Protein AF-A0A3L6SLA5-F1 (afdb_monomer_lite)

Secondary structure (DSSP, 8-state):
------------------------------------------------GGGGB-TTT-PBP-SSEEEESSTT--EEEHHHHHTS-SSB-TTT--B--EEE-HHHHHHHHSPEEEPGGGGGT---EEEGGGHHHHHHH-TT--EE--STT---EE-HHHHHHHHHHTS---EEE--TTS-EEEEEETT--EEEEE-TTS-EEEEEESS--------SSEEEEEEEEEE----TT-SS--EEEEEEEEESS--EEEEPGGG--S-SEEEEEEEEEE---HHHHHHHHHHHHHHHHHHHHHHHHHHHHHHHHHHHHHHHHHHHHHHHHHHHHHHHHHHHHHHHHHHHHHHHHHHTT---HHHHHHHHHHHHHHHHHHHHHHHHHHHHHHHHHHHHHHHHHHHHHHHHHHHHHHHHHHHHHHHHHHHHHHHHHHHHHHHHHHHHHHHHHHHHHHHHHHSS-HHHHHHHHHHHHHHHHHTTT---S-----------

Structure (mmCIF, N/CA/C/O backbone):
data_AF-A0A3L6SLA5-F1
#
_entry.id   AF-A0A3L6SLA5-F1
#
loop_
_atom_site.group_PDB
_atom_site.id
_atom_site.type_symbol
_atom_site.label_atom_id
_atom_site.label_alt_id
_atom_site.label_comp_id
_atom_site.label_asym_id
_atom_site.label_entity_id
_atom_site.label_seq_id
_atom_site.pdbx_PDB_ins_code
_atom_site.Cartn_x
_atom_site.Cartn_y
_atom_site.Cartn_z
_atom_site.occupancy
_atom_site.B_iso_or_equiv
_atom_site.auth_seq_id
_atom_site.auth_comp_id
_atom_site.auth_asym_id
_atom_site.auth_atom_id
_atom_site.pdbx_PDB_model_num
ATOM 1 N N . MET A 1 1 ? 51.791 55.400 -19.507 1.00 39.22 1 MET A N 1
ATOM 2 C CA . MET A 1 1 ? 51.262 55.146 -20.865 1.00 39.22 1 MET A CA 1
ATOM 3 C C . MET A 1 1 ? 50.570 53.788 -20.874 1.00 39.22 1 MET A C 1
ATOM 5 O O . MET A 1 1 ? 51.238 52.772 -20.774 1.00 39.22 1 MET A O 1
ATOM 9 N N . ARG A 1 2 ? 49.232 53.762 -20.843 1.00 33.62 2 ARG A N 1
ATOM 10 C CA . ARG A 1 2 ? 48.423 52.540 -20.696 1.00 33.62 2 ARG A CA 1
ATOM 11 C C . ARG A 1 2 ? 47.489 52.400 -21.898 1.00 33.62 2 ARG A C 1
ATOM 13 O O . ARG A 1 2 ? 46.623 53.247 -22.086 1.00 33.62 2 ARG A O 1
ATOM 20 N N . LYS A 1 3 ? 47.625 51.313 -22.658 1.00 33.44 3 LYS A N 1
ATOM 21 C CA . LYS A 1 3 ? 46.572 50.769 -23.527 1.00 33.44 3 LYS A CA 1
ATOM 22 C C . LYS A 1 3 ? 46.620 49.239 -23.458 1.00 33.44 3 LYS A C 1
ATOM 24 O O . LYS A 1 3 ? 47.480 48.617 -24.063 1.00 33.44 3 LYS A O 1
ATOM 29 N N . ARG A 1 4 ? 45.669 48.648 -22.731 1.00 33.84 4 ARG A N 1
ATOM 30 C CA . ARG A 1 4 ? 45.142 47.300 -22.984 1.00 33.84 4 ARG A CA 1
ATOM 31 C C . ARG A 1 4 ? 43.638 47.465 -23.236 1.00 33.84 4 ARG A C 1
ATOM 33 O O . ARG A 1 4 ? 42.894 47.892 -22.361 1.00 33.84 4 ARG A O 1
ATOM 40 N N . LYS A 1 5 ? 43.251 47.209 -24.480 1.00 37.34 5 LYS A N 1
ATOM 41 C CA . LYS A 1 5 ? 41.910 47.051 -25.076 1.00 37.34 5 LYS A CA 1
ATOM 42 C C . LYS A 1 5 ? 42.104 45.813 -25.968 1.00 37.34 5 LYS A C 1
ATOM 44 O O . LYS A 1 5 ? 43.181 45.693 -26.535 1.00 37.34 5 LYS A O 1
ATOM 49 N N . GLN A 1 6 ? 41.229 44.835 -26.126 1.00 33.78 6 GLN A N 1
ATOM 50 C CA . GLN A 1 6 ? 39.784 44.636 -25.987 1.00 33.78 6 GLN A CA 1
ATOM 51 C C . GLN A 1 6 ? 39.617 43.122 -25.679 1.00 33.78 6 GLN A C 1
ATOM 53 O O . GLN A 1 6 ? 40.547 42.360 -25.912 1.00 33.78 6 GLN A O 1
ATOM 58 N N . GLN A 1 7 ? 38.522 42.600 -25.132 1.00 29.84 7 GLN A N 1
ATOM 59 C CA . GLN A 1 7 ? 37.184 42.614 -25.720 1.00 29.84 7 GLN A CA 1
ATOM 60 C C . GLN A 1 7 ? 36.124 42.377 -24.631 1.00 29.84 7 GLN A C 1
ATOM 62 O O . GLN A 1 7 ? 36.158 41.381 -23.917 1.00 29.84 7 GLN A O 1
ATOM 67 N N . SER A 1 8 ? 35.157 43.289 -24.539 1.00 28.25 8 SER A N 1
ATOM 68 C CA . SER A 1 8 ? 33.820 43.010 -24.018 1.00 28.25 8 SER A CA 1
ATOM 69 C C . SER A 1 8 ? 32.815 43.865 -24.799 1.00 28.25 8 SER A C 1
ATOM 71 O O . SER A 1 8 ? 32.918 45.089 -24.865 1.00 28.25 8 SER A O 1
ATOM 73 N N . SER A 1 9 ? 31.873 43.182 -25.438 1.00 31.77 9 SER A N 1
ATOM 74 C CA . SER A 1 9 ? 30.640 43.695 -26.047 1.00 31.77 9 SER A CA 1
ATOM 75 C C . SER A 1 9 ? 29.510 42.896 -25.396 1.00 31.77 9 SER A C 1
ATOM 77 O O . SER A 1 9 ? 29.703 41.721 -25.116 1.00 31.77 9 SER A O 1
ATOM 79 N N . ALA A 1 10 ? 28.303 43.373 -25.136 1.00 28.09 10 ALA A N 1
ATOM 80 C CA . ALA A 1 10 ? 27.717 44.696 -25.017 1.00 28.09 10 ALA A CA 1
ATOM 81 C C . ALA A 1 10 ? 26.395 44.460 -24.246 1.00 28.09 10 ALA A C 1
ATOM 83 O O . ALA A 1 10 ? 25.725 43.452 -24.456 1.00 28.09 10 ALA A O 1
ATOM 84 N N . LYS A 1 11 ? 26.037 45.365 -23.331 1.00 28.33 11 LYS A N 1
ATOM 85 C CA . LYS A 1 11 ? 24.766 45.390 -22.580 1.00 28.33 11 LYS A CA 1
ATOM 86 C C . LYS A 1 11 ? 23.742 46.298 -23.273 1.00 28.33 11 LYS A C 1
ATOM 88 O O . LYS A 1 11 ? 24.111 47.418 -23.613 1.00 28.33 11 LYS A O 1
ATOM 93 N N . LYS A 1 12 ? 22.462 45.891 -23.305 1.00 30.36 12 LYS A N 1
ATOM 94 C CA . LYS A 1 12 ? 21.221 46.679 -23.023 1.00 30.36 12 LYS A CA 1
ATOM 95 C C . LYS A 1 12 ? 19.995 45.812 -23.377 1.00 30.36 12 LYS A C 1
ATOM 97 O O . LYS A 1 12 ? 20.087 45.065 -24.335 1.00 30.36 12 LYS A O 1
ATOM 102 N N . ALA A 1 13 ? 18.839 45.828 -22.709 1.00 25.61 13 ALA A N 1
ATOM 103 C CA . ALA A 1 13 ? 18.237 46.643 -21.642 1.00 25.61 13 ALA A CA 1
ATOM 104 C C . ALA A 1 13 ? 17.182 45.747 -20.926 1.00 25.61 13 ALA A C 1
ATOM 106 O O . ALA A 1 13 ? 16.559 44.926 -21.586 1.00 25.61 13 ALA A O 1
ATOM 107 N N . MET A 1 14 ? 17.100 45.660 -19.591 1.00 24.69 14 MET A N 1
ATOM 108 C CA . MET A 1 14 ? 16.424 46.566 -18.634 1.00 24.69 14 MET A CA 1
ATOM 109 C C . MET A 1 14 ? 14.920 46.787 -18.882 1.00 24.69 14 MET A C 1
ATOM 111 O O . MET A 1 14 ? 14.546 47.612 -19.707 1.00 24.69 14 MET A O 1
ATOM 115 N N . SER A 1 15 ? 14.076 46.131 -18.079 1.00 25.30 15 SER A N 1
ATOM 116 C CA . SER A 1 15 ? 13.127 46.737 -17.111 1.00 25.30 15 SER A CA 1
ATOM 117 C C . SER A 1 15 ? 12.030 45.711 -16.756 1.00 25.30 15 SER A C 1
ATOM 119 O O . SER A 1 15 ? 11.588 44.971 -17.620 1.00 25.30 15 SER A O 1
ATOM 121 N N . GLY A 1 16 ? 11.569 45.550 -15.519 1.00 26.28 16 GLY A N 1
ATOM 122 C CA . GLY A 1 16 ? 11.928 46.206 -14.274 1.00 26.28 16 GLY A CA 1
ATOM 123 C C . GLY A 1 16 ? 11.123 45.645 -13.090 1.00 26.28 16 GLY A C 1
ATOM 124 O O . GLY A 1 16 ? 10.081 45.037 -13.291 1.00 26.28 16 GLY A O 1
ATOM 125 N N . VAL A 1 17 ? 11.641 45.945 -11.888 1.00 27.20 17 VAL A N 1
ATOM 126 C CA . VAL A 1 17 ? 10.915 46.314 -10.650 1.00 27.20 17 VAL A CA 1
ATOM 127 C C . VAL A 1 17 ? 10.077 45.211 -9.965 1.00 27.20 17 VAL A C 1
ATOM 129 O O . VAL A 1 17 ? 9.291 44.541 -10.604 1.00 27.20 17 VAL A O 1
ATOM 132 N N . LYS A 1 18 ? 10.054 44.999 -8.644 1.00 27.88 18 LYS A N 1
ATOM 133 C CA . LYS A 1 18 ? 10.870 45.324 -7.457 1.00 27.88 18 LYS A CA 1
ATOM 134 C C . LYS A 1 18 ? 10.123 44.655 -6.282 1.00 27.88 18 LYS A C 1
ATOM 136 O O . LYS A 1 18 ? 8.917 44.809 -6.184 1.00 27.88 18 LYS A O 1
ATOM 141 N N . GLN A 1 19 ? 10.858 43.920 -5.445 1.00 29.28 19 GLN A N 1
ATOM 142 C CA . GLN A 1 19 ? 10.683 43.662 -3.999 1.00 29.28 19 GLN A CA 1
ATOM 143 C C . GLN A 1 19 ? 9.273 43.751 -3.364 1.00 29.28 19 GLN A C 1
ATOM 145 O O . GLN A 1 19 ? 8.688 44.826 -3.321 1.00 29.28 19 GLN A O 1
ATOM 150 N N . ARG A 1 20 ? 8.884 42.726 -2.591 1.00 25.70 20 ARG A N 1
ATOM 151 C CA . ARG A 1 20 ? 9.026 42.692 -1.114 1.00 25.70 20 ARG A CA 1
ATOM 152 C C . ARG A 1 20 ? 8.354 41.443 -0.532 1.00 25.70 20 ARG A C 1
ATOM 154 O O . ARG A 1 20 ? 7.203 41.156 -0.828 1.00 25.70 20 ARG A O 1
ATOM 161 N N . ALA A 1 21 ? 9.088 40.759 0.337 1.00 24.27 21 ALA A N 1
ATOM 162 C CA . ALA A 1 21 ? 8.566 39.837 1.332 1.00 24.27 21 ALA A CA 1
ATOM 163 C C . ALA A 1 21 ? 8.594 40.553 2.689 1.00 24.27 21 ALA A C 1
ATOM 165 O O . ALA A 1 21 ? 9.603 41.194 2.986 1.00 24.27 21 ALA A O 1
ATOM 166 N N . ALA A 1 22 ? 7.506 40.455 3.456 1.00 25.66 22 ALA A N 1
ATOM 167 C CA . ALA A 1 22 ? 7.495 40.222 4.904 1.00 25.66 22 ALA A CA 1
ATOM 168 C C . ALA A 1 22 ? 6.055 40.258 5.457 1.00 25.66 22 ALA A C 1
ATOM 170 O O . ALA A 1 22 ? 5.344 41.236 5.253 1.00 25.66 22 ALA A O 1
ATOM 171 N N . GLU A 1 23 ? 5.734 39.186 6.191 1.00 22.80 23 GLU A N 1
ATOM 172 C CA . GLU A 1 23 ? 4.860 39.100 7.375 1.00 22.80 23 GLU A CA 1
ATOM 173 C C . GLU A 1 23 ? 3.338 39.279 7.220 1.00 22.80 23 GLU A C 1
ATOM 175 O O . GLU A 1 23 ? 2.838 40.324 6.824 1.00 22.80 23 GLU A O 1
ATOM 180 N N . VAL A 1 24 ? 2.573 38.249 7.613 1.00 24.59 24 VAL A N 1
ATOM 181 C CA . VAL A 1 24 ? 1.878 38.135 8.917 1.00 24.59 24 VAL A CA 1
ATOM 182 C C . VAL A 1 24 ? 0.980 36.881 8.896 1.00 24.59 24 VAL A C 1
ATOM 184 O O . VAL A 1 24 ? 0.260 36.645 7.932 1.00 24.59 24 VAL A O 1
ATOM 187 N N . GLY A 1 25 ? 0.957 36.138 10.009 1.00 23.77 25 GLY A N 1
ATOM 188 C CA . GLY A 1 25 ? -0.308 35.601 10.528 1.00 23.77 25 GLY A CA 1
ATOM 189 C C . GLY A 1 25 ? -0.517 34.093 10.459 1.00 23.77 25 GLY A C 1
ATOM 190 O O . GLY A 1 25 ? -1.133 33.578 9.533 1.00 23.77 25 GLY A O 1
ATOM 191 N N . ALA A 1 26 ? -0.117 33.406 11.528 1.00 29.94 26 ALA A N 1
ATOM 192 C CA . ALA A 1 26 ? -0.697 32.128 11.909 1.00 29.94 26 ALA A CA 1
ATOM 193 C C . ALA A 1 26 ? -2.189 32.300 12.241 1.00 29.94 26 ALA A C 1
ATOM 195 O O . ALA A 1 26 ? -2.533 33.084 13.122 1.00 29.94 26 ALA A O 1
ATOM 196 N N . THR A 1 27 ? -3.056 31.522 11.594 1.00 25.20 27 THR A N 1
ATOM 197 C CA . THR A 1 27 ? -4.337 31.081 12.164 1.00 25.20 27 THR A CA 1
ATOM 198 C C . THR A 1 27 ? -4.600 29.656 11.691 1.00 25.20 27 THR A C 1
ATOM 200 O O . THR A 1 27 ? -4.412 29.336 10.519 1.00 25.20 27 THR A O 1
ATOM 203 N N . GLY A 1 28 ? -4.939 28.780 12.638 1.00 32.00 28 GLY A N 1
ATOM 204 C CA . GLY A 1 28 ? -5.247 27.382 12.375 1.00 32.00 28 GLY A CA 1
ATOM 205 C C . GLY A 1 28 ? -6.499 27.226 11.516 1.00 32.00 28 GLY A C 1
ATOM 206 O O . GLY A 1 28 ? -7.461 27.978 11.653 1.00 32.00 28 GLY A O 1
ATOM 207 N N . GLY A 1 29 ? -6.481 26.215 10.655 1.00 24.00 29 GLY A N 1
ATOM 208 C CA . GLY A 1 29 ? -7.615 25.795 9.850 1.00 24.00 29 GLY A CA 1
ATOM 209 C C . GLY A 1 29 ? -7.549 24.288 9.668 1.00 24.00 29 GLY A C 1
ATOM 210 O O . GLY A 1 29 ? -6.523 23.761 9.254 1.00 24.00 29 GLY A O 1
ATOM 211 N N . LEU A 1 30 ? -8.630 23.611 10.049 1.00 26.14 30 LEU A N 1
ATOM 212 C CA . LEU A 1 30 ? -8.850 22.194 9.808 1.00 26.14 30 LEU A CA 1
ATOM 213 C C . LEU A 1 30 ? -8.758 21.899 8.306 1.00 26.14 30 LEU A C 1
ATOM 215 O O . LEU A 1 30 ? -9.497 22.498 7.523 1.00 26.14 30 LEU A O 1
ATOM 219 N N . ASP A 1 31 ? -7.929 20.932 7.923 1.00 22.48 31 ASP A N 1
ATOM 220 C CA . ASP A 1 31 ? -7.968 20.342 6.589 1.00 22.48 31 ASP A CA 1
ATOM 221 C C . ASP A 1 31 ? -9.254 19.516 6.450 1.00 22.48 31 ASP A C 1
ATOM 223 O O . ASP A 1 31 ? -9.311 18.318 6.729 1.00 22.48 31 ASP A O 1
ATOM 227 N N . MET A 1 32 ? -10.332 20.177 6.029 1.00 25.47 32 MET A N 1
ATOM 228 C CA . MET A 1 32 ? -11.460 19.492 5.419 1.00 25.47 32 MET A CA 1
ATOM 229 C C . MET A 1 32 ? -11.041 19.062 4.018 1.00 25.47 32 MET A C 1
ATOM 231 O O . MET A 1 32 ? -10.955 19.877 3.099 1.00 25.47 32 MET A O 1
ATOM 235 N N . ALA A 1 33 ? -10.796 17.763 3.859 1.00 27.86 33 ALA A N 1
ATOM 236 C CA . ALA A 1 33 ? -10.715 17.130 2.557 1.00 27.86 33 ALA A CA 1
ATOM 237 C C . ALA A 1 33 ? -11.995 17.448 1.769 1.00 27.86 33 ALA A C 1
ATOM 239 O O . ALA A 1 33 ? -13.092 16.999 2.108 1.00 27.86 33 ALA A O 1
ATOM 240 N N . VAL A 1 34 ? -11.853 18.254 0.719 1.00 28.55 34 VAL A N 1
ATOM 241 C CA . VAL A 1 34 ? -12.901 18.460 -0.276 1.00 28.55 34 VAL A CA 1
ATOM 242 C C . VAL A 1 34 ? -12.936 17.197 -1.132 1.00 28.55 34 VAL A C 1
ATOM 244 O O . VAL A 1 34 ? -12.208 17.070 -2.114 1.00 28.55 34 VAL A O 1
ATOM 247 N N . GLU A 1 35 ? -13.757 16.230 -0.727 1.00 31.42 35 GLU A N 1
ATOM 248 C CA . GLU A 1 35 ? -14.175 15.128 -1.592 1.00 31.42 35 GLU A CA 1
ATOM 249 C C . GLU A 1 35 ? -14.889 15.738 -2.804 1.00 31.42 35 GLU A C 1
ATOM 251 O O . GLU A 1 35 ? -15.983 16.300 -2.703 1.00 31.42 35 GLU A O 1
ATOM 256 N N . ALA A 1 36 ? -14.241 15.657 -3.965 1.00 29.56 36 ALA A N 1
ATOM 257 C CA . ALA A 1 36 ? -14.879 15.904 -5.242 1.00 29.56 36 ALA A CA 1
ATOM 258 C C . ALA A 1 36 ? -15.996 14.865 -5.413 1.00 29.56 36 ALA A C 1
ATOM 260 O O . ALA A 1 36 ? -15.750 13.719 -5.787 1.00 29.56 36 ALA A O 1
ATOM 261 N N . ALA A 1 37 ? -17.227 15.264 -5.101 1.00 37.44 37 ALA A N 1
ATOM 262 C CA . ALA A 1 37 ? -18.414 14.449 -5.287 1.00 37.44 37 ALA A CA 1
ATOM 263 C C . ALA A 1 37 ? -18.693 14.275 -6.790 1.00 37.44 37 ALA A C 1
ATOM 265 O O . ALA A 1 37 ? -19.491 14.994 -7.392 1.00 37.44 37 ALA A O 1
ATOM 266 N N . GLU A 1 38 ? -18.017 13.312 -7.418 1.00 41.78 38 GLU A N 1
ATOM 267 C CA . GLU A 1 38 ? -18.522 12.688 -8.636 1.00 41.78 38 GLU A CA 1
ATOM 268 C C . GLU A 1 38 ? -19.915 12.125 -8.332 1.00 41.78 38 GLU A C 1
ATOM 270 O O . GLU A 1 38 ? -20.124 11.474 -7.306 1.00 41.78 38 GLU A O 1
ATOM 275 N N . SER A 1 39 ? -20.888 12.380 -9.210 1.00 48.41 39 SER A N 1
ATOM 276 C CA . SER A 1 39 ? -22.230 11.811 -9.095 1.00 48.41 39 SER A CA 1
ATOM 277 C C . SER A 1 39 ? -22.148 10.289 -9.255 1.00 48.41 39 SER A C 1
ATOM 279 O O . SER A 1 39 ? -22.235 9.765 -10.368 1.00 48.41 39 SER A O 1
ATOM 281 N N . ARG A 1 40 ? -21.923 9.571 -8.154 1.00 55.12 40 ARG A N 1
ATOM 282 C CA . ARG A 1 40 ? -21.911 8.110 -8.134 1.00 55.12 40 ARG A CA 1
ATOM 283 C C . ARG A 1 40 ? -23.343 7.625 -8.320 1.00 55.12 40 ARG A C 1
ATOM 285 O O . ARG A 1 40 ? -24.208 7.864 -7.485 1.00 55.12 40 ARG A O 1
ATOM 292 N N . VAL A 1 41 ? -23.598 6.967 -9.445 1.00 60.62 41 VAL A N 1
ATOM 293 C CA . VAL A 1 41 ? -24.833 6.210 -9.651 1.00 60.62 41 VAL A CA 1
ATOM 294 C C . VAL A 1 41 ? -24.704 4.932 -8.823 1.00 60.62 41 VAL A C 1
ATOM 296 O O . VAL A 1 41 ? -23.890 4.068 -9.141 1.00 60.62 41 VAL A O 1
ATOM 299 N N . GLU A 1 42 ? -25.460 4.826 -7.732 1.00 60.31 42 GLU A N 1
ATOM 300 C CA . GLU A 1 42 ? -25.453 3.638 -6.874 1.00 60.31 42 GLU A CA 1
ATOM 301 C C . GLU A 1 42 ? -26.329 2.534 -7.484 1.00 60.31 42 GLU A C 1
ATOM 303 O O . GLU A 1 42 ? -27.555 2.626 -7.520 1.00 60.31 42 GLU A O 1
ATOM 308 N N . LEU A 1 43 ? -25.688 1.475 -7.985 1.00 68.56 43 LEU A N 1
ATOM 309 C CA . LEU A 1 43 ? -26.347 0.244 -8.419 1.00 68.56 43 LEU A CA 1
ATOM 310 C C . LEU A 1 43 ? -26.355 -0.756 -7.253 1.00 68.56 43 LEU A C 1
ATOM 312 O O . LEU A 1 43 ? -25.296 -1.166 -6.779 1.00 68.56 43 LEU A O 1
ATOM 316 N N . THR A 1 44 ? -27.532 -1.196 -6.801 1.00 70.75 44 THR A N 1
ATOM 317 C CA . THR A 1 44 ? -27.630 -2.260 -5.788 1.00 70.75 44 THR A CA 1
ATOM 318 C C . THR A 1 44 ? -27.452 -3.631 -6.442 1.00 70.75 44 THR A C 1
ATOM 320 O O . THR A 1 44 ? -28.350 -4.124 -7.123 1.00 70.75 44 THR A O 1
ATOM 323 N N . VAL A 1 45 ? -26.301 -4.268 -6.214 1.00 76.06 45 VAL A N 1
ATOM 324 C CA . VAL A 1 45 ? -25.991 -5.619 -6.713 1.00 76.06 45 VAL A CA 1
ATOM 325 C C . VAL A 1 45 ? -26.041 -6.619 -5.560 1.00 76.06 45 VAL A C 1
ATOM 327 O O . VAL A 1 45 ? -25.493 -6.370 -4.488 1.00 76.06 45 VAL A O 1
ATOM 330 N N . ARG A 1 46 ? -26.686 -7.771 -5.773 1.00 79.00 46 ARG A N 1
ATOM 331 C CA . ARG A 1 46 ? -26.647 -8.900 -4.832 1.00 79.00 46 ARG A CA 1
ATOM 332 C C . ARG A 1 46 ? -25.548 -9.856 -5.276 1.00 79.00 46 ARG A C 1
ATOM 334 O O . ARG A 1 46 ? -25.676 -10.490 -6.319 1.00 79.00 46 ARG A O 1
ATOM 341 N N . ILE A 1 47 ? -24.481 -9.939 -4.491 1.00 82.81 47 ILE A N 1
ATOM 342 C CA . ILE A 1 47 ? -23.355 -10.842 -4.734 1.00 82.81 47 ILE A CA 1
ATOM 343 C C . ILE A 1 47 ? -23.422 -11.953 -3.691 1.00 82.81 47 ILE A C 1
ATOM 345 O O . ILE A 1 47 ? -23.597 -11.682 -2.503 1.00 82.81 47 ILE A O 1
ATOM 349 N N . ASP A 1 48 ? -23.302 -13.202 -4.133 1.00 81.69 48 ASP A N 1
ATOM 350 C CA . ASP A 1 48 ? -23.127 -14.325 -3.216 1.00 81.69 48 ASP A CA 1
ATOM 351 C C . ASP A 1 48 ? -21.789 -14.167 -2.485 1.00 81.69 48 ASP A C 1
ATOM 353 O O . ASP A 1 48 ? -20.726 -14.136 -3.110 1.00 81.69 48 ASP A O 1
ATOM 357 N N . MET A 1 49 ? -21.849 -14.071 -1.156 1.00 81.56 49 MET A N 1
ATOM 358 C CA . MET A 1 49 ? -20.677 -13.871 -0.313 1.00 81.56 49 MET A CA 1
ATOM 359 C C . MET A 1 49 ? -19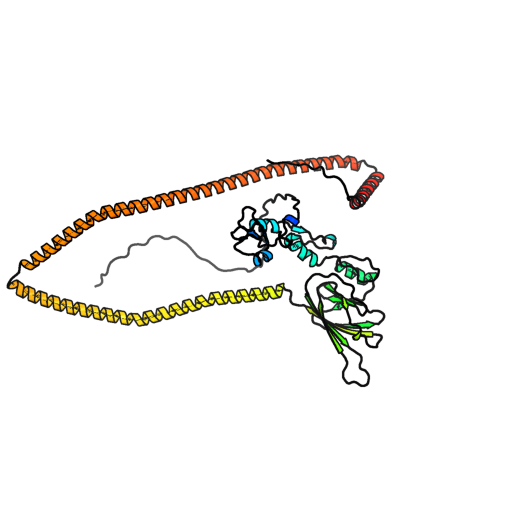.613 -14.937 -0.566 1.00 81.56 49 MET A C 1
ATOM 361 O O . MET A 1 49 ? -18.434 -14.602 -0.590 1.00 81.56 49 MET A O 1
ATOM 365 N N . ALA A 1 50 ? -19.987 -16.193 -0.839 1.00 83.12 50 ALA A N 1
ATOM 366 C CA . ALA A 1 50 ? -19.030 -17.266 -1.124 1.00 83.12 50 ALA A CA 1
ATOM 367 C C . ALA A 1 50 ? -18.109 -16.955 -2.322 1.00 83.12 50 ALA A C 1
ATOM 369 O O . ALA A 1 50 ? -16.987 -17.450 -2.384 1.00 83.12 50 ALA A O 1
ATOM 370 N N . LYS A 1 51 ? -18.535 -16.086 -3.251 1.00 86.44 51 LYS A N 1
ATOM 371 C CA . LYS A 1 51 ? -17.723 -15.641 -4.398 1.00 86.44 51 LYS A CA 1
ATOM 372 C C . LYS A 1 51 ? -16.638 -14.630 -4.030 1.00 86.44 51 LYS A C 1
ATOM 374 O O . LYS A 1 51 ? -15.707 -14.444 -4.806 1.00 86.44 51 LYS A O 1
ATOM 379 N N . LEU A 1 52 ? -16.743 -14.005 -2.859 1.00 89.44 52 LEU A N 1
ATOM 380 C CA . LEU A 1 52 ? -15.754 -13.076 -2.306 1.00 89.44 52 LEU A CA 1
ATOM 381 C C . LEU A 1 52 ? -14.883 -13.726 -1.220 1.00 89.44 52 LEU A C 1
ATOM 383 O O . LEU A 1 52 ? -14.130 -13.032 -0.537 1.00 89.44 52 LEU A O 1
ATOM 387 N N . HIS A 1 53 ? -14.966 -15.048 -1.064 1.00 90.81 53 HIS A N 1
ATOM 388 C CA . HIS A 1 53 ? -14.111 -15.813 -0.168 1.00 90.81 53 HIS A CA 1
ATOM 389 C C . HIS A 1 53 ? -12.997 -16.521 -0.940 1.00 90.81 53 HIS A C 1
ATOM 391 O O . HIS A 1 53 ? -13.154 -16.934 -2.089 1.00 90.81 53 HIS A O 1
ATOM 397 N N . CYS A 1 54 ? -11.860 -16.699 -0.273 1.00 91.81 54 CYS A N 1
ATOM 398 C CA . CYS A 1 54 ? -10.760 -17.500 -0.786 1.00 91.81 54 CYS A CA 1
ATOM 399 C C . CYS A 1 54 ? -11.210 -18.960 -0.976 1.00 91.81 54 CYS A C 1
ATOM 401 O O . CYS A 1 54 ? -11.586 -19.587 0.014 1.00 91.81 54 CYS A O 1
ATOM 403 N N . PRO A 1 55 ? -11.090 -19.555 -2.178 1.00 90.06 55 PRO A N 1
ATOM 404 C CA . PRO A 1 55 ? -11.527 -20.932 -2.428 1.00 90.06 55 PRO A CA 1
ATOM 405 C C . PRO A 1 55 ? -10.835 -21.988 -1.557 1.00 90.06 55 PRO A C 1
ATOM 407 O O . PRO A 1 55 ? -11.361 -23.079 -1.376 1.00 90.06 55 PRO A O 1
ATOM 410 N N . ARG A 1 56 ? -9.645 -21.679 -1.021 1.00 88.94 56 ARG A N 1
ATOM 411 C CA . ARG A 1 56 ? -8.846 -22.609 -0.213 1.00 88.94 56 ARG A CA 1
ATOM 412 C C . ARG A 1 56 ? -9.195 -22.577 1.274 1.00 88.94 56 ARG A C 1
ATOM 414 O O . ARG A 1 56 ? -9.298 -23.630 1.887 1.00 88.94 56 ARG A O 1
ATOM 421 N N . CYS A 1 57 ? -9.316 -21.390 1.869 1.00 91.81 57 CYS A N 1
ATOM 422 C CA . CYS A 1 57 ? -9.561 -21.249 3.310 1.00 91.81 57 CYS A CA 1
ATOM 423 C C . CYS A 1 57 ? -10.971 -20.763 3.652 1.00 91.81 57 CYS A C 1
ATOM 425 O O . CYS A 1 57 ? -11.290 -20.655 4.830 1.00 91.81 57 CYS A O 1
ATOM 427 N N . ASN A 1 58 ? -11.789 -20.425 2.656 1.00 89.94 58 ASN A N 1
ATOM 428 C CA . ASN A 1 58 ? -13.134 -19.876 2.812 1.00 89.94 58 ASN A CA 1
ATOM 429 C C . ASN A 1 58 ? -13.212 -18.621 3.707 1.00 89.94 58 ASN A C 1
ATOM 431 O O . ASN A 1 58 ? -14.244 -18.352 4.309 1.00 89.94 58 ASN A O 1
ATOM 435 N N . HIS A 1 59 ? -12.120 -17.853 3.813 1.00 90.12 59 HIS A N 1
ATOM 436 C CA . HIS A 1 59 ? -12.098 -16.555 4.499 1.00 90.12 59 HIS A CA 1
ATOM 437 C C . HIS A 1 59 ? -12.329 -15.414 3.499 1.00 90.12 59 HIS A C 1
ATOM 439 O O . HIS A 1 59 ? -11.918 -15.557 2.340 1.00 90.12 59 HIS A O 1
ATOM 445 N N . PRO A 1 60 ? -12.961 -14.298 3.917 1.00 89.69 60 PRO A N 1
ATOM 446 C CA . PRO A 1 60 ? -13.192 -13.152 3.047 1.00 89.69 60 PRO A CA 1
ATOM 447 C C . PRO A 1 60 ? -11.881 -12.679 2.428 1.00 89.69 60 PRO A C 1
ATOM 449 O O . PRO A 1 60 ? -10.846 -12.629 3.101 1.00 89.69 60 PRO A O 1
ATOM 452 N N . PHE A 1 61 ? -11.902 -12.333 1.145 1.00 91.94 61 PHE A N 1
ATOM 453 C CA . PHE A 1 61 ? -10.735 -11.745 0.512 1.00 91.94 61 PHE A CA 1
ATOM 454 C C . PHE A 1 61 ? -10.417 -10.387 1.140 1.00 91.94 61 PHE A C 1
ATOM 456 O O . PHE A 1 61 ? -11.196 -9.442 1.041 1.00 91.94 61 PHE A O 1
ATOM 463 N N . LYS A 1 62 ? -9.236 -10.302 1.751 1.00 91.50 62 LYS A N 1
ATOM 464 C CA . LYS A 1 62 ? -8.610 -9.062 2.209 1.00 91.50 62 LYS A CA 1
ATOM 465 C C . LYS A 1 62 ? -7.439 -8.736 1.280 1.00 91.50 62 LYS A C 1
ATOM 467 O O . LYS A 1 62 ? -6.674 -9.658 0.971 1.00 91.50 62 LYS A O 1
ATOM 472 N N . PRO A 1 63 ? -7.271 -7.480 0.834 1.00 91.62 63 PRO A N 1
ATOM 473 C CA . PRO A 1 63 ? -6.059 -7.071 0.137 1.00 91.62 63 PRO A CA 1
ATOM 474 C C . PRO A 1 63 ? -4.798 -7.385 0.968 1.00 91.62 63 PRO A C 1
ATOM 476 O O . PRO A 1 63 ? -4.817 -7.202 2.186 1.00 91.62 63 PRO A O 1
ATOM 479 N N . PRO A 1 64 ? -3.689 -7.830 0.348 1.00 93.81 64 PRO A N 1
ATOM 480 C CA . PRO A 1 64 ? -3.531 -8.108 -1.079 1.00 93.81 64 PRO A CA 1
ATOM 481 C C . PRO A 1 64 ? -4.148 -9.451 -1.523 1.00 93.81 64 PRO A C 1
ATOM 483 O O . PRO A 1 64 ? -4.046 -10.465 -0.825 1.00 93.81 64 PRO A O 1
ATOM 486 N N . ILE A 1 65 ? -4.740 -9.466 -2.723 1.00 94.81 65 ILE A N 1
ATOM 487 C CA . ILE A 1 65 ? -5.329 -10.654 -3.363 1.00 94.81 65 ILE A CA 1
ATOM 488 C C . ILE A 1 65 ? -4.458 -11.069 -4.546 1.00 94.81 65 ILE A C 1
ATOM 490 O O . ILE A 1 65 ? -4.035 -10.238 -5.349 1.00 94.81 65 ILE A O 1
ATOM 494 N N . PHE A 1 66 ? -4.201 -12.367 -4.681 1.00 95.00 66 PHE A N 1
ATOM 495 C CA . PHE A 1 66 ? -3.321 -12.913 -5.707 1.00 95.00 66 PHE A CA 1
ATOM 496 C C . PHE A 1 66 ? -4.102 -13.778 -6.692 1.00 95.00 66 PHE A C 1
ATOM 498 O O . PHE A 1 66 ? -4.931 -14.591 -6.296 1.00 95.00 66 PHE A O 1
ATOM 505 N N . GLN A 1 67 ? -3.808 -13.624 -7.977 1.00 94.69 67 GLN A N 1
ATOM 506 C CA . GLN A 1 67 ? -4.327 -14.433 -9.069 1.00 94.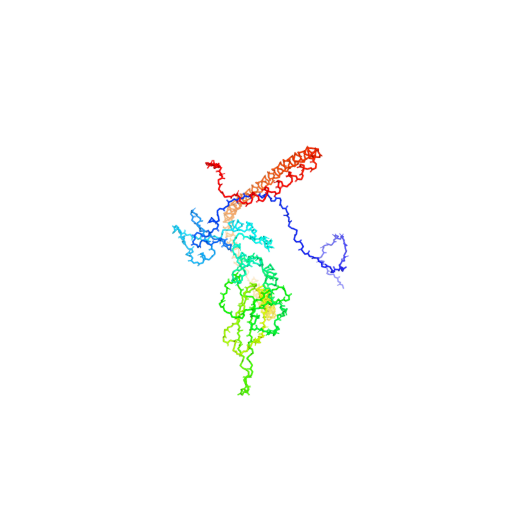69 67 GLN A CA 1
ATOM 507 C C . GLN A 1 67 ? -3.172 -15.172 -9.735 1.00 94.69 67 GLN A C 1
ATOM 509 O O . GLN A 1 67 ? -2.168 -14.563 -10.104 1.00 94.69 67 GLN A O 1
ATOM 514 N N . PHE A 1 68 ? -3.311 -16.482 -9.899 1.00 94.12 68 PHE A N 1
ATOM 515 C CA . PHE A 1 68 ? -2.363 -17.272 -10.669 1.00 94.12 68 PHE A CA 1
ATOM 516 C C . PHE A 1 68 ? -2.578 -17.056 -12.170 1.00 94.12 68 PHE A C 1
ATOM 518 O O . PHE A 1 68 ? -3.719 -17.024 -12.638 1.00 94.12 68 PHE A O 1
ATOM 525 N N . LEU A 1 69 ? -1.487 -16.939 -12.927 1.00 91.19 69 LEU A N 1
ATOM 526 C CA . LEU A 1 69 ? -1.491 -16.775 -14.384 1.00 91.19 69 LEU A CA 1
ATOM 527 C C . LEU A 1 69 ? -1.764 -18.107 -15.115 1.00 91.19 69 LEU A C 1
ATOM 529 O O . LEU A 1 69 ? -0.956 -18.559 -15.914 1.00 91.19 69 LEU A O 1
ATOM 533 N N . CYS A 1 70 ? -2.900 -18.742 -14.823 1.00 91.19 70 CYS A N 1
ATOM 534 C CA . CYS A 1 70 ? -3.449 -19.872 -15.583 1.00 91.19 70 CYS A CA 1
ATOM 535 C C . CYS A 1 70 ? -4.733 -19.442 -16.305 1.00 91.19 70 CYS A C 1
ATOM 537 O O . CYS A 1 70 ? -5.371 -18.482 -15.873 1.00 91.19 70 CYS A O 1
ATOM 539 N N . ASP A 1 71 ? -5.182 -20.207 -17.302 1.00 86.62 71 ASP A N 1
ATOM 540 C CA . ASP A 1 71 ? -6.391 -19.898 -18.089 1.00 86.62 71 ASP A CA 1
ATOM 541 C C . ASP A 1 71 ? -7.648 -19.665 -17.231 1.00 86.62 71 ASP A C 1
ATOM 543 O O . ASP A 1 71 ? -8.480 -18.818 -17.544 1.00 86.62 71 ASP A O 1
ATOM 547 N N . ALA A 1 72 ? -7.766 -20.370 -16.100 1.00 86.62 72 ALA A N 1
ATOM 548 C CA . ALA A 1 72 ? -8.885 -20.234 -15.165 1.00 86.62 72 ALA A CA 1
ATOM 549 C C . ALA A 1 72 ? -8.746 -19.069 -14.160 1.00 86.62 72 ALA A C 1
ATOM 551 O O . ALA A 1 72 ? -9.696 -18.763 -13.445 1.00 86.62 72 ALA A O 1
ATOM 552 N N . GLY A 1 73 ? -7.571 -18.435 -14.056 1.00 89.81 73 GLY A N 1
ATOM 553 C CA . GLY A 1 73 ? -7.329 -17.321 -13.134 1.00 89.81 73 GLY A CA 1
ATOM 554 C C . GLY A 1 73 ? -7.550 -17.637 -11.648 1.00 89.81 73 GLY A C 1
ATOM 555 O O . GLY A 1 73 ? -8.218 -16.870 -10.956 1.00 89.81 73 GLY A O 1
ATOM 556 N N . HIS A 1 74 ? -7.008 -18.746 -11.132 1.00 92.81 74 HIS A N 1
ATOM 557 C CA . HIS A 1 74 ? -7.241 -19.160 -9.743 1.00 92.81 74 HIS A CA 1
ATOM 558 C C . HIS A 1 74 ? -6.753 -18.130 -8.719 1.00 92.81 74 HIS A C 1
ATOM 560 O O . HIS A 1 74 ? -5.598 -17.700 -8.734 1.00 92.81 74 HIS A O 1
ATOM 566 N N . LEU A 1 75 ? -7.639 -17.780 -7.788 1.00 93.62 75 LEU A N 1
ATOM 567 C CA . LEU A 1 75 ? -7.398 -16.766 -6.767 1.00 93.62 75 LEU A CA 1
ATOM 568 C C . LEU A 1 75 ? -6.866 -17.379 -5.467 1.00 93.62 75 LEU A C 1
ATOM 570 O O . LEU A 1 75 ? -7.237 -18.493 -5.092 1.00 93.62 75 LEU A O 1
ATOM 574 N N . ALA A 1 76 ? -6.041 -16.622 -4.752 1.00 93.62 76 ALA A N 1
ATOM 575 C CA . ALA A 1 76 ? -5.540 -16.931 -3.420 1.00 93.62 76 ALA A CA 1
ATOM 576 C C . ALA A 1 76 ? -5.476 -15.651 -2.571 1.00 93.62 76 ALA A C 1
ATOM 578 O O . ALA A 1 76 ? -5.061 -14.592 -3.042 1.00 93.62 76 ALA A O 1
ATOM 579 N N . CYS A 1 77 ? -5.873 -15.739 -1.300 1.00 94.62 77 CYS A N 1
ATOM 580 C CA . CYS A 1 77 ? -5.645 -14.653 -0.345 1.00 94.62 77 CYS A CA 1
ATOM 581 C C . CYS A 1 77 ? -4.165 -14.586 0.062 1.00 94.62 77 CYS A C 1
ATOM 583 O O . CYS A 1 77 ? -3.426 -15.552 -0.134 1.00 94.62 77 CYS A O 1
ATOM 585 N N . SER A 1 78 ? -3.744 -13.479 0.682 1.00 93.19 78 SER A N 1
ATOM 586 C CA . SER A 1 78 ? -2.360 -13.284 1.142 1.00 93.19 78 SER A CA 1
ATOM 587 C C . SER A 1 78 ? -1.816 -14.447 1.986 1.00 93.19 78 SER A C 1
ATOM 589 O O . SER A 1 78 ? -0.741 -14.974 1.697 1.00 93.19 78 SER A O 1
ATOM 591 N N . ASN A 1 79 ? -2.597 -14.929 2.961 1.00 93.19 79 ASN A N 1
ATOM 592 C CA . ASN A 1 79 ? -2.177 -16.028 3.834 1.00 93.19 79 ASN A CA 1
ATOM 593 C C . ASN A 1 79 ? -1.989 -17.345 3.063 1.00 93.19 79 ASN A C 1
ATOM 595 O O . ASN A 1 79 ? -0.962 -18.008 3.189 1.00 93.19 79 ASN A O 1
ATOM 599 N N . CYS A 1 80 ? -2.952 -17.705 2.208 1.00 93.69 80 CYS A N 1
ATOM 600 C CA . CYS A 1 80 ? -2.829 -18.899 1.377 1.00 93.69 80 CYS A CA 1
ATOM 601 C C . CYS A 1 80 ? -1.675 -18.768 0.382 1.00 93.69 80 CYS A C 1
ATOM 603 O O . CYS A 1 80 ? -0.912 -19.709 0.225 1.00 93.69 80 CYS A O 1
ATOM 605 N N . HIS A 1 81 ? -1.499 -17.604 -0.245 1.00 92.50 81 HIS A N 1
ATOM 606 C CA . HIS A 1 81 ? -0.385 -17.347 -1.152 1.00 92.50 81 HIS A CA 1
ATOM 607 C C . HIS A 1 81 ? 0.978 -17.556 -0.473 1.00 92.50 81 HIS A C 1
ATOM 609 O O . HIS A 1 81 ? 1.884 -18.098 -1.105 1.00 92.50 81 HIS A O 1
ATOM 615 N N . GLY A 1 82 ? 1.135 -17.184 0.803 1.00 90.44 82 GLY A N 1
ATOM 616 C CA . GLY A 1 82 ? 2.355 -17.444 1.580 1.00 90.44 82 GLY A CA 1
ATOM 617 C C . GLY A 1 82 ? 2.690 -18.932 1.750 1.00 90.44 82 GLY A C 1
ATOM 618 O O . GLY A 1 82 ? 3.860 -19.281 1.845 1.00 90.44 82 GLY A O 1
ATOM 619 N N . GLN A 1 83 ? 1.680 -19.803 1.723 1.00 92.44 83 GLN A N 1
ATOM 620 C CA . GLN A 1 83 ? 1.807 -21.252 1.929 1.00 92.44 83 GLN A CA 1
ATOM 621 C C . GLN A 1 83 ? 1.817 -22.057 0.618 1.00 92.44 83 GLN A C 1
ATOM 623 O O . GLN A 1 83 ? 1.884 -23.286 0.645 1.00 92.44 83 GLN A O 1
ATOM 628 N N . LEU A 1 84 ? 1.678 -21.388 -0.528 1.00 89.69 84 LEU A N 1
ATOM 629 C CA . LEU A 1 84 ? 1.549 -22.020 -1.838 1.00 89.69 84 LEU A CA 1
ATOM 630 C C . LEU A 1 84 ? 2.877 -22.038 -2.610 1.00 89.69 84 LEU A C 1
ATOM 632 O O . LEU A 1 84 ? 3.662 -21.091 -2.478 1.00 89.69 84 LEU A O 1
ATOM 636 N N . PRO A 1 85 ? 3.100 -23.056 -3.469 1.00 87.19 85 PRO A N 1
ATOM 637 C CA . PRO A 1 85 ? 4.186 -23.031 -4.446 1.00 87.19 85 PRO A CA 1
ATOM 638 C C . PRO A 1 85 ? 4.054 -21.788 -5.329 1.00 87.19 85 PRO A C 1
ATOM 640 O O . PRO A 1 85 ? 2.943 -21.405 -5.697 1.00 87.19 85 PRO A O 1
ATOM 643 N N . LYS A 1 86 ? 5.170 -21.129 -5.649 1.00 88.44 86 LYS A N 1
ATOM 644 C CA . LYS A 1 86 ? 5.153 -19.884 -6.442 1.00 88.44 86 LYS A CA 1
ATOM 645 C C . LYS A 1 86 ? 5.121 -20.135 -7.943 1.00 88.44 86 LYS A C 1
ATOM 647 O O . LYS A 1 86 ? 4.671 -19.267 -8.683 1.00 88.44 86 LYS A O 1
ATOM 652 N N . ASP A 1 87 ? 5.596 -21.304 -8.339 1.00 90.12 87 ASP A N 1
ATOM 653 C CA . ASP A 1 87 ? 5.806 -21.777 -9.699 1.00 90.12 87 ASP A CA 1
ATOM 654 C C . ASP A 1 87 ? 4.619 -22.575 -10.249 1.00 90.12 87 ASP A C 1
ATOM 656 O O . ASP A 1 87 ? 4.528 -22.748 -11.458 1.00 90.12 87 ASP A O 1
ATOM 660 N N . LYS A 1 88 ? 3.697 -23.040 -9.391 1.00 91.50 88 LYS A N 1
ATOM 661 C CA . LYS A 1 88 ? 2.585 -23.920 -9.786 1.00 91.50 88 LYS A CA 1
ATOM 662 C C . LYS A 1 88 ? 1.238 -23.495 -9.231 1.00 91.50 88 LYS A C 1
ATOM 664 O O . LYS A 1 88 ? 1.103 -23.090 -8.075 1.00 91.50 88 LYS A O 1
ATOM 669 N N . CYS A 1 89 ? 0.204 -23.667 -10.047 1.00 92.19 89 CYS A N 1
ATOM 670 C CA . CYS A 1 89 ? -1.166 -23.411 -9.645 1.00 92.19 89 CYS A CA 1
ATOM 671 C C . CYS A 1 89 ? -1.661 -24.495 -8.683 1.00 92.19 89 CYS A C 1
ATOM 673 O O . CYS A 1 89 ? -1.637 -25.681 -9.003 1.00 92.19 89 CYS A O 1
ATOM 675 N N . TYR A 1 90 ? -2.217 -24.089 -7.542 1.00 89.00 90 TYR A N 1
ATOM 676 C CA . TYR A 1 90 ? -2.726 -25.026 -6.536 1.00 89.00 90 TYR A CA 1
ATOM 677 C C . TYR A 1 90 ? -3.951 -25.838 -6.978 1.00 89.00 90 TYR A C 1
ATOM 679 O O . TYR A 1 90 ? -4.233 -26.868 -6.374 1.00 89.00 90 TYR A O 1
ATOM 687 N N . ALA A 1 91 ? -4.707 -25.350 -7.964 1.00 89.81 91 ALA A N 1
ATOM 688 C CA . ALA A 1 91 ? -5.973 -25.951 -8.378 1.00 89.81 91 ALA A CA 1
ATOM 689 C C . ALA A 1 91 ? -5.857 -26.747 -9.684 1.00 89.81 91 ALA A C 1
ATOM 691 O O . ALA A 1 91 ? -6.450 -27.814 -9.791 1.00 89.81 91 ALA A O 1
ATOM 692 N N . CYS A 1 92 ? -5.087 -26.261 -10.666 1.00 92.38 92 CYS A N 1
ATOM 693 C CA . CYS A 1 92 ? -4.923 -26.941 -11.957 1.00 92.38 92 CYS A CA 1
ATOM 694 C C . CYS A 1 92 ? -3.515 -27.494 -12.219 1.00 92.38 92 CYS A C 1
ATOM 696 O O . CYS A 1 92 ? -3.303 -28.095 -13.266 1.00 92.38 92 CYS A O 1
ATOM 698 N N . GLY A 1 93 ? -2.547 -27.282 -11.320 1.00 88.25 93 GLY A N 1
ATOM 699 C CA . GLY A 1 9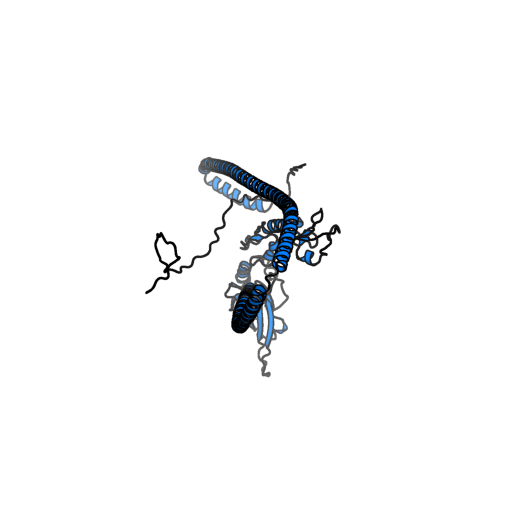3 ? -1.180 -27.802 -11.461 1.00 88.25 93 GLY A CA 1
ATOM 700 C C . GLY A 1 93 ? -0.334 -27.162 -12.568 1.00 88.25 93 GLY A C 1
ATOM 701 O O . GLY A 1 93 ? 0.806 -27.571 -12.747 1.00 88.25 93 GLY A O 1
ATOM 702 N N . GLN A 1 94 ? -0.872 -26.174 -13.291 1.00 89.12 94 GLN A N 1
ATOM 703 C CA . GLN A 1 94 ? -0.182 -25.442 -14.358 1.00 89.12 94 GLN A CA 1
ATOM 704 C C . GLN A 1 94 ? 1.013 -24.656 -13.816 1.00 89.12 94 GLN A C 1
ATOM 706 O O . GLN A 1 94 ? 0.908 -24.041 -12.749 1.00 89.12 94 GLN A O 1
ATOM 711 N N . ASP A 1 95 ? 2.102 -24.627 -14.580 1.00 91.75 95 ASP A N 1
ATOM 712 C CA . ASP A 1 95 ? 3.258 -23.789 -14.278 1.00 91.75 95 ASP A CA 1
ATOM 713 C C . ASP A 1 95 ? 2.941 -22.311 -14.552 1.00 91.75 95 ASP A C 1
ATOM 715 O O . ASP A 1 95 ? 2.160 -21.968 -15.443 1.00 91.75 95 ASP A O 1
ATOM 719 N N . GLY A 1 96 ? 3.527 -21.410 -13.772 1.00 88.38 96 GLY A N 1
ATOM 720 C CA . GLY A 1 96 ? 3.274 -19.980 -13.894 1.00 88.38 96 GLY A CA 1
ATOM 721 C C . GLY A 1 96 ? 3.691 -19.202 -12.656 1.00 88.38 96 GLY A C 1
ATOM 722 O O . GLY A 1 96 ? 4.562 -19.616 -11.900 1.00 88.38 96 GLY A O 1
ATOM 723 N N . ALA A 1 97 ? 3.067 -18.045 -12.456 1.00 90.94 97 ALA A N 1
ATOM 724 C CA . ALA A 1 97 ? 3.331 -17.200 -11.301 1.00 90.94 97 ALA A CA 1
ATOM 725 C C . ALA A 1 97 ? 2.052 -16.533 -10.794 1.00 90.94 97 ALA A C 1
ATOM 727 O O . ALA A 1 97 ? 1.096 -16.305 -11.542 1.00 90.94 97 ALA A O 1
ATOM 728 N N . PHE A 1 98 ? 2.058 -16.171 -9.513 1.00 92.56 98 PHE A N 1
ATOM 729 C CA . PHE A 1 98 ? 1.034 -15.310 -8.936 1.00 92.56 98 PHE A CA 1
ATOM 730 C C . PHE A 1 98 ? 1.292 -13.842 -9.282 1.00 92.56 98 PHE A C 1
ATOM 732 O O . PHE A 1 98 ? 2.405 -13.333 -9.162 1.00 92.56 98 PHE A O 1
ATOM 739 N N . ARG A 1 99 ? 0.223 -13.136 -9.641 1.00 93.44 99 ARG A N 1
ATOM 740 C CA . ARG A 1 99 ? 0.176 -11.681 -9.788 1.00 93.44 99 ARG A CA 1
ATOM 741 C C . ARG A 1 99 ? -0.835 -11.114 -8.798 1.00 93.44 99 ARG A C 1
ATOM 743 O O . ARG A 1 99 ? -1.886 -11.706 -8.577 1.00 93.44 99 ARG A O 1
ATOM 750 N N . ARG A 1 100 ? -0.551 -9.944 -8.229 1.00 94.94 100 ARG A N 1
ATOM 751 C CA . ARG A 1 100 ? -1.523 -9.208 -7.411 1.00 94.94 100 ARG A CA 1
ATOM 752 C C . ARG A 1 100 ? -2.687 -8.713 -8.278 1.00 94.94 100 ARG A C 1
ATOM 754 O O . ARG A 1 100 ? -2.457 -8.068 -9.299 1.00 94.94 100 ARG A O 1
ATOM 761 N N . ASN A 1 101 ? -3.918 -9.010 -7.878 1.00 94.12 101 ASN A N 1
ATOM 762 C CA . ASN A 1 101 ? -5.125 -8.582 -8.574 1.00 94.12 101 ASN A CA 1
ATOM 763 C C . ASN A 1 101 ? -5.705 -7.338 -7.888 1.00 94.12 101 ASN A C 1
ATOM 765 O O . ASN A 1 101 ? -6.585 -7.432 -7.036 1.00 94.12 101 ASN A O 1
ATOM 769 N N . THR A 1 102 ? -5.202 -6.166 -8.275 1.00 93.44 102 THR A N 1
ATOM 770 C CA . THR A 1 102 ? -5.640 -4.875 -7.724 1.00 93.44 102 THR A CA 1
ATOM 771 C C . THR A 1 102 ? -7.088 -4.547 -8.081 1.00 93.44 102 THR A C 1
ATOM 773 O O . THR A 1 102 ? -7.795 -3.958 -7.279 1.00 93.44 102 THR A O 1
ATOM 776 N N . THR A 1 103 ? -7.571 -4.985 -9.246 1.00 91.06 103 THR A N 1
ATOM 777 C CA . THR A 1 103 ? -8.964 -4.765 -9.656 1.00 91.06 103 THR A CA 1
ATOM 778 C C . THR A 1 103 ? -9.945 -5.461 -8.718 1.00 91.06 103 THR A C 1
ATOM 780 O O . THR A 1 103 ? -10.950 -4.874 -8.329 1.00 91.06 103 THR A O 1
ATOM 783 N N . LEU A 1 104 ? -9.654 -6.700 -8.316 1.00 90.31 104 LEU A N 1
ATOM 784 C CA . LEU A 1 104 ? -10.478 -7.410 -7.343 1.00 90.31 104 LEU A CA 1
ATOM 785 C C . LEU A 1 104 ? -10.337 -6.809 -5.941 1.00 90.31 104 LEU A C 1
ATOM 787 O O . LEU A 1 104 ? -11.321 -6.771 -5.211 1.00 90.31 104 LEU A O 1
ATOM 791 N N . GLU A 1 105 ? -9.151 -6.312 -5.577 1.00 93.44 105 GLU A N 1
ATOM 792 C CA . GLU A 1 105 ? -8.953 -5.570 -4.324 1.00 93.44 105 GLU A CA 1
ATOM 793 C C . GLU A 1 105 ? -9.862 -4.337 -4.247 1.00 93.44 105 GLU A C 1
ATOM 795 O O . GLU A 1 105 ? -10.548 -4.151 -3.244 1.00 93.44 105 GLU A O 1
ATOM 800 N N . ASP A 1 106 ? -9.950 -3.550 -5.321 1.00 89.81 106 ASP A N 1
ATOM 801 C CA . ASP A 1 106 ? -10.848 -2.392 -5.393 1.00 89.81 106 ASP A CA 1
ATOM 802 C C . ASP A 1 106 ? -12.321 -2.812 -5.254 1.00 89.81 106 ASP A C 1
ATOM 804 O O . ASP A 1 106 ? -13.089 -2.194 -4.510 1.00 89.81 106 ASP A O 1
ATOM 808 N N . VAL A 1 107 ? -12.709 -3.914 -5.908 1.00 88.62 107 VAL A N 1
ATOM 809 C CA . VAL A 1 107 ? -14.073 -4.462 -5.838 1.00 88.62 107 VAL A CA 1
ATOM 810 C C . VAL A 1 107 ? -14.435 -4.928 -4.427 1.00 88.62 107 VAL A C 1
ATOM 812 O O . VAL A 1 107 ? -15.563 -4.692 -4.003 1.00 88.62 107 VAL A O 1
ATOM 815 N N . VAL A 1 108 ? -13.526 -5.567 -3.679 1.00 89.25 108 VAL A N 1
ATOM 816 C CA . VAL A 1 108 ? -13.818 -6.013 -2.299 1.00 89.25 108 VAL A CA 1
ATOM 817 C C . VAL A 1 108 ? -13.724 -4.892 -1.262 1.00 89.25 108 VAL A C 1
ATOM 819 O O . VAL A 1 108 ? -14.288 -5.028 -0.176 1.00 89.25 108 VAL A O 1
ATOM 822 N N . ASN A 1 109 ? -13.029 -3.795 -1.578 1.00 88.81 109 ASN A N 1
ATOM 823 C CA . ASN A 1 109 ? -12.899 -2.622 -0.707 1.00 88.81 109 ASN A CA 1
ATOM 824 C C . ASN A 1 109 ? -14.101 -1.678 -0.798 1.00 88.81 109 ASN A C 1
ATOM 826 O O . ASN A 1 109 ? -14.410 -0.969 0.158 1.00 88.81 109 ASN A O 1
ATOM 830 N N . TRP A 1 110 ? -14.773 -1.654 -1.947 1.00 84.75 110 TRP A N 1
ATOM 831 C CA . TRP A 1 110 ? -15.909 -0.776 -2.193 1.00 84.75 110 TRP A CA 1
ATOM 832 C C . TRP A 1 110 ? -17.158 -1.050 -1.336 1.00 84.75 110 TRP A C 1
ATOM 834 O O . TRP A 1 110 ? -17.705 -0.095 -0.775 1.00 84.75 110 TRP A O 1
ATOM 844 N N . PRO A 1 111 ? -17.674 -2.295 -1.235 1.00 85.69 111 PRO A N 1
ATOM 845 C CA . PRO A 1 111 ? -18.926 -2.548 -0.539 1.00 85.69 111 PRO A CA 1
ATOM 846 C C . PRO A 1 111 ? -18.765 -2.285 0.956 1.00 85.69 111 PRO A C 1
ATOM 848 O O . PRO A 1 111 ? -18.009 -2.969 1.648 1.00 85.69 111 PRO A O 1
ATOM 851 N N . ARG A 1 112 ? -19.527 -1.309 1.455 1.00 87.12 112 ARG A N 1
ATOM 852 C CA . ARG A 1 112 ? -19.637 -1.014 2.882 1.00 87.12 112 ARG A CA 1
ATOM 853 C C . ARG A 1 112 ? -20.867 -1.685 3.468 1.00 87.12 112 ARG A C 1
ATOM 855 O O . ARG A 1 112 ? -21.965 -1.568 2.931 1.00 87.12 112 ARG A O 1
ATOM 862 N N . ILE A 1 113 ? -20.671 -2.366 4.586 1.00 86.12 113 ILE A N 1
ATOM 863 C CA . ILE A 1 113 ? -21.729 -2.991 5.368 1.00 86.12 113 ILE A CA 1
ATOM 864 C C . ILE A 1 113 ? -21.976 -2.121 6.593 1.00 86.12 113 ILE A C 1
ATOM 866 O O . ILE A 1 113 ? -21.045 -1.784 7.327 1.00 86.12 113 ILE A O 1
ATOM 870 N N . LEU A 1 114 ? -23.238 -1.754 6.805 1.00 88.62 114 LEU A N 1
ATOM 871 C CA . LEU A 1 114 ? -23.674 -1.131 8.049 1.00 88.62 114 LEU A CA 1
ATOM 872 C C . LEU A 1 114 ? -23.689 -2.176 9.158 1.00 88.62 114 LEU A C 1
ATOM 874 O O . LEU A 1 114 ? -24.164 -3.295 8.960 1.00 88.62 114 LEU A O 1
ATOM 878 N N . CYS A 1 115 ? -23.179 -1.806 10.328 1.00 88.31 115 CYS A N 1
ATOM 879 C CA . CYS A 1 115 ? -23.227 -2.685 11.482 1.00 88.31 115 CYS A CA 1
ATOM 880 C C . CYS A 1 115 ? -24.685 -3.072 11.815 1.00 88.31 115 CYS A C 1
ATOM 882 O O . CYS A 1 115 ? -25.521 -2.181 11.961 1.00 88.31 115 CYS A O 1
ATOM 884 N N . PRO A 1 116 ? -25.012 -4.369 11.996 1.00 84.06 116 PRO A N 1
ATOM 885 C CA . PRO A 1 116 ? -26.356 -4.810 12.383 1.00 84.06 116 PRO A CA 1
ATOM 886 C C . PRO A 1 116 ? -26.748 -4.355 13.795 1.00 84.06 116 PRO A C 1
ATOM 888 O O . PRO A 1 116 ? -27.896 -4.505 14.201 1.00 84.06 116 PRO A O 1
ATOM 891 N N . PHE A 1 117 ? -25.794 -3.824 14.562 1.00 83.31 117 PHE A N 1
ATOM 892 C CA . PHE A 1 117 ? -26.014 -3.261 15.889 1.00 83.31 117 PHE A CA 1
ATOM 893 C C . PHE A 1 117 ? -26.352 -1.762 15.834 1.00 83.31 117 PHE A C 1
ATOM 895 O O . PHE A 1 117 ? -26.186 -1.047 16.824 1.00 83.31 117 PHE A O 1
ATOM 902 N N . ASP A 1 118 ? -26.848 -1.271 14.696 1.00 81.88 118 ASP A N 1
ATOM 903 C CA . ASP A 1 118 ? -27.394 0.082 14.549 1.00 81.88 118 ASP A CA 1
ATOM 904 C C . ASP A 1 118 ? -28.572 0.344 15.495 1.00 81.88 118 ASP A C 1
ATOM 906 O O . ASP A 1 118 ? -28.645 1.409 16.113 1.00 81.88 118 ASP A O 1
ATOM 910 N N . VAL A 1 119 ? -29.405 -0.674 15.726 1.00 80.56 119 VAL A N 1
ATOM 911 C CA . VAL A 1 119 ? -30.480 -0.704 16.726 1.00 80.56 119 VAL A CA 1
ATOM 912 C C . VAL A 1 119 ? -29.970 -0.460 18.148 1.00 80.56 119 VAL A C 1
ATOM 914 O O . VAL A 1 119 ? -30.707 0.043 18.993 1.00 80.56 119 VAL A O 1
ATOM 917 N N . TYR A 1 120 ? -28.700 -0.779 18.400 1.00 74.56 120 TYR A N 1
ATOM 918 C CA . TYR A 1 120 ? -28.009 -0.611 19.677 1.00 74.56 120 TYR A CA 1
ATOM 919 C C . TYR A 1 120 ? -27.108 0.633 19.713 1.00 74.56 120 TYR A C 1
ATOM 921 O O . TYR A 1 120 ? -26.492 0.908 20.745 1.00 74.56 120 TYR A O 1
ATOM 929 N N . GLY A 1 121 ? -27.060 1.404 18.620 1.00 79.81 121 GLY A N 1
ATOM 930 C CA . GLY A 1 121 ? -26.345 2.677 18.521 1.00 79.81 121 GLY A CA 1
ATOM 931 C C . GLY A 1 121 ? -25.121 2.678 17.602 1.00 79.81 121 GLY A C 1
ATOM 932 O O . GLY A 1 121 ? -24.511 3.737 17.440 1.00 79.81 121 GLY A O 1
ATOM 933 N N . CYS A 1 122 ? -24.757 1.558 16.965 1.00 83.25 122 CYS A N 1
ATOM 934 C CA . CYS A 1 122 ? -23.602 1.531 16.067 1.00 83.25 122 CYS A CA 1
ATOM 935 C C . CYS A 1 122 ? -23.932 2.142 14.699 1.00 83.25 122 CYS A C 1
ATOM 937 O O . CYS A 1 122 ? -24.672 1.565 13.912 1.00 83.25 122 CYS A O 1
ATOM 939 N N . ARG A 1 123 ? -23.337 3.290 14.367 1.00 85.50 123 ARG A N 1
ATOM 940 C CA . ARG A 1 123 ? -23.480 3.919 13.035 1.00 85.50 123 ARG A CA 1
ATOM 941 C C . ARG A 1 123 ? -22.293 3.660 12.110 1.00 85.50 123 ARG A C 1
ATOM 943 O O . ARG A 1 123 ? -22.145 4.332 11.092 1.00 85.50 123 ARG A O 1
ATOM 950 N N . ILE A 1 124 ? -21.419 2.733 12.488 1.00 85.50 124 ILE A N 1
ATOM 951 C CA . ILE A 1 124 ? -20.191 2.460 11.751 1.00 85.50 124 ILE A CA 1
ATOM 952 C C . ILE A 1 124 ? -20.536 1.624 10.515 1.00 85.50 124 ILE A C 1
ATOM 954 O O . ILE A 1 124 ? -21.243 0.617 10.593 1.00 85.50 124 ILE A O 1
ATOM 958 N N . SER A 1 125 ? -20.018 2.060 9.368 1.00 87.69 125 SER A N 1
ATOM 959 C CA . SER A 1 125 ? -20.007 1.291 8.128 1.00 87.69 125 SER A CA 1
ATOM 960 C C . SER A 1 125 ? -18.581 0.831 7.848 1.00 87.69 125 SER A C 1
ATOM 962 O O . SER A 1 125 ? -17.693 1.680 7.735 1.00 87.69 125 SER A O 1
ATOM 964 N N . VAL A 1 126 ? -18.362 -0.470 7.698 1.00 88.94 126 VAL A N 1
ATOM 965 C CA . VAL A 1 126 ? -17.033 -1.041 7.423 1.00 88.94 126 VAL A CA 1
ATOM 966 C C . VAL A 1 126 ? -17.011 -1.752 6.070 1.00 88.94 126 VAL A C 1
ATOM 968 O O . VAL A 1 126 ? -18.065 -2.200 5.609 1.00 88.94 126 VAL A O 1
ATOM 971 N N . PRO A 1 127 ? -15.850 -1.862 5.402 1.00 89.88 127 PRO A N 1
ATOM 972 C CA . PRO A 1 127 ? -15.701 -2.706 4.220 1.00 89.88 127 PRO A CA 1
ATOM 973 C C . PRO A 1 127 ? -16.148 -4.149 4.487 1.00 89.88 127 PRO A C 1
ATOM 975 O O . PRO A 1 127 ? -15.983 -4.670 5.592 1.00 89.88 127 PRO A O 1
ATOM 978 N N . TYR A 1 128 ? -16.663 -4.820 3.455 1.00 86.94 128 TYR A N 1
ATOM 979 C CA . TYR A 1 128 ? -17.141 -6.208 3.524 1.00 86.94 128 TYR A CA 1
ATOM 980 C C . TYR A 1 128 ? -16.176 -7.150 4.259 1.00 86.94 128 TYR A C 1
ATOM 982 O O . TYR A 1 128 ? -16.591 -7.932 5.112 1.00 86.94 128 TYR A O 1
ATOM 990 N N . HIS A 1 129 ? -14.882 -7.061 3.957 1.00 86.56 129 HIS A N 1
ATOM 991 C CA . HIS A 1 129 ? -13.887 -7.983 4.493 1.00 86.56 129 HIS A CA 1
ATOM 992 C C . HIS A 1 129 ? -13.489 -7.690 5.956 1.00 86.56 129 HIS A C 1
ATOM 994 O O . HIS A 1 129 ? -12.909 -8.561 6.601 1.00 86.56 129 HIS A O 1
ATOM 1000 N N . GLU A 1 130 ? -13.800 -6.504 6.491 1.00 87.88 130 GLU A N 1
ATOM 1001 C CA . GLU A 1 130 ? -13.581 -6.118 7.900 1.00 87.88 130 GLU A CA 1
ATOM 1002 C C . GLU A 1 130 ? -14.819 -6.353 8.768 1.00 87.88 130 GLU A C 1
ATOM 1004 O O . GLU A 1 130 ? -14.734 -6.347 9.995 1.00 87.88 130 GLU A O 1
ATOM 1009 N N . PHE A 1 131 ? -15.976 -6.596 8.148 1.00 86.56 131 PHE A N 1
ATOM 1010 C CA . PHE A 1 131 ? -17.250 -6.726 8.845 1.00 86.56 131 PHE A CA 1
ATOM 1011 C C . PHE A 1 131 ? -17.225 -7.739 9.987 1.00 86.56 131 PHE A C 1
ATOM 1013 O O . PHE A 1 131 ? -17.692 -7.435 11.081 1.00 86.56 131 PHE A O 1
ATOM 1020 N N . GLY A 1 132 ? -16.656 -8.924 9.758 1.00 83.12 132 GLY A N 1
ATOM 1021 C CA . GLY A 1 132 ? -16.574 -9.950 10.794 1.00 83.12 132 GLY A CA 1
ATOM 1022 C C . GLY A 1 132 ? -15.733 -9.511 11.993 1.00 83.12 132 GLY A C 1
ATOM 1023 O O . GLY A 1 132 ? -16.049 -9.886 13.118 1.00 83.12 132 GLY A O 1
ATOM 1024 N N . ASP A 1 133 ? -14.682 -8.722 11.769 1.00 84.44 133 ASP A N 1
ATOM 1025 C CA . ASP A 1 133 ? -13.812 -8.215 12.834 1.00 84.44 133 ASP A CA 1
ATOM 1026 C C . ASP A 1 133 ? -14.535 -7.119 13.613 1.00 84.44 133 ASP A C 1
ATOM 1028 O O . ASP A 1 133 ? -14.684 -7.225 14.828 1.00 84.44 133 ASP A O 1
ATOM 1032 N N . HIS A 1 134 ? -15.129 -6.159 12.899 1.00 86.12 134 HIS A N 1
ATOM 1033 C CA . HIS A 1 134 ? -15.968 -5.134 13.505 1.00 86.12 134 HIS A CA 1
ATOM 1034 C C . HIS A 1 134 ? -17.129 -5.727 14.306 1.00 86.12 134 HIS A C 1
ATOM 1036 O O . HIS A 1 134 ? -17.401 -5.265 15.403 1.00 86.12 134 HIS A O 1
ATOM 1042 N N . GLN A 1 135 ? -17.825 -6.742 13.790 1.00 81.62 135 GLN A N 1
ATOM 1043 C CA . GLN A 1 135 ? -18.952 -7.358 14.488 1.00 81.62 135 GLN A CA 1
ATOM 1044 C C . GLN A 1 135 ? -18.507 -7.999 15.805 1.00 81.62 135 GLN A C 1
ATOM 1046 O O . GLN A 1 135 ? -19.212 -7.877 16.806 1.00 81.62 135 GLN A O 1
ATOM 1051 N N . ARG A 1 136 ? -17.343 -8.660 15.816 1.00 78.69 136 ARG A N 1
ATOM 1052 C CA . ARG A 1 136 ? -16.773 -9.216 17.048 1.00 78.69 136 ARG A CA 1
ATOM 1053 C C . ARG A 1 136 ? -16.327 -8.122 18.003 1.00 78.69 136 ARG A C 1
ATOM 1055 O O . ARG A 1 136 ? -16.449 -8.327 19.196 1.00 78.69 136 ARG A O 1
ATOM 1062 N N . GLU A 1 137 ? -15.843 -6.994 17.490 1.00 73.81 137 GLU A N 1
ATOM 1063 C CA . GLU A 1 137 ? -15.256 -5.897 18.268 1.00 73.81 137 GLU A CA 1
ATOM 1064 C C . GLU A 1 137 ? -16.207 -4.719 18.523 1.00 73.81 137 GLU A C 1
ATOM 1066 O O . GLU A 1 137 ? -15.811 -3.694 19.080 1.00 73.81 137 GLU A O 1
ATOM 1071 N N . CYS A 1 138 ? -17.476 -4.842 18.131 1.00 79.19 138 CYS A N 1
ATOM 1072 C CA . CYS A 1 138 ? -18.394 -3.716 18.135 1.00 79.19 138 CYS A CA 1
ATOM 1073 C C . CYS A 1 138 ? -18.745 -3.302 19.573 1.00 79.19 138 CYS A C 1
ATOM 1075 O O . CYS A 1 138 ? -19.342 -4.100 20.298 1.00 79.19 138 CYS A O 1
ATOM 1077 N N . PRO A 1 139 ? -18.529 -2.031 19.964 1.00 73.31 139 PRO A N 1
ATOM 1078 C CA . PRO A 1 139 ? -18.904 -1.539 21.294 1.00 73.31 139 PRO A CA 1
ATOM 1079 C C . PRO A 1 139 ? -20.416 -1.547 21.566 1.00 73.31 139 PRO A C 1
ATOM 1081 O O . PRO A 1 139 ? -20.856 -1.357 22.696 1.00 73.31 139 PRO A O 1
ATOM 1084 N N . CYS A 1 140 ? -21.232 -1.708 20.523 1.00 76.12 140 CYS A N 1
ATOM 1085 C CA . CYS A 1 140 ? -22.688 -1.762 20.624 1.00 76.12 140 CYS A CA 1
ATOM 1086 C C . CYS A 1 140 ? -23.231 -3.188 20.492 1.00 76.12 140 CYS A C 1
ATOM 1088 O O . CYS A 1 140 ? -24.444 -3.352 20.364 1.00 76.12 140 CYS A O 1
ATOM 1090 N N . ALA A 1 141 ? -22.365 -4.206 20.477 1.00 78.94 141 ALA A N 1
ATOM 1091 C CA . ALA A 1 141 ? -22.803 -5.588 20.386 1.00 78.94 141 ALA A CA 1
ATOM 1092 C C . ALA A 1 141 ? -23.763 -5.937 21.546 1.00 78.94 141 ALA A C 1
ATOM 1094 O O . ALA A 1 141 ? -23.578 -5.470 22.675 1.00 78.94 141 ALA A O 1
ATOM 1095 N N . PRO A 1 142 ? -24.818 -6.726 21.279 1.00 77.88 142 PRO A N 1
ATOM 1096 C CA . PRO A 1 142 ? -25.798 -7.091 22.286 1.00 77.88 142 PRO A CA 1
ATOM 1097 C C . PRO A 1 142 ? -25.153 -7.942 23.380 1.00 77.88 142 PRO A C 1
ATOM 1099 O O . PRO A 1 142 ? -24.542 -8.972 23.108 1.00 77.88 142 PRO A O 1
ATOM 1102 N N . CYS A 1 143 ? -25.353 -7.531 24.626 1.00 74.50 143 CYS A N 1
ATOM 1103 C CA . CYS A 1 143 ? -24.921 -8.234 25.821 1.00 74.50 143 CYS A CA 1
ATOM 1104 C C . CYS A 1 143 ? -26.142 -8.708 26.620 1.00 74.50 143 CYS A C 1
ATOM 1106 O O . CYS A 1 143 ? -27.151 -8.003 26.739 1.00 74.50 143 CYS A O 1
ATOM 1108 N N . GLY A 1 144 ? -26.051 -9.939 27.122 1.00 71.56 144 GLY A N 1
ATOM 1109 C CA . GLY A 1 144 ? -27.057 -10.550 27.982 1.00 71.56 144 GLY A CA 1
ATOM 1110 C C . GLY A 1 144 ? -26.782 -10.266 29.456 1.00 71.56 144 GLY A C 1
ATOM 1111 O O . GLY A 1 144 ? -25.633 -10.069 29.855 1.00 71.56 144 GLY A O 1
ATOM 1112 N N . CYS A 1 145 ? -27.829 -10.258 30.278 1.00 72.94 145 CYS A N 1
ATOM 1113 C CA . CYS A 1 145 ? -27.645 -10.253 31.727 1.00 72.94 145 CYS A CA 1
ATOM 1114 C C . CYS A 1 145 ? -27.159 -11.632 32.203 1.00 72.94 145 CYS A C 1
ATOM 1116 O O . CYS A 1 145 ? -27.713 -12.654 31.808 1.00 72.94 145 CYS A O 1
ATOM 1118 N N . SER A 1 146 ? -26.147 -11.664 33.074 1.00 66.69 146 SER A N 1
ATOM 1119 C CA . SER A 1 146 ? -25.621 -12.901 33.671 1.00 66.69 146 SER A CA 1
ATOM 1120 C C . SER A 1 146 ? -26.477 -13.441 34.826 1.00 66.69 146 SER A C 1
ATOM 1122 O O . SER A 1 146 ? -26.147 -14.475 35.407 1.00 66.69 146 SER A O 1
ATOM 1124 N N . GLU A 1 147 ? -27.572 -12.759 35.178 1.00 65.50 147 GLU A N 1
ATOM 1125 C CA . GLU A 1 147 ? -28.485 -13.211 36.225 1.00 65.50 147 GLU A CA 1
ATOM 1126 C C . GLU A 1 147 ? -29.311 -14.417 35.778 1.00 65.50 147 GLU A C 1
ATOM 1128 O O . GLU A 1 147 ? -29.938 -14.425 34.715 1.00 65.50 147 GLU A O 1
ATOM 1133 N N . SER A 1 148 ? -29.356 -15.435 36.638 1.00 68.94 148 SER A N 1
ATOM 1134 C CA . SER A 1 148 ? -30.138 -16.646 36.394 1.00 68.94 148 SER A CA 1
ATOM 1135 C C . SER A 1 148 ? -31.625 -16.300 36.275 1.00 68.94 148 SER A C 1
ATOM 1137 O O . SER A 1 148 ? -32.232 -15.807 37.221 1.00 68.94 148 SER A O 1
ATOM 1139 N N . GLY A 1 149 ? -32.212 -16.559 35.104 1.00 71.44 149 GLY A N 1
ATOM 1140 C CA . GLY A 1 149 ? -33.623 -16.276 34.813 1.00 71.44 149 GLY A CA 1
ATOM 1141 C C . GLY A 1 149 ? -33.905 -14.889 34.223 1.00 71.44 149 GLY A C 1
ATOM 1142 O O . GLY A 1 149 ? -35.059 -14.596 33.913 1.00 71.44 149 GLY A O 1
ATOM 1143 N N . CYS A 1 150 ? -32.888 -14.045 34.015 1.00 78.69 150 CYS A N 1
ATOM 1144 C CA . CYS A 1 150 ? -33.061 -12.771 33.322 1.00 78.69 150 CYS A CA 1
ATOM 1145 C C . CYS A 1 150 ? -32.940 -12.946 31.799 1.00 78.69 150 CYS A C 1
ATOM 1147 O O . CYS A 1 150 ? -31.940 -13.451 31.301 1.00 78.69 150 CYS A O 1
ATOM 1149 N N . SER A 1 151 ? -33.940 -12.486 31.041 1.00 80.94 151 SER A N 1
ATOM 1150 C CA . SER A 1 151 ? -33.956 -12.525 29.568 1.00 80.94 151 SER A CA 1
ATOM 1151 C C . SER A 1 151 ? -33.528 -11.204 28.913 1.00 80.94 151 SER A C 1
ATOM 1153 O O . SER A 1 151 ? -33.809 -10.964 27.737 1.00 80.94 151 SER A O 1
ATOM 1155 N N . PHE A 1 152 ? -32.874 -10.317 29.667 1.00 80.56 152 PHE A N 1
ATOM 1156 C CA . PHE A 1 152 ? -32.439 -9.024 29.154 1.00 80.56 152 PHE A CA 1
ATOM 1157 C C . PHE A 1 152 ? -31.316 -9.179 28.121 1.00 80.56 152 PHE A C 1
ATOM 1159 O O . PHE A 1 152 ? -30.303 -9.823 28.393 1.00 80.56 152 PHE A O 1
ATOM 1166 N N . VAL A 1 153 ? -31.480 -8.515 26.973 1.00 79.38 153 VAL A N 1
ATOM 1167 C CA . VAL A 1 153 ? -30.464 -8.367 25.925 1.00 79.38 153 VAL A CA 1
ATOM 1168 C C . VAL A 1 153 ? -30.471 -6.917 25.446 1.00 79.38 153 VAL A C 1
ATOM 1170 O O . VAL A 1 153 ? -31.515 -6.395 25.049 1.00 79.38 153 VAL A O 1
ATOM 1173 N N . GLY A 1 154 ? -29.319 -6.254 25.463 1.00 77.50 154 GLY A N 1
ATOM 1174 C CA . GLY A 1 154 ? -29.214 -4.854 25.050 1.00 77.50 154 GLY A CA 1
ATOM 1175 C C . GLY A 1 154 ? -27.783 -4.417 24.780 1.00 77.50 154 GLY A C 1
ATOM 1176 O O . GLY A 1 154 ? -26.854 -5.201 24.926 1.00 77.50 154 GLY A O 1
ATOM 1177 N N . SER A 1 155 ? -27.588 -3.158 24.391 1.00 73.50 155 SER A N 1
ATOM 1178 C CA . SER A 1 155 ? -26.239 -2.592 24.280 1.00 73.50 155 SER A CA 1
ATOM 1179 C C . SER A 1 155 ? -25.568 -2.496 25.660 1.00 73.50 155 SER A C 1
ATOM 1181 O O . SER A 1 155 ? -26.281 -2.444 26.670 1.00 73.50 155 SER A O 1
ATOM 1183 N N . PRO A 1 156 ? -24.230 -2.401 25.756 1.00 72.38 156 PRO A N 1
ATOM 1184 C CA . PRO A 1 156 ? -23.558 -2.267 27.053 1.00 72.38 156 PRO A CA 1
ATOM 1185 C C . PRO A 1 156 ? -24.073 -1.088 27.909 1.00 72.38 156 PRO A C 1
ATOM 1187 O O . PRO A 1 156 ? -24.311 -1.277 29.107 1.00 72.38 156 PRO A O 1
ATOM 1190 N N . PRO A 1 157 ? -24.378 0.101 27.340 1.00 72.62 157 PRO A N 1
ATOM 1191 C CA . PRO A 1 157 ? -25.061 1.165 28.079 1.00 72.62 157 PRO A CA 1
ATOM 1192 C C . PRO A 1 157 ? -26.448 0.779 28.612 1.00 72.62 157 PRO A C 1
ATOM 1194 O O . PRO A 1 157 ? -26.810 1.203 29.709 1.00 72.62 157 PRO A O 1
ATOM 1197 N N . MET A 1 158 ? -27.225 -0.017 27.871 1.00 75.19 158 MET A N 1
ATOM 1198 C CA . MET A 1 158 ? -28.542 -0.487 28.315 1.00 75.19 158 MET A CA 1
ATOM 1199 C C . MET A 1 158 ? -28.419 -1.550 29.412 1.00 75.19 158 MET A C 1
ATOM 1201 O O . MET A 1 158 ? -29.173 -1.502 30.383 1.00 75.19 158 MET A O 1
ATOM 1205 N N . LEU A 1 159 ? -27.445 -2.461 29.307 1.00 76.56 159 LEU A N 1
ATOM 1206 C CA . LEU A 1 159 ? -27.152 -3.440 30.358 1.00 76.56 159 LEU A CA 1
ATOM 1207 C C . LEU A 1 159 ? -26.757 -2.747 31.663 1.00 76.56 159 LEU A C 1
ATOM 1209 O O . LEU A 1 159 ? -27.226 -3.133 32.730 1.00 76.56 159 LEU A O 1
ATOM 1213 N N . ARG A 1 160 ? -25.971 -1.667 31.588 1.00 71.50 160 ARG A N 1
ATOM 1214 C CA . ARG A 1 160 ? -25.629 -0.845 32.758 1.00 71.50 160 ARG A CA 1
ATOM 1215 C C . ARG A 1 160 ? -26.867 -0.305 33.475 1.00 71.50 160 ARG A C 1
ATOM 1217 O O . ARG A 1 160 ? -26.914 -0.324 34.703 1.00 71.50 160 ARG A O 1
ATOM 1224 N N . VAL A 1 161 ? -27.840 0.210 32.725 1.00 77.06 161 VAL A N 1
ATOM 1225 C CA . VAL A 1 161 ? -29.097 0.721 33.295 1.00 77.06 161 VAL A CA 1
ATOM 1226 C C . VAL A 1 161 ? -29.901 -0.430 33.897 1.00 77.06 161 VAL A C 1
ATOM 1228 O O . VAL A 1 161 ? -30.325 -0.332 35.042 1.00 77.06 161 VAL A O 1
ATOM 1231 N N . HIS A 1 162 ? -30.009 -1.558 33.189 1.00 82.25 162 HIS A N 1
ATOM 1232 C CA . HIS A 1 162 ? -30.704 -2.749 33.678 1.00 82.25 162 HIS A CA 1
ATOM 1233 C C . HIS A 1 162 ? -30.128 -3.275 35.004 1.00 82.25 162 HIS A C 1
ATOM 1235 O O . HIS A 1 162 ? -30.872 -3.495 35.956 1.00 82.25 162 HIS A O 1
ATOM 1241 N N . LEU A 1 163 ? -28.806 -3.439 35.099 1.00 75.56 163 LEU A N 1
ATOM 1242 C CA . LEU A 1 163 ? -28.157 -3.947 36.312 1.00 75.56 163 LEU A CA 1
ATOM 1243 C C . LEU A 1 163 ? -28.308 -2.982 37.499 1.00 75.56 163 LEU A C 1
ATOM 1245 O O . LEU A 1 163 ? -28.476 -3.421 38.635 1.00 75.56 163 LEU A O 1
ATOM 1249 N N . ARG A 1 164 ? -28.298 -1.667 37.247 1.00 74.75 164 ARG A N 1
ATOM 1250 C CA . ARG A 1 164 ? -28.529 -0.654 38.286 1.00 74.75 164 ARG A CA 1
ATOM 1251 C C . ARG A 1 164 ? -29.985 -0.633 38.753 1.00 74.75 164 ARG A C 1
ATOM 1253 O O . ARG A 1 164 ? -30.232 -0.616 39.951 1.00 74.75 164 ARG A O 1
ATOM 1260 N N . GLU A 1 165 ? -30.931 -0.570 37.823 1.00 78.38 165 GLU A N 1
ATOM 1261 C CA . GLU A 1 165 ? -32.332 -0.253 38.126 1.00 78.38 165 GLU A CA 1
ATOM 1262 C C . GLU A 1 165 ? -33.178 -1.496 38.403 1.00 78.38 165 GLU A C 1
ATOM 1264 O O . GLU A 1 165 ? -33.973 -1.492 39.336 1.00 78.38 165 GLU A O 1
ATOM 1269 N N . ALA A 1 166 ? -33.005 -2.564 37.620 1.00 75.38 166 ALA A N 1
ATOM 1270 C CA . ALA A 1 166 ? -33.799 -3.784 37.759 1.00 75.38 166 ALA A CA 1
ATOM 1271 C C . ALA A 1 166 ? -33.180 -4.774 38.755 1.00 75.38 166 ALA A C 1
ATOM 1273 O O . ALA A 1 166 ? -33.913 -5.431 39.487 1.00 75.38 166 ALA A O 1
ATOM 1274 N N . GLN A 1 167 ? -31.845 -4.872 38.789 1.00 73.00 167 GLN A N 1
ATOM 1275 C CA . GLN A 1 167 ? -31.128 -5.776 39.704 1.00 73.00 167 GLN A CA 1
ATOM 1276 C C . GLN A 1 167 ? -30.625 -5.073 40.976 1.00 73.00 167 GLN A C 1
ATOM 1278 O O . GLN A 1 167 ? -30.181 -5.740 41.908 1.00 73.00 167 GLN A O 1
ATOM 1283 N N . GLY A 1 168 ? -30.676 -3.736 41.037 1.00 72.38 168 GLY A N 1
ATOM 1284 C CA . GLY A 1 168 ? -30.296 -2.968 42.227 1.00 72.38 168 GLY A CA 1
ATOM 1285 C C . GLY A 1 168 ? -28.804 -3.018 42.574 1.00 72.38 168 GLY A C 1
ATOM 1286 O O . GLY A 1 168 ? -28.449 -2.826 43.738 1.00 72.38 168 GLY A O 1
ATOM 1287 N N . TRP A 1 169 ? -27.917 -3.305 41.611 1.00 78.19 169 TRP A N 1
ATOM 1288 C CA . TRP A 1 169 ? -26.487 -3.436 41.901 1.00 78.19 169 TRP A CA 1
ATOM 1289 C C . TRP A 1 169 ? -25.872 -2.077 42.293 1.00 78.19 169 TRP A C 1
ATOM 1291 O O . TRP A 1 169 ? -26.034 -1.097 41.553 1.00 78.19 169 TRP A O 1
ATOM 1301 N N . PRO A 1 170 ? -25.116 -1.997 43.408 1.00 74.62 170 PRO A N 1
ATOM 1302 C CA . PRO A 1 170 ? -24.390 -0.789 43.791 1.00 74.62 170 PRO A CA 1
ATOM 1303 C C . PRO A 1 170 ? -23.359 -0.397 42.728 1.00 74.62 170 PRO A C 1
ATOM 1305 O O . PRO A 1 170 ? -22.706 -1.268 42.147 1.00 74.62 170 PRO A O 1
ATOM 1308 N N . VAL A 1 171 ? -23.201 0.911 42.492 1.00 77.31 171 VAL A N 1
ATOM 1309 C CA . VAL A 1 171 ? -22.251 1.445 41.505 1.00 77.31 171 VAL A CA 1
ATOM 1310 C C . VAL A 1 171 ? -21.235 2.364 42.162 1.00 77.31 171 VAL A C 1
ATOM 1312 O O . VAL A 1 171 ? -21.620 3.386 42.731 1.00 77.31 171 VAL A O 1
ATOM 1315 N N . ASP A 1 172 ? -19.954 2.061 41.981 1.00 79.81 172 ASP A N 1
ATOM 1316 C CA . ASP A 1 172 ? -18.837 2.878 42.449 1.00 79.81 172 ASP A CA 1
ATOM 1317 C C . ASP A 1 172 ? -18.078 3.490 41.282 1.00 79.81 172 ASP A C 1
ATOM 1319 O O . ASP A 1 172 ? -17.911 2.874 40.230 1.00 79.81 172 ASP A O 1
ATOM 1323 N N . LYS A 1 173 ? -17.615 4.725 41.469 1.00 80.62 173 LYS A N 1
ATOM 1324 C CA . LYS A 1 173 ? -16.781 5.416 40.486 1.00 80.62 173 LYS A CA 1
ATOM 1325 C C . LYS A 1 173 ? -15.314 5.136 40.784 1.00 80.62 173 LYS A C 1
ATOM 1327 O O . LYS A 1 173 ? -14.872 5.368 41.909 1.00 80.62 173 LYS A O 1
ATOM 1332 N N . ILE A 1 174 ? -14.568 4.694 39.779 1.00 81.62 174 ILE A N 1
ATOM 1333 C CA . ILE A 1 174 ? -13.143 4.372 39.894 1.00 81.62 174 ILE A CA 1
ATOM 1334 C C . ILE A 1 174 ? -12.294 5.261 38.983 1.00 81.62 174 ILE A C 1
ATOM 1336 O O . ILE A 1 174 ? -12.785 5.799 37.992 1.00 81.62 174 ILE A O 1
ATOM 1340 N N . ARG A 1 175 ? -11.010 5.401 39.327 1.00 79.88 175 ARG A N 1
ATOM 1341 C CA . ARG A 1 175 ? -9.992 6.059 38.498 1.00 79.88 175 ARG A CA 1
ATOM 1342 C C . ARG A 1 175 ? -8.956 5.037 38.063 1.00 79.88 175 ARG A C 1
ATOM 1344 O O . ARG A 1 175 ? -8.551 4.217 38.887 1.00 79.88 175 ARG A O 1
ATOM 1351 N N . TYR A 1 176 ? -8.507 5.124 36.816 1.00 78.88 176 TYR A N 1
ATOM 1352 C CA . TYR A 1 176 ? -7.420 4.278 36.332 1.00 78.88 176 TYR A CA 1
ATOM 1353 C C . TYR A 1 176 ? -6.140 4.490 37.151 1.00 78.88 176 TYR A C 1
ATOM 1355 O O . TYR A 1 176 ? -5.888 5.579 37.679 1.00 78.88 176 TYR A O 1
ATOM 1363 N N . SER A 1 177 ? -5.377 3.408 37.311 1.00 77.25 177 SER A N 1
ATOM 1364 C CA . SER A 1 177 ? -4.108 3.339 38.048 1.00 77.25 177 SER A CA 1
ATOM 1365 C C . SER A 1 177 ? -4.159 3.844 39.494 1.00 77.25 177 SER A C 1
ATOM 1367 O O . SER A 1 177 ? -3.133 4.174 40.095 1.00 77.25 177 SER A O 1
ATOM 1369 N N . ARG A 1 178 ? -5.357 3.896 40.091 1.00 79.31 178 ARG A N 1
ATOM 1370 C CA . ARG A 1 178 ? -5.553 4.163 41.517 1.00 79.31 178 ARG A CA 1
ATOM 1371 C C . ARG A 1 178 ? -6.297 2.998 42.167 1.00 79.31 178 ARG A C 1
ATOM 1373 O O . ARG A 1 178 ? -7.382 2.652 41.700 1.00 79.31 178 ARG A O 1
ATOM 1380 N N . PRO A 1 179 ? -5.765 2.424 43.260 1.00 78.94 179 PRO A N 1
ATOM 1381 C CA . PRO A 1 179 ? -6.471 1.401 44.018 1.00 78.94 179 PRO A CA 1
ATOM 1382 C C . PRO A 1 179 ? -7.805 1.932 44.552 1.00 78.94 179 PRO A C 1
ATOM 1384 O O . PRO A 1 179 ? -7.868 3.031 45.109 1.00 78.94 179 PRO A O 1
ATOM 1387 N N . HIS A 1 180 ? -8.862 1.145 44.383 1.00 80.19 180 HIS A N 1
ATOM 1388 C CA . HIS A 1 180 ? -10.193 1.422 44.903 1.00 80.19 180 HIS A CA 1
ATOM 1389 C C . HIS A 1 180 ? -10.614 0.325 45.881 1.00 80.19 180 HIS A C 1
ATOM 1391 O O . HIS A 1 180 ? -10.700 -0.848 45.509 1.00 80.19 180 HIS A O 1
ATOM 1397 N N . ASP A 1 181 ? -10.874 0.714 47.129 1.00 79.56 181 ASP A N 1
ATOM 1398 C CA . ASP A 1 181 ? -11.192 -0.214 48.210 1.00 79.56 181 ASP A CA 1
ATOM 1399 C C . ASP A 1 181 ? -12.704 -0.446 48.321 1.00 79.56 181 ASP A C 1
ATOM 1401 O O . ASP A 1 181 ? -13.498 0.475 48.510 1.00 79.56 181 ASP A O 1
ATOM 1405 N N . LEU A 1 182 ? -13.097 -1.710 48.229 1.00 76.12 182 LEU A N 1
ATOM 1406 C CA . LEU A 1 182 ? -14.463 -2.200 48.265 1.00 76.12 182 LEU A CA 1
ATOM 1407 C C . LEU A 1 182 ? -14.686 -3.030 49.524 1.00 76.12 182 LEU A C 1
ATOM 1409 O O . LEU A 1 182 ? -13.900 -3.920 49.847 1.00 76.12 182 LEU A O 1
ATOM 1413 N N . SER A 1 183 ? -15.812 -2.780 50.186 1.00 72.44 183 SER A N 1
ATOM 1414 C CA . SER A 1 183 ? -16.338 -3.644 51.242 1.00 72.44 183 SER A CA 1
ATOM 1415 C C . SER A 1 183 ? -17.595 -4.331 50.716 1.00 72.44 183 SER A C 1
ATOM 1417 O O . SER A 1 183 ? -18.587 -3.658 50.431 1.00 72.44 183 SER A O 1
ATOM 1419 N N . LEU A 1 184 ? -17.550 -5.653 50.549 1.00 70.94 184 LEU A N 1
ATOM 1420 C CA . LEU A 1 184 ? -18.677 -6.461 50.077 1.00 70.94 184 LEU A CA 1
ATOM 1421 C C . LEU A 1 184 ? -19.295 -7.232 51.253 1.00 70.94 184 LEU A C 1
ATOM 1423 O O . LEU A 1 184 ? -18.665 -8.169 51.751 1.00 70.94 184 LEU A O 1
ATOM 1427 N N . PRO A 1 185 ? -20.502 -6.860 51.716 1.00 67.44 185 PRO A N 1
ATOM 1428 C CA . PRO A 1 185 ? -21.273 -7.661 52.659 1.00 67.44 185 PRO A CA 1
ATOM 1429 C C . PRO A 1 185 ? -21.715 -8.982 52.029 1.00 67.44 185 PRO A C 1
ATOM 1431 O O . PRO A 1 185 ? -21.959 -9.059 50.824 1.00 67.44 185 PRO A O 1
ATOM 1434 N N . GLU A 1 186 ? -21.923 -10.006 52.851 1.00 61.00 186 GLU A N 1
ATOM 1435 C CA . GLU A 1 186 ? -22.404 -11.311 52.392 1.00 61.00 186 GLU A CA 1
ATOM 1436 C C . GLU A 1 186 ? -23.768 -11.249 51.671 1.00 61.00 186 GLU A C 1
ATOM 1438 O O . GLU A 1 186 ? -24.033 -12.072 50.794 1.00 61.00 186 GLU A O 1
ATOM 1443 N N . SER A 1 187 ? -24.588 -10.239 51.983 1.00 59.06 187 SER A N 1
ATOM 1444 C CA . SER A 1 187 ? -25.877 -9.948 51.342 1.00 59.06 187 SER A CA 1
ATOM 1445 C C . SER A 1 187 ? -25.771 -9.228 49.988 1.00 59.06 187 SER A C 1
ATOM 1447 O O . SER A 1 187 ? -26.735 -9.238 49.227 1.00 59.06 187 SER A O 1
ATOM 1449 N N . GLN A 1 188 ? -24.624 -8.616 49.660 1.00 66.81 188 GLN A N 1
ATOM 1450 C CA . GLN A 1 188 ? -24.390 -7.855 48.424 1.00 66.81 188 GLN A CA 1
ATOM 1451 C C . GLN A 1 188 ? -23.043 -8.238 47.805 1.00 66.81 188 GLN A C 1
ATOM 1453 O O . GLN A 1 188 ? -22.064 -7.492 47.825 1.00 66.81 188 GLN A O 1
ATOM 1458 N N . ARG A 1 189 ? -23.000 -9.435 47.223 1.00 68.00 189 ARG A N 1
ATOM 1459 C CA . ARG A 1 189 ? -21.776 -10.019 46.659 1.00 68.00 189 ARG A CA 1
ATOM 1460 C C . ARG A 1 189 ? -21.406 -9.492 45.265 1.00 68.00 189 ARG A C 1
ATOM 1462 O O . ARG A 1 189 ? -20.473 -10.002 44.650 1.00 68.00 189 ARG A O 1
ATOM 1469 N N . ARG A 1 190 ? -22.148 -8.520 44.732 1.00 73.50 190 ARG A N 1
ATOM 1470 C CA . ARG A 1 190 ? -22.016 -8.040 43.349 1.00 73.50 190 ARG A CA 1
ATOM 1471 C C . ARG A 1 190 ? -21.977 -6.520 43.317 1.00 73.50 190 ARG A C 1
ATOM 1473 O O . ARG A 1 190 ? -22.731 -5.874 44.042 1.00 73.50 190 ARG A O 1
ATOM 1480 N N . ARG A 1 191 ? -21.079 -5.957 42.508 1.00 75.19 191 ARG A N 1
ATOM 1481 C CA . ARG A 1 191 ? -20.842 -4.510 42.441 1.00 75.19 191 ARG A CA 1
ATOM 1482 C C . ARG A 1 191 ? -20.420 -4.088 41.038 1.00 75.19 191 ARG A C 1
ATOM 1484 O O . ARG A 1 191 ? -19.730 -4.834 40.343 1.00 75.19 191 ARG A O 1
ATOM 1491 N N . LEU A 1 192 ? -20.850 -2.900 40.625 1.00 74.94 192 LEU A N 1
ATOM 1492 C CA . LEU A 1 192 ? -20.486 -2.293 39.348 1.00 74.94 192 LEU A CA 1
ATOM 1493 C C . LEU A 1 192 ? -19.427 -1.217 39.575 1.00 74.94 192 LEU A C 1
ATOM 1495 O O . LEU A 1 192 ? -19.641 -0.303 40.367 1.00 74.94 192 LEU A O 1
ATOM 1499 N N . LEU A 1 193 ? -18.318 -1.290 38.848 1.00 77.75 193 LEU A N 1
ATOM 1500 C CA . LEU A 1 193 ? -17.303 -0.242 38.823 1.00 77.75 193 LEU A CA 1
ATOM 1501 C C . LEU A 1 193 ? -17.436 0.548 37.523 1.00 77.75 193 LEU A C 1
ATOM 1503 O O . LEU A 1 193 ? -17.413 -0.021 36.433 1.00 77.75 193 LEU A O 1
ATOM 1507 N N . LEU A 1 194 ? -17.599 1.860 37.646 1.00 75.62 194 LEU A N 1
ATOM 1508 C CA . LEU A 1 194 ? -17.709 2.798 36.537 1.00 75.62 194 LEU A CA 1
ATOM 1509 C C . LEU A 1 194 ? -16.437 3.643 36.473 1.00 75.62 194 LEU A C 1
ATOM 1511 O O . LEU A 1 194 ? -16.169 4.424 37.387 1.00 75.62 194 LEU A O 1
ATOM 1515 N N . ALA A 1 195 ? -15.671 3.493 35.401 1.00 74.94 195 ALA A N 1
ATOM 1516 C CA . ALA A 1 195 ? -14.498 4.317 35.146 1.00 74.94 195 ALA A CA 1
ATOM 1517 C C . ALA A 1 195 ? -14.878 5.717 34.628 1.00 74.94 195 ALA A C 1
ATOM 1519 O O . ALA A 1 195 ? -16.030 5.980 34.262 1.00 74.94 195 ALA A O 1
ATOM 1520 N N . GLU A 1 196 ? -13.911 6.639 34.638 1.00 73.12 196 GLU A N 1
ATOM 1521 C CA . GLU A 1 196 ? -14.112 8.045 34.248 1.00 73.12 196 GLU A CA 1
ATOM 1522 C C . GLU A 1 196 ? -14.505 8.213 32.768 1.00 73.12 196 GLU A C 1
ATOM 1524 O O . GLU A 1 196 ? -15.268 9.118 32.438 1.00 73.12 196 GLU A O 1
ATOM 1529 N N . ASP A 1 197 ? -14.054 7.308 31.900 1.00 67.62 197 ASP A N 1
ATOM 1530 C CA . ASP A 1 197 ? -14.378 7.235 30.466 1.00 67.62 197 ASP A CA 1
ATOM 1531 C C . ASP A 1 197 ? -15.758 6.606 30.176 1.00 67.62 197 ASP A C 1
ATOM 1533 O O . ASP A 1 197 ? -16.197 6.532 29.027 1.00 67.62 197 ASP A O 1
ATOM 1537 N N . GLY A 1 198 ? -16.473 6.169 31.217 1.00 64.81 198 GLY A N 1
ATOM 1538 C CA . GLY A 1 198 ? -17.769 5.508 31.101 1.00 64.81 198 GLY A CA 1
ATOM 1539 C C . GLY A 1 198 ? -17.698 3.993 30.894 1.00 64.81 198 GLY A C 1
ATOM 1540 O O . GLY A 1 198 ? -18.764 3.376 30.769 1.00 64.81 198 GLY A O 1
ATOM 1541 N N . CYS A 1 199 ? -16.501 3.394 30.907 1.00 66.88 199 CYS A N 1
ATOM 1542 C CA . CYS A 1 199 ? -16.309 1.946 30.884 1.00 66.88 199 CYS A CA 1
ATOM 1543 C C . CYS A 1 199 ? -16.845 1.290 32.166 1.00 66.88 199 CYS A C 1
ATOM 1545 O O . CYS A 1 199 ? -16.764 1.848 33.264 1.00 66.88 199 CYS A O 1
ATOM 1547 N N . LEU A 1 200 ? -17.432 0.098 32.018 1.00 66.44 200 LEU A N 1
ATOM 1548 C CA . LEU A 1 200 ? -18.077 -0.644 33.102 1.00 66.44 200 LEU A CA 1
ATOM 1549 C C . LEU A 1 200 ? -17.344 -1.964 33.359 1.00 66.44 200 LEU A C 1
ATOM 1551 O O . LEU A 1 200 ? -17.256 -2.805 32.461 1.00 66.44 200 LEU A O 1
ATOM 1555 N N . PHE A 1 201 ? -16.919 -2.174 34.602 1.00 69.44 201 PHE A N 1
ATOM 1556 C CA . PHE A 1 201 ? -16.337 -3.427 35.077 1.00 69.44 201 PHE A CA 1
ATOM 1557 C C . PHE A 1 201 ? -17.267 -4.064 36.115 1.00 69.44 201 PHE A C 1
ATOM 1559 O O . PHE A 1 201 ? -17.785 -3.387 37.006 1.00 69.44 201 PHE A O 1
ATOM 1566 N N . LEU A 1 202 ? -17.513 -5.370 35.998 1.00 67.19 202 LEU A N 1
ATOM 1567 C CA . LEU A 1 202 ? -18.378 -6.111 36.920 1.00 67.19 202 LEU A CA 1
ATOM 1568 C C . LEU A 1 202 ? -17.512 -6.825 37.952 1.00 67.19 202 LEU A C 1
ATOM 1570 O O . LEU A 1 202 ? -16.632 -7.583 37.569 1.00 67.19 202 LEU A O 1
ATOM 1574 N N . VAL A 1 203 ? -17.781 -6.653 39.243 1.00 66.69 203 VAL A N 1
ATOM 1575 C CA . VAL A 1 203 ? -17.147 -7.446 40.307 1.00 66.69 203 VAL A CA 1
ATOM 1576 C C . VAL A 1 203 ? -18.176 -8.419 40.865 1.00 66.69 203 VAL A C 1
ATOM 1578 O O . VAL A 1 203 ? -19.211 -7.999 41.386 1.00 66.69 203 VAL A O 1
ATOM 1581 N N . VAL A 1 204 ? -17.891 -9.721 40.768 1.00 63.09 204 VAL A N 1
ATOM 1582 C CA . VAL A 1 204 ? -18.769 -10.788 41.270 1.00 63.09 204 VAL A CA 1
ATOM 1583 C C . VAL A 1 204 ? -18.007 -11.650 42.273 1.00 63.09 204 VAL A C 1
ATOM 1585 O O . VAL A 1 204 ? -17.044 -12.342 41.935 1.00 63.09 204 VAL A O 1
ATOM 1588 N N . ALA A 1 205 ? -18.465 -11.644 43.525 1.00 54.78 205 ALA A N 1
ATOM 1589 C CA . ALA A 1 205 ? -18.009 -12.567 44.551 1.00 54.78 205 ALA A CA 1
ATOM 1590 C C . ALA A 1 205 ? -18.917 -13.819 44.583 1.00 54.78 205 ALA A C 1
ATOM 1592 O O . ALA A 1 205 ? -20.043 -13.793 45.072 1.00 54.78 205 ALA A O 1
ATOM 1593 N N . VAL A 1 206 ? -18.352 -14.939 44.117 1.00 50.00 206 VAL A N 1
ATOM 1594 C CA . VAL A 1 206 ? -18.793 -16.353 44.221 1.00 50.00 206 VAL A CA 1
ATOM 1595 C C . VAL A 1 206 ? -19.830 -16.900 43.234 1.00 50.00 206 VAL A C 1
ATOM 1597 O O . VAL A 1 206 ? -20.998 -16.527 43.267 1.00 50.00 206 VAL A O 1
ATOM 1600 N N . GLY A 1 207 ? -19.396 -17.964 42.537 1.00 41.22 207 GLY A N 1
ATOM 1601 C CA . GLY A 1 207 ? -20.216 -19.117 42.142 1.00 41.22 207 GLY A CA 1
ATOM 1602 C C . GLY A 1 207 ? -20.486 -19.253 40.644 1.00 41.22 207 GLY A C 1
ATOM 1603 O O . GLY A 1 207 ? -21.562 -18.884 40.205 1.00 41.22 207 GLY A O 1
ATOM 1604 N N . ALA A 1 208 ? -19.536 -19.860 39.921 1.00 29.83 208 ALA A N 1
ATOM 1605 C CA . ALA A 1 208 ? -19.530 -20.167 38.483 1.00 29.83 208 ALA A CA 1
ATOM 1606 C C . ALA A 1 208 ? -19.491 -18.953 37.518 1.00 29.83 208 ALA A C 1
ATOM 1608 O O . ALA A 1 208 ? -20.236 -17.988 37.687 1.00 29.83 208 ALA A O 1
ATOM 1609 N N . PRO A 1 209 ? -18.613 -18.982 36.495 1.00 35.09 209 PRO A N 1
ATOM 1610 C CA . PRO A 1 209 ? -18.576 -17.951 35.468 1.00 35.09 209 PRO A CA 1
ATOM 1611 C C . PRO A 1 209 ? -19.820 -18.060 34.579 1.00 35.09 209 PRO A C 1
ATOM 1613 O O . PRO A 1 209 ? -20.058 -19.089 33.953 1.00 35.09 209 PRO A O 1
ATOM 1616 N N . GLY A 1 210 ? -20.607 -16.989 34.508 1.00 37.66 210 GLY A N 1
ATOM 1617 C CA . GLY A 1 210 ? -21.458 -16.756 33.348 1.00 37.66 210 GLY A CA 1
ATOM 1618 C C . GLY A 1 210 ? -20.575 -16.225 32.225 1.00 37.66 210 GLY A C 1
ATOM 1619 O O . GLY A 1 210 ? -19.944 -15.181 32.394 1.00 37.66 210 GLY A O 1
ATOM 1620 N N . GLU A 1 211 ? -20.491 -16.952 31.115 1.00 32.72 211 GLU A N 1
ATOM 1621 C CA . GLU A 1 211 ? -19.794 -16.505 29.910 1.00 32.72 211 GLU A CA 1
ATOM 1622 C C . GLU A 1 211 ? -20.502 -15.266 29.347 1.00 32.72 211 GLU A C 1
ATOM 1624 O O . GLU A 1 211 ? -21.574 -15.346 28.746 1.00 32.72 211 GLU A O 1
ATOM 1629 N N . ALA A 1 212 ? -19.912 -14.094 29.569 1.00 39.34 212 ALA A N 1
ATOM 1630 C CA . ALA A 1 212 ? -20.247 -12.901 28.814 1.00 39.34 212 ALA A CA 1
ATOM 1631 C C . ALA A 1 212 ? -19.354 -12.884 27.571 1.00 39.34 212 ALA A C 1
ATOM 1633 O O . ALA A 1 212 ? -18.135 -12.748 27.671 1.00 39.34 212 ALA A O 1
ATOM 1634 N N . ASN A 1 213 ? -19.963 -13.062 26.399 1.00 38.50 213 ASN A N 1
ATOM 1635 C CA . ASN A 1 213 ? -19.275 -12.952 25.118 1.00 38.50 213 ASN A CA 1
ATOM 1636 C C . ASN A 1 213 ? -18.861 -11.490 24.895 1.00 38.50 213 ASN A C 1
ATOM 1638 O O . ASN A 1 213 ? -19.675 -10.679 24.455 1.00 38.50 213 ASN A O 1
ATOM 1642 N N . ALA A 1 214 ? -17.611 -11.164 25.221 1.00 41.28 214 ALA A N 1
ATOM 1643 C CA . ALA A 1 214 ? -16.995 -9.874 24.934 1.00 41.28 214 ALA A CA 1
ATOM 1644 C C . ALA A 1 214 ? -15.974 -9.993 23.791 1.00 41.28 214 ALA A C 1
ATOM 1646 O O . ALA A 1 214 ? -15.348 -11.034 23.575 1.00 41.28 214 ALA A O 1
ATOM 1647 N N . ALA A 1 215 ? -15.854 -8.895 23.052 1.00 39.44 215 ALA A N 1
ATOM 1648 C CA . ALA A 1 215 ? -14.971 -8.681 21.916 1.00 39.44 215 ALA A CA 1
ATOM 1649 C C . ALA A 1 215 ? -13.493 -8.997 22.164 1.00 39.44 215 ALA A C 1
ATOM 1651 O O . ALA A 1 215 ? -12.956 -8.761 23.240 1.00 39.44 215 ALA A O 1
ATOM 1652 N N . ALA A 1 216 ? -12.819 -9.452 21.107 1.00 40.69 216 ALA A N 1
ATOM 1653 C CA . ALA A 1 216 ? -11.426 -9.874 21.101 1.00 40.69 216 ALA A CA 1
ATOM 1654 C C . ALA A 1 216 ? -10.422 -8.762 21.485 1.00 40.69 216 ALA A C 1
ATOM 1656 O O . ALA A 1 216 ? -10.289 -7.755 20.793 1.00 40.69 216 ALA A O 1
ATOM 1657 N N . GLY A 1 217 ? -9.635 -9.042 22.532 1.00 43.31 217 GLY A N 1
ATOM 1658 C CA . GLY A 1 217 ? -8.384 -8.367 22.897 1.00 43.31 217 GLY A CA 1
ATOM 1659 C C . GLY A 1 217 ? -8.388 -7.789 24.322 1.00 43.31 217 GLY A C 1
ATOM 1660 O O . GLY A 1 217 ? -9.299 -7.024 24.641 1.00 43.31 217 GLY A O 1
ATOM 1661 N N . PRO A 1 218 ? -7.394 -8.105 25.179 1.00 50.12 218 PRO A N 1
ATOM 1662 C CA . PRO A 1 218 ? -7.245 -7.416 26.458 1.00 50.12 218 PRO A CA 1
ATOM 1663 C C . PRO A 1 218 ? -6.900 -5.938 26.210 1.00 50.12 218 PRO A C 1
ATOM 1665 O O . PRO A 1 218 ? -6.114 -5.623 25.317 1.00 50.12 218 PRO A O 1
ATOM 1668 N N . GLN A 1 219 ? -7.565 -5.033 26.934 1.00 61.38 219 GLN A N 1
ATOM 1669 C CA . GLN A 1 219 ? -7.314 -3.579 26.880 1.00 61.38 219 GLN A CA 1
ATOM 1670 C C . GLN A 1 219 ? -6.909 -3.010 28.244 1.00 61.38 219 GLN A C 1
ATOM 1672 O O . GLN A 1 219 ? -6.390 -1.900 28.331 1.00 61.38 219 GLN A O 1
ATOM 1677 N N . TYR A 1 220 ? -7.163 -3.763 29.314 1.00 66.19 220 TYR A N 1
ATOM 1678 C CA . TYR A 1 220 ? -6.910 -3.334 30.676 1.00 66.19 220 TYR A CA 1
ATOM 1679 C C . TYR A 1 220 ? -6.263 -4.469 31.458 1.00 66.19 220 TYR A C 1
ATOM 1681 O O . TYR A 1 220 ? -6.696 -5.621 31.368 1.00 66.19 220 TYR A O 1
ATOM 1689 N N . THR A 1 221 ? -5.286 -4.128 32.291 1.00 64.69 221 THR A N 1
ATOM 1690 C CA . THR A 1 221 ? -4.773 -5.043 33.310 1.00 64.69 221 THR A CA 1
ATOM 1691 C C . THR A 1 221 ? -5.465 -4.723 34.631 1.00 64.69 221 THR A C 1
ATOM 1693 O O . THR A 1 221 ? -5.371 -3.611 35.149 1.00 64.69 221 THR A O 1
ATOM 1696 N N . CYS A 1 222 ? -6.189 -5.690 35.194 1.00 69.50 222 CYS A N 1
ATOM 1697 C CA . CYS A 1 222 ? -6.827 -5.551 36.497 1.00 69.50 222 CYS A CA 1
ATOM 1698 C C . CYS A 1 222 ? -6.028 -6.303 37.563 1.00 69.50 222 CYS A C 1
ATOM 1700 O O . CYS A 1 222 ? -5.843 -7.519 37.492 1.00 69.50 222 CYS A O 1
ATOM 1702 N N . ARG A 1 223 ? -5.594 -5.574 38.593 1.00 70.38 223 ARG A N 1
ATOM 1703 C CA . ARG A 1 223 ? -4.948 -6.115 39.788 1.00 70.38 223 ARG A CA 1
ATOM 1704 C C . ARG A 1 223 ? -5.918 -6.036 40.960 1.00 70.38 223 ARG A C 1
ATOM 1706 O O . ARG A 1 223 ? -6.292 -4.951 41.404 1.00 70.38 223 ARG A O 1
ATOM 1713 N N . MET A 1 224 ? -6.298 -7.191 41.493 1.00 70.50 224 MET A N 1
ATOM 1714 C CA . MET A 1 224 ? -7.175 -7.314 42.655 1.00 70.50 224 MET A CA 1
ATOM 1715 C C . MET A 1 224 ? -6.392 -7.830 43.858 1.00 70.50 224 MET A C 1
ATOM 1717 O O . MET A 1 224 ? -5.671 -8.822 43.762 1.00 70.50 224 MET A O 1
ATOM 1721 N N . ARG A 1 225 ? -6.569 -7.203 45.021 1.00 69.31 225 ARG A N 1
ATOM 1722 C CA . ARG A 1 225 ? -5.969 -7.637 46.286 1.00 69.31 225 ARG A CA 1
ATOM 1723 C C . ARG A 1 225 ? -7.051 -7.846 47.339 1.00 69.31 225 ARG A C 1
ATOM 1725 O O . ARG A 1 225 ? -7.732 -6.897 47.709 1.00 69.31 225 ARG A O 1
ATOM 1732 N N . ALA A 1 226 ? -7.187 -9.066 47.857 1.00 66.38 226 ALA A N 1
ATOM 1733 C CA . ALA A 1 226 ? -7.995 -9.317 49.051 1.00 66.38 226 ALA A CA 1
ATOM 1734 C C . ALA A 1 226 ? -7.148 -9.141 50.310 1.00 66.38 226 ALA A C 1
ATOM 1736 O O . ALA A 1 226 ? -6.033 -9.668 50.400 1.00 66.38 226 ALA A O 1
ATOM 1737 N N . MET A 1 227 ? -7.702 -8.433 51.290 1.00 58.38 227 MET A N 1
ATOM 1738 C CA . MET A 1 227 ? -7.103 -8.278 52.611 1.00 58.38 227 MET A CA 1
ATOM 1739 C C . MET A 1 227 ? -7.803 -9.220 53.593 1.00 58.38 227 MET A C 1
ATOM 1741 O O . MET A 1 227 ? -8.978 -9.037 53.898 1.00 58.38 227 MET A O 1
ATOM 1745 N N . GLY A 1 228 ? -7.091 -10.242 54.080 1.00 52.19 228 GLY A N 1
ATOM 1746 C CA . GLY A 1 228 ? -7.561 -11.048 55.205 1.00 52.19 228 GLY A CA 1
ATOM 1747 C C . GLY A 1 228 ? -7.412 -10.283 56.522 1.00 52.19 228 GLY A C 1
ATOM 1748 O O . GLY A 1 228 ? -6.419 -9.578 56.722 1.00 52.19 228 GLY A O 1
ATOM 1749 N N . HIS A 1 229 ? -8.375 -10.431 57.434 1.00 46.12 229 HIS A N 1
ATOM 1750 C CA . HIS A 1 229 ? -8.238 -9.897 58.789 1.00 46.12 229 HIS A CA 1
ATOM 1751 C C . HIS A 1 229 ? -7.058 -10.553 59.522 1.00 46.12 229 HIS A C 1
ATOM 1753 O O . HIS A 1 229 ? -6.777 -11.742 59.354 1.00 46.12 229 HIS A O 1
ATOM 1759 N N . LYS A 1 230 ? -6.363 -9.766 60.353 1.00 38.94 230 LYS A N 1
ATOM 1760 C CA . LYS A 1 230 ? -5.321 -10.267 61.257 1.00 38.94 230 LYS A CA 1
ATOM 1761 C C . LYS A 1 230 ? -5.952 -11.270 62.231 1.00 38.94 230 LYS A C 1
ATOM 1763 O O . LYS A 1 230 ? -6.751 -10.870 63.073 1.00 38.94 230 LYS A O 1
ATOM 1768 N N . ALA A 1 231 ? -5.579 -12.547 62.144 1.00 31.59 231 ALA A N 1
ATOM 1769 C CA . ALA A 1 231 ? -5.705 -13.439 63.290 1.00 31.59 231 ALA A CA 1
ATOM 1770 C C . ALA A 1 231 ? -4.792 -12.895 64.399 1.00 31.59 231 ALA A C 1
ATOM 1772 O O . ALA A 1 231 ? -3.678 -12.451 64.114 1.00 31.59 231 ALA A O 1
ATOM 1773 N N . VAL A 1 232 ? -5.286 -12.895 65.636 1.00 38.31 232 VAL A N 1
ATOM 1774 C CA . VAL A 1 232 ? -4.721 -12.181 66.796 1.00 38.31 232 VAL A CA 1
ATOM 1775 C C . VAL A 1 232 ? -3.270 -12.579 67.139 1.00 38.31 232 VAL A C 1
ATOM 1777 O O . VAL A 1 232 ? -2.623 -11.872 67.898 1.00 38.31 232 VAL A O 1
ATOM 1780 N N . GLU A 1 233 ? -2.684 -13.601 66.506 1.00 38.09 233 GLU A N 1
ATOM 1781 C CA . GLU A 1 233 ? -1.312 -14.055 66.787 1.00 38.09 233 GLU A CA 1
ATOM 1782 C C . GLU A 1 233 ? -0.443 -14.333 65.541 1.00 38.09 233 GLU A C 1
ATOM 1784 O O . GLU A 1 233 ? 0.376 -15.248 65.527 1.00 38.09 233 GLU A O 1
ATOM 1789 N N . ALA A 1 234 ? -0.559 -13.534 64.472 1.00 36.97 234 ALA A N 1
ATOM 1790 C CA . ALA A 1 234 ? 0.428 -13.570 63.383 1.00 36.97 234 ALA A CA 1
ATOM 1791 C C . ALA A 1 234 ? 0.739 -12.173 62.820 1.00 36.97 234 ALA A C 1
ATOM 1793 O O . ALA A 1 234 ? -0.123 -11.486 62.275 1.00 36.97 234 ALA A O 1
ATOM 1794 N N . ALA A 1 235 ? 2.010 -11.764 62.888 1.00 37.78 235 ALA A N 1
ATOM 1795 C CA . ALA A 1 235 ? 2.513 -10.440 62.498 1.00 37.78 235 ALA A CA 1
ATOM 1796 C C . ALA A 1 235 ? 2.470 -10.125 60.980 1.00 37.78 235 ALA A C 1
ATOM 1798 O O . ALA A 1 235 ? 3.059 -9.142 60.532 1.00 37.78 235 ALA A O 1
ATOM 1799 N N . LYS A 1 236 ? 1.765 -10.918 60.162 1.00 38.09 236 LYS A N 1
ATOM 1800 C CA . LYS A 1 236 ? 1.622 -10.690 58.717 1.00 38.09 236 LYS A CA 1
ATOM 1801 C C . LYS A 1 236 ? 0.175 -10.919 58.287 1.00 38.09 236 LYS A C 1
ATOM 1803 O O . LYS A 1 236 ? -0.320 -12.041 58.333 1.00 38.09 236 LYS A O 1
ATOM 1808 N N . ALA A 1 237 ? -0.493 -9.852 57.843 1.00 43.62 237 ALA A N 1
ATOM 1809 C CA . ALA A 1 237 ? -1.787 -9.961 57.178 1.00 43.62 237 ALA A CA 1
ATOM 1810 C C . ALA A 1 237 ? -1.620 -10.820 55.914 1.00 43.62 237 ALA A C 1
ATOM 1812 O O . ALA A 1 237 ? -0.811 -10.492 55.043 1.00 43.62 237 ALA A O 1
ATOM 1813 N N . GLN A 1 238 ? -2.349 -11.934 55.820 1.00 48.97 238 GLN A N 1
ATOM 1814 C CA . GLN A 1 238 ? -2.382 -12.734 54.599 1.00 48.97 238 GLN A CA 1
ATOM 1815 C C . GLN A 1 238 ? -3.160 -11.946 53.539 1.00 48.97 238 GLN A C 1
ATOM 1817 O O . GLN A 1 238 ? -4.373 -11.774 53.654 1.00 48.97 238 GLN A O 1
ATOM 1822 N N . SER A 1 239 ? -2.463 -11.446 52.518 1.00 53.59 239 SER A N 1
ATOM 1823 C CA . SER A 1 239 ? -3.092 -10.839 51.344 1.00 53.59 239 SER A CA 1
ATOM 1824 C C . SER A 1 239 ? -2.893 -11.724 50.125 1.00 53.59 239 SER A C 1
ATOM 1826 O O . SER A 1 239 ? -1.769 -12.149 49.861 1.00 53.59 239 SER A O 1
ATOM 1828 N N . VAL A 1 240 ? -3.968 -11.964 49.379 1.00 52.09 240 VAL A N 1
ATOM 1829 C CA . VAL A 1 240 ? -3.930 -12.685 48.101 1.00 52.09 240 VAL A CA 1
ATOM 1830 C C . VAL A 1 240 ? -4.115 -11.660 46.992 1.00 52.09 240 VAL A C 1
ATOM 1832 O O . VAL A 1 240 ? -5.101 -10.921 47.003 1.00 52.09 240 VAL A O 1
ATOM 1835 N N . THR A 1 241 ? -3.163 -11.609 46.064 1.00 54.47 241 THR A N 1
ATOM 1836 C CA . THR A 1 241 ? -3.212 -10.741 44.884 1.00 54.47 241 THR A CA 1
ATOM 1837 C C . THR A 1 241 ? -3.481 -11.597 43.653 1.00 54.47 241 THR A C 1
ATOM 1839 O O . THR A 1 241 ? -2.886 -12.664 43.510 1.00 54.47 241 THR A O 1
ATOM 1842 N N . MET A 1 242 ? -4.373 -11.138 42.783 1.00 55.81 242 MET A N 1
ATOM 1843 C CA . MET A 1 242 ? -4.670 -11.738 41.487 1.00 55.81 242 MET A CA 1
ATOM 1844 C C . MET A 1 242 ? -4.536 -10.659 40.416 1.00 55.81 242 MET A C 1
ATOM 1846 O O . MET A 1 242 ? -5.066 -9.561 40.580 1.00 55.81 242 MET A O 1
ATOM 1850 N N . GLU A 1 243 ? -3.827 -10.976 39.342 1.00 55.03 243 GLU A N 1
ATOM 1851 C CA . GLU A 1 243 ? -3.756 -10.152 38.138 1.00 55.03 243 GLU A CA 1
ATOM 1852 C C . GLU A 1 243 ? -4.505 -10.876 37.023 1.00 55.03 243 GLU A C 1
ATOM 1854 O O . GLU A 1 243 ? -4.380 -12.092 36.871 1.00 55.03 243 GLU A O 1
ATOM 1859 N N . MET A 1 244 ? -5.332 -10.138 36.295 1.00 62.44 244 MET A N 1
ATOM 1860 C CA . MET A 1 244 ? -6.087 -10.647 35.158 1.00 62.44 244 MET A CA 1
ATOM 1861 C C . MET A 1 244 ? -6.148 -9.592 34.063 1.00 62.44 244 MET A C 1
ATOM 1863 O O . MET A 1 244 ? -6.366 -8.410 34.330 1.00 62.44 244 MET A O 1
ATOM 1867 N N . GLU A 1 245 ? -5.969 -10.044 32.830 1.00 60.66 245 GLU A N 1
ATOM 1868 C CA . GLU A 1 245 ? -6.182 -9.240 31.636 1.00 60.66 245 GLU A CA 1
ATOM 1869 C C . GLU A 1 245 ? -7.679 -9.209 31.318 1.00 60.66 245 GLU A C 1
ATOM 1871 O O . GLU A 1 245 ? -8.340 -10.250 31.270 1.00 60.66 245 GLU A O 1
ATOM 1876 N N . VAL A 1 246 ? -8.231 -8.010 31.137 1.00 60.41 246 VAL A N 1
ATOM 1877 C CA . VAL A 1 246 ? -9.673 -7.804 30.990 1.00 60.41 246 VAL A CA 1
ATOM 1878 C C . VAL A 1 246 ? -9.948 -7.102 29.656 1.00 60.41 246 VAL A C 1
ATOM 1880 O O . VAL A 1 246 ? -9.462 -5.988 29.425 1.00 60.41 246 VAL A O 1
ATOM 1883 N N . PRO A 1 247 ? -10.716 -7.731 28.749 1.00 57.75 247 PRO A N 1
ATOM 1884 C CA . PRO A 1 247 ? -11.297 -7.052 27.599 1.00 57.75 247 PRO A CA 1
ATOM 1885 C C . PRO A 1 247 ? -12.195 -5.896 28.042 1.00 57.75 247 PRO A C 1
ATOM 1887 O O . PRO A 1 247 ? -12.846 -5.956 29.088 1.00 57.75 247 PRO A O 1
ATOM 1890 N N . SER A 1 248 ? -12.268 -4.852 27.222 1.00 55.62 248 SER A N 1
ATOM 1891 C CA . SER A 1 248 ? -13.269 -3.807 27.424 1.00 55.62 248 SER A CA 1
ATOM 1892 C C . SER A 1 248 ? -14.682 -4.386 27.348 1.00 55.62 248 SER A C 1
ATOM 1894 O O . SER A 1 248 ? -14.942 -5.293 26.563 1.00 55.62 248 SER A O 1
ATOM 1896 N N . TRP A 1 249 ? -15.555 -3.807 28.177 1.00 51.66 249 TRP A N 1
ATOM 1897 C CA . TRP A 1 249 ? -16.988 -4.049 28.345 1.00 51.66 249 TRP A CA 1
ATOM 1898 C C . TRP A 1 249 ? -17.417 -5.497 28.687 1.00 51.66 249 TRP A C 1
ATOM 1900 O O . TRP A 1 249 ? -17.410 -6.417 27.881 1.00 51.66 249 TRP A O 1
ATOM 1910 N N . ALA A 1 250 ? -17.937 -5.634 29.913 1.00 50.22 250 ALA A N 1
ATOM 1911 C CA . ALA A 1 250 ? -18.763 -6.741 30.410 1.00 50.22 250 ALA A CA 1
ATOM 1912 C C . ALA A 1 250 ? -18.091 -8.082 30.782 1.00 50.22 250 ALA A C 1
ATOM 1914 O O . ALA A 1 250 ? -18.787 -9.091 30.862 1.00 50.22 250 ALA A O 1
ATOM 1915 N N . VAL A 1 251 ? -16.799 -8.117 31.126 1.00 48.50 251 VAL A N 1
ATOM 1916 C CA . VAL A 1 251 ? -16.202 -9.326 31.731 1.00 48.50 251 VAL A CA 1
ATOM 1917 C C . VAL A 1 251 ? -16.351 -9.300 33.263 1.00 48.50 251 VAL A C 1
ATOM 1919 O O . VAL A 1 251 ? -15.962 -8.313 33.896 1.00 48.50 251 VAL A O 1
ATOM 1922 N N . PRO A 1 252 ? -16.931 -10.345 33.890 1.00 54.56 252 PRO A N 1
ATOM 1923 C CA . PRO A 1 252 ? -17.010 -10.439 35.342 1.00 54.56 252 PRO A CA 1
ATOM 1924 C C . PRO A 1 252 ? -15.623 -10.690 35.945 1.00 54.56 252 PRO A C 1
ATOM 1926 O O . PRO A 1 252 ? -14.989 -11.711 35.689 1.00 54.56 252 PRO A O 1
ATOM 1929 N N . LEU A 1 253 ? -15.176 -9.781 36.808 1.00 56.47 253 LEU A N 1
ATOM 1930 C CA . LEU A 1 253 ? -14.056 -9.982 37.719 1.00 56.47 253 LEU A CA 1
ATOM 1931 C C . LEU A 1 253 ? -14.510 -10.971 38.799 1.00 56.47 253 LEU A C 1
ATOM 1933 O O . LEU A 1 253 ? -15.208 -10.607 39.753 1.00 56.47 253 LEU A O 1
ATOM 1937 N N . VAL A 1 254 ? -14.172 -12.247 38.607 1.00 56.91 254 VAL A N 1
ATOM 1938 C CA . VAL A 1 254 ? -14.563 -13.329 39.517 1.00 56.91 254 VAL A CA 1
ATOM 1939 C C . VAL A 1 254 ? -13.572 -13.420 40.672 1.00 56.91 254 VAL A C 1
ATOM 1941 O O . VAL A 1 254 ? -12.395 -13.722 40.485 1.00 56.91 254 VAL A O 1
ATOM 1944 N N . VAL A 1 255 ? -14.061 -13.219 41.895 1.00 56.16 255 VAL A N 1
ATOM 1945 C CA . VAL A 1 255 ? -13.258 -13.422 43.109 1.00 56.16 255 VAL A CA 1
ATOM 1946 C C . VAL A 1 255 ? -13.227 -14.912 43.460 1.00 56.16 255 VAL A C 1
ATOM 1948 O O . VAL A 1 255 ? -14.269 -15.535 43.680 1.00 56.16 255 VAL A O 1
ATOM 1951 N N . HIS A 1 256 ? -12.028 -15.499 43.527 1.00 51.41 256 HIS A N 1
ATOM 1952 C CA . HIS A 1 256 ? -11.846 -16.926 43.803 1.00 51.41 256 HIS A CA 1
ATOM 1953 C C . HIS A 1 256 ? -12.297 -17.300 45.237 1.00 51.41 256 HIS A C 1
ATOM 1955 O O . HIS A 1 256 ? -11.966 -16.577 46.181 1.00 51.41 256 HIS A O 1
ATOM 1961 N N . PRO A 1 257 ? -12.943 -18.468 45.468 1.00 51.06 257 PRO A N 1
ATOM 1962 C CA . PRO A 1 257 ? -13.462 -18.870 46.785 1.00 51.06 257 PRO A CA 1
ATOM 1963 C C . PRO A 1 257 ? -12.442 -18.850 47.937 1.00 51.06 257 PRO A C 1
ATOM 1965 O O . PRO A 1 257 ? -12.773 -18.552 49.080 1.00 51.06 257 PRO A O 1
ATOM 1968 N N . LYS A 1 258 ? -11.164 -19.112 47.632 1.00 48.38 258 LYS A N 1
ATOM 1969 C CA . LYS A 1 258 ? -10.045 -19.055 48.599 1.00 48.38 258 LYS A CA 1
ATOM 1970 C C . LYS A 1 258 ? -9.788 -17.651 49.183 1.00 48.38 258 LYS A C 1
ATOM 1972 O O . LYS A 1 258 ? -9.099 -17.560 50.197 1.00 48.38 258 LYS A O 1
ATOM 1977 N N . MET A 1 259 ? -10.321 -16.587 48.573 1.00 50.38 259 MET A N 1
ATOM 1978 C CA . MET A 1 259 ? -10.199 -15.192 49.032 1.00 50.38 259 MET A CA 1
ATOM 1979 C C . MET A 1 259 ? -11.294 -14.788 50.038 1.00 50.38 259 MET A C 1
ATOM 1981 O O . MET A 1 259 ? -11.277 -13.668 50.534 1.00 50.38 259 MET A O 1
ATOM 1985 N N . LEU A 1 260 ? -12.226 -15.691 50.367 1.00 52.59 260 LEU A N 1
ATOM 1986 C CA . LEU A 1 260 ? -13.448 -15.402 51.135 1.00 52.59 260 LEU A CA 1
ATOM 1987 C C . LEU A 1 260 ? -13.421 -15.975 52.555 1.00 52.59 260 LEU A C 1
ATOM 1989 O O . LEU A 1 260 ? -14.458 -16.314 53.124 1.00 52.59 260 LEU A O 1
ATOM 1993 N N . ARG A 1 261 ? -12.232 -16.170 53.129 1.00 47.25 261 ARG A N 1
ATOM 1994 C CA . ARG A 1 261 ? -12.119 -16.836 54.428 1.00 47.25 261 ARG A CA 1
ATOM 1995 C C . ARG A 1 261 ? -12.607 -15.931 55.566 1.00 47.25 261 ARG A C 1
ATOM 1997 O O . ARG A 1 261 ? -11.854 -15.098 56.051 1.00 47.25 261 ARG A O 1
ATOM 2004 N N . GLY A 1 262 ? -13.829 -16.195 56.035 1.00 49.22 262 GLY A N 1
ATOM 2005 C CA . GLY A 1 262 ? -14.155 -16.205 57.466 1.00 49.22 262 GLY A CA 1
ATOM 2006 C C . GLY A 1 262 ? -14.878 -15.003 58.081 1.00 49.22 262 GLY A C 1
ATOM 2007 O O . GLY A 1 262 ? -15.064 -15.018 59.293 1.00 49.22 262 GLY A O 1
ATOM 2008 N N . THR A 1 263 ? -15.314 -13.995 57.323 1.00 50.94 263 THR A N 1
ATOM 2009 C CA . THR A 1 263 ? -16.089 -12.863 57.875 1.00 50.94 263 THR A CA 1
ATOM 2010 C C . THR A 1 263 ? -17.259 -12.472 56.975 1.00 50.94 263 THR A C 1
ATOM 2012 O O . THR A 1 263 ? -17.210 -12.659 55.762 1.00 50.94 263 THR A O 1
ATOM 2015 N N . SER A 1 264 ? -18.302 -11.889 57.573 1.00 56.91 264 SER A N 1
ATOM 2016 C CA . SER A 1 264 ? -19.524 -11.409 56.903 1.00 56.91 264 SER A CA 1
ATOM 2017 C C . SER A 1 264 ? -19.295 -10.254 55.912 1.00 56.91 264 SER A C 1
ATOM 2019 O O . SER A 1 264 ? -20.199 -9.909 55.149 1.00 56.91 264 SER A O 1
ATOM 2021 N N . THR A 1 265 ? -18.096 -9.662 55.898 1.00 57.88 265 THR A N 1
ATOM 2022 C CA . THR A 1 265 ? -17.669 -8.591 54.986 1.00 57.88 265 THR A CA 1
ATOM 2023 C C . THR A 1 265 ? -16.298 -8.896 54.380 1.00 57.88 265 THR A C 1
ATOM 2025 O O . THR A 1 265 ? -15.357 -9.232 55.101 1.00 57.88 265 THR A O 1
ATOM 2028 N N . ILE A 1 266 ? -16.178 -8.762 53.056 1.00 67.62 266 ILE A N 1
ATOM 2029 C CA . ILE A 1 266 ? -14.951 -8.996 52.278 1.00 67.62 266 ILE A CA 1
ATOM 2030 C C . ILE A 1 266 ? -14.353 -7.640 51.880 1.00 67.62 266 ILE A C 1
ATOM 2032 O O . ILE A 1 266 ? -15.043 -6.838 51.250 1.00 67.62 266 ILE A O 1
ATOM 2036 N N . HIS A 1 267 ? -13.077 -7.399 52.199 1.00 69.56 267 HIS A N 1
ATOM 2037 C CA . HIS A 1 267 ? -12.345 -6.195 51.785 1.00 69.56 267 HIS A CA 1
ATOM 2038 C C . HIS A 1 267 ? -11.460 -6.476 50.560 1.00 69.56 267 HIS A C 1
ATOM 2040 O O . HIS A 1 267 ? -10.529 -7.288 50.621 1.00 69.56 267 HIS A O 1
ATOM 2046 N N . LEU A 1 268 ? -11.744 -5.796 49.449 1.00 71.62 268 LEU A N 1
ATOM 2047 C CA . LEU A 1 268 ? -11.034 -5.921 48.172 1.00 71.62 268 LEU A CA 1
ATOM 2048 C C . LEU A 1 268 ? -10.452 -4.569 47.768 1.00 71.62 268 LEU A C 1
ATOM 2050 O O . LEU A 1 268 ? -11.163 -3.581 47.804 1.00 71.62 268 LEU A O 1
ATOM 2054 N N . SER A 1 269 ? -9.203 -4.534 47.320 1.00 74.94 269 SER A N 1
ATOM 2055 C CA . SER A 1 269 ? -8.615 -3.373 46.650 1.00 74.94 269 SER A CA 1
ATOM 2056 C C . SER A 1 269 ? -8.462 -3.695 45.166 1.00 74.94 269 SER A C 1
ATOM 2058 O O . SER A 1 269 ? -7.807 -4.682 44.820 1.00 74.94 269 SER A O 1
ATOM 2060 N N . VAL A 1 270 ? -9.107 -2.922 44.294 1.00 76.44 270 VAL A N 1
ATOM 2061 C CA . VAL A 1 270 ? -9.110 -3.130 42.837 1.00 76.44 270 VAL A CA 1
ATOM 2062 C C . VAL A 1 270 ? -8.363 -1.983 42.168 1.00 76.44 270 VAL A C 1
ATOM 2064 O O . VAL A 1 270 ? -8.702 -0.823 42.378 1.00 76.44 270 VAL A O 1
ATOM 2067 N N . CYS A 1 271 ? -7.360 -2.296 41.354 1.00 77.81 271 CYS A N 1
ATOM 2068 C CA . CYS A 1 271 ? -6.642 -1.340 40.517 1.00 77.81 271 CYS A CA 1
ATOM 2069 C C . CYS A 1 271 ? -6.793 -1.769 39.059 1.00 77.81 271 CYS A C 1
ATOM 2071 O O . CYS A 1 271 ? -6.537 -2.928 38.735 1.00 77.81 271 CYS A O 1
ATOM 2073 N N . ILE A 1 272 ? -7.240 -0.857 38.199 1.00 75.00 272 ILE A N 1
ATOM 2074 C CA . ILE A 1 272 ? -7.353 -1.096 36.759 1.00 75.00 272 ILE A CA 1
ATOM 2075 C C . ILE A 1 272 ? -6.358 -0.172 36.076 1.00 75.00 272 ILE A C 1
ATOM 2077 O O . ILE A 1 272 ? -6.472 1.047 36.196 1.00 75.00 272 ILE A O 1
ATOM 2081 N N . ASP A 1 273 ? -5.380 -0.764 35.408 1.00 72.44 273 ASP A N 1
ATOM 2082 C CA . ASP A 1 273 ? -4.376 -0.064 34.624 1.00 72.44 273 ASP A CA 1
ATOM 2083 C C . ASP A 1 273 ? -4.824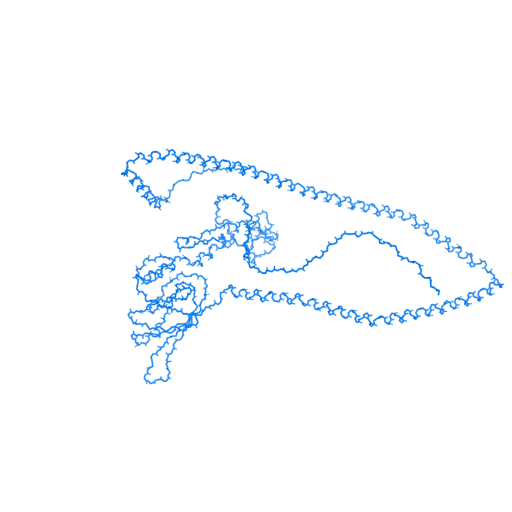 -0.058 33.153 1.00 72.44 273 ASP A C 1
ATOM 2085 O O . ASP A 1 273 ? -5.209 -1.094 32.603 1.00 72.44 273 ASP A O 1
ATOM 2089 N N . GLU A 1 274 ? -4.832 1.125 32.539 1.00 64.25 274 GLU A N 1
ATOM 2090 C CA . GLU A 1 274 ? -5.107 1.306 31.112 1.00 64.25 274 GLU A CA 1
ATOM 2091 C C . GLU A 1 274 ? -3.859 0.880 30.330 1.00 64.25 274 GLU A C 1
ATOM 2093 O O . GLU A 1 274 ? -2.797 1.492 30.473 1.00 64.25 274 GLU A O 1
ATOM 2098 N N . GLU A 1 275 ? -3.948 -0.186 29.529 1.00 59.62 275 GLU A N 1
ATOM 2099 C CA . GLU A 1 275 ? -2.873 -0.464 28.581 1.00 59.62 275 GLU A CA 1
ATOM 2100 C C . GLU A 1 275 ? -2.954 0.577 27.465 1.00 59.62 275 GLU A C 1
ATOM 2102 O O . GLU A 1 275 ? -4.011 0.767 26.859 1.00 59.62 275 GLU A O 1
ATOM 2107 N N . LEU A 1 276 ? -1.842 1.275 27.193 1.00 53.62 276 LEU A N 1
ATOM 2108 C CA . LEU A 1 276 ? -1.770 2.230 26.087 1.00 53.62 276 LEU A CA 1
ATOM 2109 C C . LEU A 1 276 ? -2.293 1.561 24.814 1.00 53.62 276 LEU A C 1
ATOM 2111 O O . LEU A 1 276 ? -1.727 0.574 24.343 1.00 53.62 276 LEU A O 1
ATOM 2115 N N . THR A 1 277 ? -3.376 2.118 24.266 1.00 54.94 277 THR A N 1
ATOM 2116 C CA . THR A 1 277 ? -4.043 1.606 23.066 1.00 54.94 277 THR A CA 1
ATOM 2117 C C . THR A 1 277 ? -3.034 1.230 21.978 1.00 54.94 277 THR A C 1
ATOM 2119 O O . THR A 1 277 ? -2.028 1.917 21.775 1.00 54.94 277 THR A O 1
ATOM 2122 N N . LYS A 1 278 ? -3.325 0.165 21.213 1.00 53.62 278 LYS A N 1
ATOM 2123 C CA . LYS A 1 278 ? -2.534 -0.234 20.029 1.00 53.62 278 LYS A CA 1
ATOM 2124 C C . LYS A 1 278 ? -2.232 0.955 19.100 1.00 53.62 278 LYS A C 1
ATOM 2126 O O . LYS A 1 278 ? -1.193 0.974 18.457 1.00 53.62 278 LYS A O 1
ATOM 2131 N N . GLY A 1 279 ? -3.105 1.968 19.069 1.00 51.62 279 GLY A N 1
ATOM 2132 C CA . GLY A 1 279 ? -2.891 3.227 18.354 1.00 51.62 279 GLY A CA 1
ATOM 2133 C C . GLY A 1 279 ? -1.729 4.067 18.893 1.00 51.62 279 GLY A C 1
ATOM 2134 O O . GLY A 1 279 ? -0.889 4.476 18.104 1.00 51.62 279 GLY A O 1
ATOM 2135 N N . ALA A 1 280 ? -1.624 4.272 20.209 1.00 55.22 280 ALA A N 1
ATOM 2136 C CA . ALA A 1 280 ? -0.541 5.055 20.816 1.00 55.22 280 ALA A CA 1
ATOM 2137 C C . ALA A 1 280 ? 0.820 4.341 20.732 1.00 55.22 280 ALA A C 1
ATOM 2139 O O . ALA A 1 280 ? 1.846 4.970 20.482 1.00 55.22 280 ALA A O 1
ATOM 2140 N N . THR A 1 281 ? 0.837 3.013 20.877 1.00 58.41 281 THR A N 1
ATOM 2141 C CA . THR A 1 281 ? 2.049 2.201 20.660 1.00 58.41 281 THR A CA 1
ATOM 2142 C C . THR A 1 281 ? 2.465 2.185 19.189 1.00 58.41 281 THR A C 1
ATOM 2144 O O . THR A 1 281 ? 3.652 2.311 18.892 1.00 58.41 281 THR A O 1
ATOM 2147 N N . MET A 1 282 ? 1.512 2.117 18.254 1.00 58.00 282 MET A N 1
ATOM 2148 C CA . MET A 1 282 ? 1.793 2.275 16.824 1.00 58.00 282 MET A CA 1
ATOM 2149 C C . MET A 1 282 ? 2.251 3.692 16.464 1.00 58.00 282 MET A C 1
ATOM 2151 O O . MET A 1 282 ? 3.138 3.835 15.633 1.00 58.00 282 MET A O 1
ATOM 2155 N N . GLU A 1 283 ? 1.693 4.737 17.073 1.00 68.94 283 GLU A N 1
ATOM 2156 C CA . GLU A 1 283 ? 2.089 6.130 16.837 1.00 68.94 283 GLU A CA 1
ATOM 2157 C C . GLU A 1 283 ? 3.512 6.400 17.339 1.00 68.94 283 GLU A C 1
ATOM 2159 O O . GLU A 1 283 ? 4.312 7.012 16.629 1.00 68.94 283 GLU A O 1
ATOM 2164 N N . LEU A 1 284 ? 3.873 5.859 18.507 1.00 75.12 284 LEU A N 1
ATOM 2165 C CA . LEU A 1 284 ? 5.245 5.895 19.010 1.00 75.12 284 LEU A CA 1
ATOM 2166 C C . LEU A 1 284 ? 6.198 5.138 18.079 1.00 75.12 284 LEU A C 1
ATOM 2168 O O . LEU A 1 284 ? 7.210 5.714 17.679 1.00 75.12 284 LEU A O 1
ATOM 2172 N N . ALA A 1 285 ? 5.838 3.928 17.643 1.00 73.06 285 ALA A N 1
ATOM 2173 C CA . ALA A 1 285 ? 6.636 3.149 16.695 1.00 73.06 285 ALA A CA 1
ATOM 2174 C C . ALA A 1 285 ? 6.790 3.854 15.333 1.00 73.06 285 ALA A C 1
ATOM 2176 O O . ALA A 1 285 ? 7.875 3.865 14.755 1.00 73.06 285 ALA A O 1
ATOM 2177 N N . LEU A 1 286 ? 5.735 4.499 14.824 1.00 74.81 286 LEU A N 1
ATOM 2178 C CA . LEU A 1 286 ? 5.792 5.313 13.606 1.00 74.81 286 LEU A CA 1
ATOM 2179 C C . LEU A 1 286 ? 6.679 6.546 13.805 1.00 74.81 286 LEU A C 1
ATOM 2181 O O . LEU A 1 286 ? 7.452 6.893 12.914 1.00 74.81 286 LEU A O 1
ATOM 2185 N N . SER A 1 287 ? 6.612 7.195 14.970 1.00 75.69 287 SER A N 1
ATOM 2186 C CA . SER A 1 287 ? 7.469 8.337 15.296 1.00 75.69 287 SER A CA 1
ATOM 2187 C C . SER A 1 287 ? 8.946 7.939 15.402 1.00 75.69 287 SER A C 1
ATOM 2189 O O . SER A 1 287 ? 9.813 8.692 14.957 1.00 75.69 287 SER A O 1
ATOM 2191 N N . GLU A 1 288 ? 9.242 6.749 15.931 1.00 85.50 288 GLU A N 1
ATOM 2192 C CA . GLU A 1 288 ? 10.590 6.181 15.979 1.00 85.50 288 GLU A CA 1
ATOM 2193 C C . GLU A 1 288 ? 11.087 5.840 14.574 1.00 85.50 288 GLU A C 1
ATOM 2195 O O . GLU A 1 288 ? 12.149 6.318 14.183 1.00 85.50 288 GLU A O 1
ATOM 2200 N N . GLN A 1 289 ? 10.279 5.160 13.755 1.00 79.62 289 GLN A N 1
ATOM 2201 C CA . GLN A 1 289 ? 10.626 4.884 12.356 1.00 79.62 289 GLN A CA 1
ATOM 2202 C C . GLN A 1 289 ? 10.857 6.161 11.536 1.00 79.62 289 GLN A C 1
ATOM 2204 O O . GLN A 1 289 ? 11.729 6.203 10.664 1.00 79.62 289 GLN A O 1
ATOM 2209 N N . LEU A 1 290 ? 10.096 7.228 11.797 1.00 82.12 290 LEU A N 1
ATOM 2210 C CA . LEU A 1 290 ? 10.301 8.525 11.152 1.00 82.12 290 LEU A CA 1
ATOM 2211 C C . LEU A 1 290 ? 11.620 9.175 11.586 1.00 82.12 290 LEU A C 1
ATOM 2213 O O . LEU A 1 290 ? 12.322 9.727 10.736 1.00 82.12 290 LEU A O 1
ATOM 2217 N N . LYS A 1 291 ? 11.984 9.092 12.872 1.00 88.31 291 LYS A N 1
ATOM 2218 C CA . LYS A 1 291 ? 13.277 9.584 13.377 1.00 88.31 291 LYS A CA 1
ATOM 2219 C C . LYS A 1 291 ? 14.443 8.799 12.779 1.00 88.31 291 LYS A C 1
ATOM 2221 O O . LYS A 1 291 ? 15.377 9.418 12.276 1.00 88.31 291 LYS A O 1
ATOM 2226 N N . GLU A 1 292 ? 14.349 7.472 12.740 1.00 86.06 292 GLU A N 1
ATOM 2227 C CA . GLU A 1 292 ? 15.352 6.607 12.109 1.00 86.06 292 GLU A CA 1
ATOM 2228 C C . GLU A 1 292 ? 15.509 6.927 10.621 1.00 86.06 292 GLU A C 1
ATOM 2230 O O . GLU A 1 292 ? 16.627 7.081 10.132 1.00 86.06 292 GLU A O 1
ATOM 2235 N N . ARG A 1 293 ? 14.403 7.118 9.890 1.00 81.25 293 ARG A N 1
ATOM 2236 C CA . ARG A 1 293 ? 14.454 7.508 8.474 1.00 81.25 293 ARG A CA 1
ATOM 2237 C C . ARG A 1 293 ? 15.138 8.868 8.287 1.00 81.25 293 ARG A C 1
ATOM 2239 O O . ARG A 1 293 ? 15.968 9.004 7.392 1.00 81.25 293 ARG A O 1
ATOM 2246 N N . GLN A 1 294 ? 14.829 9.858 9.127 1.00 85.62 294 GLN A N 1
ATOM 2247 C CA . GLN A 1 294 ? 15.479 11.173 9.077 1.00 85.62 294 GLN A CA 1
ATOM 2248 C C . GLN A 1 294 ? 16.976 11.100 9.407 1.00 85.62 294 GLN A C 1
ATOM 2250 O O . GLN A 1 294 ? 17.775 11.849 8.843 1.00 85.62 294 GLN A O 1
ATOM 2255 N N . GLU A 1 295 ? 17.380 10.221 10.320 1.00 88.81 295 GLU A N 1
ATOM 2256 C CA . GLU A 1 295 ? 18.786 10.011 10.659 1.00 88.81 295 GLU A CA 1
ATOM 2257 C C . GLU A 1 295 ? 19.540 9.291 9.534 1.00 88.81 295 GLU A C 1
ATOM 2259 O O . GLU A 1 295 ? 20.617 9.737 9.124 1.00 88.81 295 GLU A O 1
ATOM 2264 N N . MET A 1 296 ? 18.920 8.267 8.944 1.00 78.62 296 MET A N 1
ATOM 2265 C CA . MET A 1 296 ? 19.422 7.553 7.770 1.00 78.62 296 MET A CA 1
ATOM 2266 C C . MET A 1 296 ? 19.506 8.431 6.519 1.00 78.62 296 MET A C 1
ATOM 2268 O O . MET A 1 296 ? 20.341 8.161 5.666 1.00 78.62 296 MET A O 1
ATOM 2272 N N . GLU A 1 297 ? 18.705 9.492 6.403 1.00 81.81 297 GLU A N 1
ATOM 2273 C CA . GLU A 1 297 ? 18.813 10.484 5.324 1.00 81.81 297 GLU A CA 1
ATOM 2274 C C . GLU A 1 297 ? 19.940 11.501 5.576 1.00 81.81 297 GLU A C 1
ATOM 2276 O O . GLU A 1 297 ? 20.642 11.922 4.653 1.00 81.81 297 GLU A O 1
ATOM 2281 N N . LYS A 1 298 ? 20.188 11.862 6.841 1.00 92.38 298 LYS A N 1
ATOM 2282 C CA . LYS A 1 298 ? 21.289 12.762 7.223 1.00 92.38 298 LYS A CA 1
ATOM 2283 C C . LYS A 1 298 ? 22.656 12.080 7.154 1.00 92.38 298 LYS A C 1
ATOM 2285 O O . LYS A 1 298 ? 23.654 12.751 6.890 1.00 92.38 298 LYS A O 1
ATOM 2290 N N . ASN A 1 299 ? 22.731 10.772 7.387 1.00 92.44 299 ASN A N 1
ATOM 2291 C CA . ASN A 1 299 ? 23.983 10.017 7.354 1.00 92.44 299 ASN A CA 1
ATOM 2292 C C . ASN A 1 299 ? 24.717 10.056 5.987 1.00 92.44 299 ASN A C 1
ATOM 2294 O O . ASN A 1 299 ? 25.892 10.431 5.963 1.00 92.44 299 ASN A O 1
ATOM 2298 N N . PRO A 1 300 ? 24.074 9.787 4.830 1.00 87.38 300 PRO A N 1
ATOM 2299 C CA . PRO A 1 300 ? 24.720 9.897 3.522 1.00 87.38 300 PRO A CA 1
ATOM 2300 C C . PRO A 1 300 ? 25.113 11.341 3.193 1.00 87.38 300 PRO A C 1
ATOM 2302 O O . PRO A 1 300 ? 26.148 11.557 2.573 1.00 87.38 300 PRO A O 1
ATOM 2305 N N . GLN A 1 301 ? 24.360 12.344 3.662 1.00 86.06 301 GLN A N 1
ATOM 2306 C CA . GLN A 1 301 ? 24.743 13.752 3.496 1.00 86.06 301 GLN A CA 1
ATOM 2307 C C . GLN A 1 301 ? 26.023 14.101 4.274 1.00 86.06 301 GLN A C 1
ATOM 2309 O O . GLN A 1 301 ? 26.845 14.880 3.792 1.00 86.06 301 GLN A O 1
ATOM 2314 N N . LYS A 1 302 ? 26.219 13.529 5.471 1.00 92.75 302 LYS A N 1
ATOM 2315 C CA . LYS A 1 302 ? 27.466 13.680 6.242 1.00 92.75 302 LYS A CA 1
ATOM 2316 C C . LYS A 1 302 ? 28.638 12.988 5.545 1.00 92.75 302 LYS A C 1
ATOM 2318 O O . LYS A 1 302 ? 29.705 13.586 5.437 1.00 92.75 302 LYS A O 1
ATOM 2323 N N . LEU A 1 303 ? 28.425 11.773 5.037 1.00 92.06 303 LEU A N 1
ATOM 2324 C CA . LEU A 1 303 ? 29.428 11.026 4.271 1.00 92.06 303 LEU A CA 1
ATOM 2325 C C . LEU A 1 303 ? 29.837 11.767 2.991 1.00 92.06 303 LEU A C 1
ATOM 2327 O O . LEU A 1 303 ? 31.028 11.901 2.734 1.00 92.06 303 LEU A O 1
ATOM 2331 N N . ALA A 1 304 ? 28.880 12.323 2.244 1.00 92.12 304 ALA A N 1
ATOM 2332 C CA . ALA A 1 304 ? 29.159 13.123 1.051 1.00 92.12 304 ALA A CA 1
ATOM 2333 C C . ALA A 1 304 ? 30.026 14.351 1.375 1.00 92.12 304 ALA A C 1
ATOM 2335 O O . ALA A 1 304 ? 31.041 14.580 0.725 1.00 92.12 304 ALA A O 1
ATOM 2336 N N . LYS A 1 305 ? 29.700 15.089 2.446 1.00 95.44 305 LYS A N 1
ATOM 2337 C CA . LYS A 1 305 ? 30.530 16.215 2.907 1.00 95.44 305 LYS A CA 1
ATOM 2338 C C . LYS A 1 305 ? 31.941 15.771 3.294 1.00 95.44 305 LYS A C 1
ATOM 2340 O O . LYS A 1 305 ? 32.901 16.457 2.963 1.00 95.44 305 LYS A O 1
ATOM 2345 N N . ALA A 1 306 ? 32.078 14.637 3.984 1.00 94.56 306 ALA A N 1
ATOM 2346 C CA . ALA A 1 306 ? 33.384 14.085 4.342 1.00 94.56 306 ALA A CA 1
ATOM 2347 C C . ALA A 1 306 ? 34.207 13.714 3.097 1.00 94.56 306 ALA A C 1
ATOM 2349 O O . ALA A 1 306 ? 35.393 14.035 3.036 1.00 94.56 306 ALA A O 1
ATOM 2350 N N . MET A 1 307 ? 33.575 13.110 2.087 1.00 93.38 307 MET A N 1
ATOM 2351 C CA . MET A 1 307 ? 34.221 12.825 0.805 1.00 93.38 307 MET A CA 1
ATOM 2352 C C . MET A 1 307 ? 34.688 14.103 0.103 1.00 93.38 307 MET A C 1
ATOM 2354 O O . MET A 1 307 ? 35.835 14.147 -0.326 1.00 93.38 307 MET A O 1
ATOM 2358 N N . ASP A 1 308 ? 33.871 15.159 0.062 1.00 95.31 308 ASP A N 1
ATOM 2359 C CA . ASP A 1 308 ? 34.260 16.446 -0.535 1.00 95.31 308 ASP A CA 1
ATOM 2360 C C . ASP A 1 308 ? 35.473 17.079 0.167 1.00 95.31 308 ASP A C 1
ATOM 2362 O O . ASP A 1 308 ? 36.321 17.700 -0.481 1.00 95.31 308 ASP A O 1
ATOM 2366 N N . TYR A 1 309 ? 35.574 16.950 1.496 1.00 94.62 309 TYR A N 1
ATOM 2367 C CA . TYR A 1 309 ? 36.740 17.427 2.246 1.00 94.62 309 TYR A CA 1
ATOM 2368 C C . TYR A 1 309 ? 37.999 16.630 1.907 1.00 94.62 309 TYR A C 1
ATOM 2370 O O . TYR A 1 309 ? 39.038 17.233 1.645 1.00 94.62 309 TYR A O 1
ATOM 2378 N N . LEU A 1 310 ? 37.904 15.299 1.863 1.00 94.44 310 LEU A N 1
ATOM 2379 C CA . LEU A 1 310 ? 39.030 14.433 1.509 1.00 94.44 310 LEU A CA 1
ATOM 2380 C C . LEU A 1 310 ? 39.483 14.651 0.064 1.00 94.44 310 LEU A C 1
ATOM 2382 O O . LEU A 1 310 ? 40.676 14.725 -0.210 1.00 94.44 310 LEU A O 1
ATOM 2386 N N . GLU A 1 311 ? 38.540 14.799 -0.862 1.00 93.06 311 GLU A N 1
ATOM 2387 C CA . GLU A 1 311 ? 38.849 15.035 -2.268 1.00 93.06 311 GLU A CA 1
ATOM 2388 C C . GLU A 1 311 ? 39.487 16.416 -2.478 1.00 93.06 311 GLU A C 1
ATOM 2390 O O . GLU A 1 311 ? 40.370 16.573 -3.319 1.00 93.06 311 GLU A O 1
ATOM 2395 N N . ARG A 1 312 ? 39.084 17.427 -1.697 1.00 94.88 312 ARG A N 1
ATOM 2396 C CA . ARG A 1 312 ? 39.740 18.742 -1.694 1.00 94.88 312 ARG A CA 1
ATOM 2397 C C . ARG A 1 312 ? 41.159 18.668 -1.129 1.00 94.88 312 ARG A C 1
ATOM 2399 O O . ARG A 1 312 ? 42.066 19.168 -1.783 1.00 94.88 312 ARG A O 1
ATOM 2406 N N . ALA A 1 313 ? 41.355 18.002 0.007 1.00 93.94 313 ALA A N 1
ATOM 2407 C CA . ALA A 1 313 ? 42.682 17.812 0.594 1.00 93.94 313 ALA A CA 1
ATOM 2408 C C . ALA A 1 313 ? 43.629 17.082 -0.375 1.00 93.94 313 ALA A C 1
ATOM 2410 O O . ALA A 1 313 ? 44.743 17.533 -0.619 1.00 93.94 313 ALA A O 1
ATOM 2411 N N . LYS A 1 314 ? 43.146 16.021 -1.030 1.00 94.81 314 LYS A N 1
ATOM 2412 C CA . LYS A 1 314 ? 43.917 15.281 -2.035 1.00 94.81 314 LYS A CA 1
ATOM 2413 C C . LYS A 1 314 ? 44.315 16.154 -3.231 1.00 94.81 314 LYS A C 1
ATOM 2415 O O . LYS A 1 314 ? 45.454 16.091 -3.678 1.00 94.81 314 LYS A O 1
ATOM 2420 N N . ARG A 1 315 ? 43.414 17.014 -3.725 1.00 92.81 315 ARG A N 1
ATOM 2421 C CA . ARG A 1 315 ? 43.741 17.976 -4.796 1.00 92.81 315 ARG A CA 1
ATOM 2422 C C . ARG A 1 315 ? 44.809 18.983 -4.363 1.00 92.81 315 ARG A C 1
ATOM 2424 O O . ARG A 1 315 ? 45.657 19.338 -5.176 1.00 92.81 315 ARG A O 1
ATOM 2431 N N . GLU A 1 316 ? 44.770 19.443 -3.114 1.00 93.25 316 GLU A N 1
ATOM 2432 C CA . GLU A 1 316 ? 45.770 20.364 -2.557 1.00 93.25 316 GLU A CA 1
ATOM 2433 C C . GLU A 1 316 ? 47.149 19.697 -2.406 1.00 93.25 316 GLU A C 1
ATOM 2435 O O . GLU A 1 316 ? 48.164 20.338 -2.674 1.00 93.25 316 GLU A O 1
ATOM 2440 N N . GLU A 1 317 ? 47.194 18.406 -2.064 1.00 92.81 317 GLU A N 1
ATOM 2441 C CA . GLU A 1 317 ? 48.429 17.610 -2.011 1.00 92.81 317 GLU A CA 1
ATOM 2442 C C . GLU A 1 317 ? 48.997 17.283 -3.405 1.00 92.81 317 GLU A C 1
ATOM 2444 O O . GLU A 1 317 ? 50.213 17.312 -3.609 1.00 92.81 317 GLU A O 1
ATOM 2449 N N . GLU A 1 318 ? 48.136 16.995 -4.386 1.00 91.12 318 GLU A N 1
ATOM 2450 C CA . GLU A 1 318 ? 48.541 16.608 -5.746 1.00 91.12 318 GLU A CA 1
ATOM 2451 C C . GLU A 1 318 ? 48.957 17.803 -6.619 1.00 91.12 318 GLU A C 1
ATOM 2453 O O . GLU A 1 318 ? 49.871 17.680 -7.438 1.00 91.12 318 GLU A O 1
ATOM 2458 N N . ALA A 1 319 ? 48.344 18.977 -6.434 1.00 93.94 319 ALA A N 1
ATOM 2459 C CA . ALA A 1 319 ? 48.643 20.188 -7.203 1.00 93.94 319 ALA A CA 1
ATOM 2460 C C . ALA A 1 319 ? 50.146 20.551 -7.282 1.00 93.94 319 ALA A C 1
ATOM 2462 O O . ALA A 1 319 ? 50.637 20.759 -8.395 1.00 93.94 319 ALA A O 1
ATOM 2463 N N . PRO A 1 320 ? 50.924 20.597 -6.179 1.00 93.81 320 PRO A N 1
ATOM 2464 C CA . PRO A 1 320 ? 52.350 20.922 -6.253 1.00 93.81 320 PRO A CA 1
ATOM 2465 C C . PRO A 1 320 ? 53.184 19.835 -6.940 1.00 93.81 320 PRO A C 1
ATOM 2467 O O . PRO A 1 320 ? 54.242 20.142 -7.490 1.00 93.81 320 PRO A O 1
ATOM 2470 N N . LEU A 1 321 ? 52.747 18.572 -6.916 1.00 93.44 321 LEU A N 1
ATOM 2471 C CA . LEU A 1 321 ? 53.432 17.484 -7.621 1.00 93.44 321 LEU A CA 1
ATOM 2472 C C . LEU A 1 321 ? 53.243 17.615 -9.132 1.00 93.44 321 LEU A C 1
ATOM 2474 O O . LEU A 1 321 ? 54.207 17.469 -9.882 1.00 93.44 321 LEU A O 1
ATOM 2478 N N . ILE A 1 322 ? 52.025 17.952 -9.561 1.00 92.06 322 ILE A N 1
ATOM 2479 C CA . ILE A 1 322 ? 51.706 18.215 -10.966 1.00 92.06 322 ILE A CA 1
ATOM 2480 C C . ILE A 1 322 ? 52.477 19.442 -11.461 1.00 92.06 322 ILE A C 1
ATOM 2482 O O . ILE A 1 322 ? 53.112 19.377 -12.509 1.00 92.06 322 ILE A O 1
ATOM 2486 N N . GLU A 1 323 ? 52.494 20.528 -10.684 1.00 93.62 323 GLU A N 1
ATOM 2487 C CA . GLU A 1 323 ? 53.227 21.750 -11.033 1.00 93.62 323 GLU A CA 1
ATOM 2488 C C . GLU A 1 3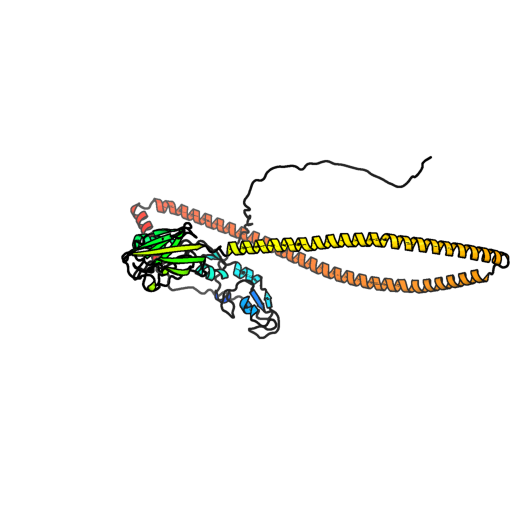23 ? 54.738 21.491 -11.165 1.00 93.62 323 GLU A C 1
ATOM 2490 O O . GLU A 1 323 ? 55.363 21.914 -12.135 1.00 93.62 323 GLU A O 1
ATOM 2495 N N . LYS A 1 324 ? 55.335 20.720 -10.245 1.00 94.62 324 LYS A N 1
ATOM 2496 C CA . LYS A 1 324 ? 56.748 20.315 -10.346 1.00 94.62 324 LYS A CA 1
ATOM 2497 C C . LYS A 1 324 ? 57.021 19.439 -11.568 1.00 94.62 324 LYS A C 1
ATOM 2499 O O . LYS A 1 324 ? 58.048 19.618 -12.220 1.00 94.62 324 LYS A O 1
ATOM 2504 N N . ALA A 1 325 ? 56.133 18.493 -11.875 1.00 93.81 325 ALA A N 1
ATOM 2505 C CA . ALA A 1 325 ? 56.264 17.644 -13.056 1.00 93.81 325 ALA A CA 1
ATOM 2506 C C . ALA A 1 325 ? 56.187 18.471 -14.349 1.00 93.81 325 ALA A C 1
ATOM 2508 O O . ALA A 1 325 ? 57.011 18.283 -15.241 1.00 93.81 325 ALA A O 1
ATOM 2509 N N . PHE A 1 326 ? 55.266 19.435 -14.409 1.00 94.06 326 PHE A N 1
ATOM 2510 C CA . PHE A 1 326 ? 55.135 20.360 -15.530 1.00 94.06 326 PHE A CA 1
ATOM 2511 C C . PHE A 1 326 ? 56.385 21.232 -15.702 1.00 94.06 326 PHE A C 1
ATOM 2513 O O . PHE A 1 326 ? 56.937 21.307 -16.796 1.00 94.06 326 PHE A O 1
ATOM 2520 N N . GLN A 1 327 ? 56.894 21.834 -14.625 1.00 94.50 327 GLN A N 1
ATOM 2521 C CA . GLN A 1 327 ? 58.119 22.641 -14.680 1.00 94.50 327 GLN A CA 1
ATOM 2522 C C . GLN A 1 327 ? 59.329 21.829 -15.144 1.00 94.50 327 GLN A C 1
ATOM 2524 O O . GLN A 1 327 ? 60.139 22.324 -15.925 1.00 94.50 327 GLN A O 1
ATOM 2529 N N . LYS A 1 328 ? 59.431 20.570 -14.705 1.00 94.88 328 LYS A N 1
ATOM 2530 C CA . LYS A 1 328 ? 60.475 19.654 -15.163 1.00 94.88 328 LYS A CA 1
ATOM 2531 C C . LYS A 1 328 ? 60.359 19.373 -16.663 1.00 94.88 328 LYS A C 1
ATOM 2533 O O . LYS A 1 328 ? 61.368 19.470 -17.349 1.00 94.88 328 LYS A O 1
ATOM 2538 N N . GLN A 1 329 ? 59.157 19.090 -17.169 1.00 91.81 329 GLN A N 1
ATOM 2539 C CA . GLN A 1 329 ? 58.940 18.900 -18.608 1.00 91.81 329 GLN A CA 1
ATOM 2540 C C . GLN A 1 329 ? 59.309 20.144 -19.412 1.00 91.81 329 GLN A C 1
ATOM 2542 O O . GLN A 1 329 ? 59.985 20.032 -20.424 1.00 91.81 329 GLN A O 1
ATOM 2547 N N . VAL A 1 330 ? 58.919 21.329 -18.944 1.00 94.19 330 VAL A N 1
ATOM 2548 C CA . VAL A 1 330 ? 59.271 22.590 -19.608 1.00 94.19 330 VAL A CA 1
ATOM 2549 C C . VAL A 1 330 ? 60.788 22.780 -19.661 1.00 94.19 330 VAL A C 1
ATOM 2551 O O . VAL A 1 330 ? 61.310 23.245 -20.669 1.00 94.19 330 VAL A O 1
ATOM 2554 N N . GLU A 1 331 ? 61.511 22.431 -18.598 1.00 94.62 331 GLU A N 1
ATOM 2555 C CA . GLU A 1 331 ? 62.972 22.533 -18.587 1.00 94.62 331 GLU A CA 1
ATOM 2556 C C . GLU A 1 331 ? 63.633 21.491 -19.499 1.00 94.62 331 GLU A C 1
ATOM 2558 O O . GLU A 1 331 ? 64.540 21.826 -20.255 1.00 94.62 331 GLU A O 1
ATOM 2563 N N . GLU A 1 332 ? 63.138 20.252 -19.499 1.00 93.12 332 GLU A N 1
ATOM 2564 C CA . GLU A 1 332 ? 63.574 19.209 -20.434 1.00 93.12 332 GLU A CA 1
ATOM 2565 C C . GLU A 1 332 ? 63.329 19.622 -21.893 1.00 93.12 332 GLU A C 1
ATOM 2567 O O . GLU A 1 332 ? 64.217 19.465 -22.730 1.00 93.12 332 GLU A O 1
ATOM 2572 N N . GLU A 1 333 ? 62.173 20.218 -22.198 1.00 91.06 333 GLU A N 1
ATOM 2573 C CA . GLU A 1 333 ? 61.855 20.750 -23.526 1.00 91.06 333 GLU A CA 1
ATOM 2574 C C . GLU A 1 333 ? 62.766 21.914 -23.923 1.00 91.06 333 GLU A C 1
ATOM 2576 O O . GLU A 1 333 ? 63.182 21.982 -25.078 1.00 91.06 333 GLU A O 1
ATOM 2581 N N . LYS A 1 334 ? 63.129 22.815 -22.999 1.00 93.62 334 LYS A N 1
ATOM 2582 C CA . LYS A 1 334 ? 64.116 23.871 -23.286 1.00 93.62 334 LYS A CA 1
ATOM 2583 C C . LYS A 1 334 ? 65.483 23.285 -23.606 1.00 93.62 334 LYS A C 1
ATOM 2585 O O . LYS A 1 334 ? 66.089 23.701 -24.587 1.00 93.62 334 LYS A O 1
ATOM 2590 N N . ILE A 1 335 ? 65.948 22.316 -22.815 1.00 91.94 335 ILE A N 1
ATOM 2591 C CA . ILE A 1 335 ? 67.238 21.652 -23.040 1.00 91.94 335 ILE A CA 1
ATOM 2592 C C . ILE A 1 335 ? 67.234 20.954 -24.403 1.00 91.94 335 ILE A C 1
ATOM 2594 O O . ILE A 1 335 ? 68.184 21.100 -25.170 1.00 91.94 335 ILE A O 1
ATOM 2598 N N . LEU A 1 336 ? 66.156 20.236 -24.732 1.00 89.06 336 LEU A N 1
ATOM 2599 C CA . LEU A 1 336 ? 65.984 19.615 -26.045 1.00 89.06 336 LEU A CA 1
ATOM 2600 C C . LEU A 1 336 ? 65.972 20.662 -27.159 1.00 89.06 336 LEU A C 1
ATOM 2602 O O . LEU A 1 336 ? 66.669 20.491 -28.152 1.00 89.06 336 LEU A O 1
ATOM 2606 N N . HIS A 1 337 ? 65.252 21.770 -26.984 1.00 89.44 337 HIS A N 1
ATOM 2607 C CA . HIS A 1 337 ? 65.207 22.846 -27.968 1.00 89.44 337 HIS A CA 1
ATOM 2608 C C . HIS A 1 337 ? 66.581 23.495 -28.183 1.00 89.44 337 HIS A C 1
ATOM 2610 O O . HIS A 1 337 ? 66.960 23.768 -29.319 1.00 89.44 337 HIS A O 1
ATOM 2616 N N . GLU A 1 338 ? 67.355 23.720 -27.121 1.00 90.44 338 GLU A N 1
ATOM 2617 C CA . GLU A 1 338 ? 68.725 24.234 -27.205 1.00 90.44 338 GLU A CA 1
ATOM 2618 C C . GLU A 1 338 ? 69.657 23.244 -27.911 1.00 90.44 338 GLU A C 1
ATOM 2620 O O . GLU A 1 338 ? 70.418 23.640 -28.795 1.00 90.44 338 GLU A O 1
ATOM 2625 N N . GLN A 1 339 ? 69.565 21.951 -27.586 1.00 87.50 339 GLN A N 1
ATOM 2626 C CA . GLN A 1 339 ? 70.304 20.898 -28.285 1.00 87.50 339 GLN A CA 1
ATOM 2627 C C . GLN A 1 339 ? 69.922 20.832 -29.766 1.00 87.50 339 GLN A C 1
ATOM 2629 O O . GLN A 1 339 ? 70.806 20.769 -30.617 1.00 87.50 339 GLN A O 1
ATOM 2634 N N . GLU A 1 340 ? 68.634 20.913 -30.099 1.00 82.69 340 GLU A N 1
ATOM 2635 C CA . GLU A 1 340 ? 68.150 20.979 -31.478 1.00 82.69 340 GLU A CA 1
ATOM 2636 C C . GLU A 1 340 ? 68.644 22.234 -32.197 1.00 82.69 340 GLU A C 1
ATOM 2638 O O . GLU A 1 340 ? 69.038 22.148 -33.356 1.00 82.69 340 GLU A O 1
ATOM 2643 N N . GLN A 1 341 ? 68.669 23.398 -31.540 1.00 82.12 341 GLN A N 1
ATOM 2644 C CA . GLN A 1 341 ? 69.228 24.620 -32.120 1.00 82.12 341 GLN A CA 1
ATOM 2645 C C . GLN A 1 341 ? 70.731 24.493 -32.373 1.00 82.12 341 GLN A C 1
ATOM 2647 O O . GLN A 1 341 ? 71.201 24.920 -33.427 1.00 82.12 341 GLN A O 1
ATOM 2652 N N . LEU A 1 342 ? 71.484 23.876 -31.458 1.00 86.12 342 LEU A N 1
ATOM 2653 C CA . LEU A 1 342 ? 72.908 23.597 -31.645 1.00 86.12 342 LEU A CA 1
ATOM 2654 C C . LEU A 1 342 ? 73.137 22.608 -32.785 1.00 86.12 342 LEU A C 1
ATOM 2656 O O . LEU A 1 342 ? 73.975 22.869 -33.643 1.00 86.12 342 LEU A O 1
ATOM 2660 N N . VAL A 1 343 ? 72.367 21.519 -32.845 1.00 82.44 343 VAL A N 1
ATOM 2661 C CA . VAL A 1 343 ? 72.409 20.543 -33.942 1.00 82.44 343 VAL A CA 1
ATOM 2662 C C . VAL A 1 343 ? 72.025 21.210 -35.255 1.00 82.44 343 VAL A C 1
ATOM 2664 O O . VAL A 1 343 ? 72.705 21.005 -36.246 1.00 82.44 343 VAL A O 1
ATOM 2667 N N . ARG A 1 344 ? 71.008 22.071 -35.280 1.00 80.62 344 ARG A N 1
ATOM 2668 C CA . ARG A 1 344 ? 70.597 22.819 -36.472 1.00 80.62 344 ARG A CA 1
ATOM 2669 C C . ARG A 1 344 ? 71.629 23.862 -36.885 1.00 80.62 344 ARG A C 1
ATOM 2671 O O . ARG A 1 344 ? 71.802 24.068 -38.075 1.00 80.62 344 ARG A O 1
ATOM 2678 N N . SER A 1 345 ? 72.326 24.493 -35.941 1.00 78.00 345 SER A N 1
ATOM 2679 C CA . SER A 1 345 ? 73.446 25.405 -36.201 1.00 78.00 345 SER A CA 1
ATOM 2680 C C . SER A 1 345 ? 74.662 24.652 -36.747 1.00 78.00 345 SER A C 1
ATOM 2682 O O . SER A 1 345 ? 75.233 25.062 -37.753 1.00 78.00 345 SER A O 1
ATOM 2684 N N . LEU A 1 346 ? 75.002 23.499 -36.162 1.00 75.00 346 LEU A N 1
ATOM 2685 C CA . LEU A 1 346 ? 76.039 22.584 -36.649 1.00 75.00 346 LEU A CA 1
ATOM 2686 C C . LEU A 1 346 ? 75.688 22.016 -38.025 1.00 75.00 346 LEU A C 1
ATOM 2688 O O . LEU A 1 346 ? 76.544 21.995 -38.897 1.00 75.00 346 LEU A O 1
ATOM 2692 N N . LEU A 1 347 ? 74.436 21.615 -38.246 1.00 69.81 347 LEU A N 1
ATOM 2693 C CA . LEU A 1 347 ? 73.917 21.164 -39.535 1.00 69.81 347 LEU A CA 1
ATOM 2694 C C . LEU A 1 347 ? 73.835 22.310 -40.534 1.00 69.81 347 LEU A C 1
ATOM 2696 O O . LEU A 1 347 ? 74.071 22.065 -41.700 1.00 69.81 347 LEU A O 1
ATOM 2700 N N . PHE A 1 348 ? 73.557 23.548 -40.123 1.00 70.31 348 PHE A N 1
ATOM 2701 C CA . PHE A 1 348 ? 73.607 24.726 -40.991 1.00 70.31 348 PHE A CA 1
ATOM 2702 C C . PHE A 1 348 ? 75.049 25.068 -41.372 1.00 70.31 348 PHE A C 1
ATOM 2704 O O . PHE A 1 348 ? 75.314 25.371 -42.528 1.00 70.31 348 PHE A O 1
ATOM 2711 N N . PHE A 1 349 ? 75.994 24.945 -40.439 1.00 63.34 349 PHE A N 1
ATOM 2712 C CA . PHE A 1 349 ? 77.429 25.070 -40.692 1.00 63.34 349 PHE A CA 1
ATOM 2713 C C . PHE A 1 349 ? 77.950 23.923 -41.577 1.00 63.34 349 PHE A C 1
ATOM 2715 O O . PHE A 1 349 ? 78.778 24.141 -42.454 1.00 63.34 349 PHE A O 1
ATOM 2722 N N . CYS A 1 350 ? 77.409 22.713 -41.412 1.00 59.56 350 CYS A N 1
ATOM 2723 C CA . CYS A 1 350 ? 77.683 21.551 -42.255 1.00 59.56 350 CYS A CA 1
ATOM 2724 C C . CYS A 1 350 ? 77.021 21.681 -43.643 1.00 59.56 350 CYS A C 1
ATOM 2726 O O . CYS A 1 350 ? 77.659 21.395 -44.648 1.00 59.56 350 CYS A O 1
ATOM 2728 N N . CYS A 1 351 ? 75.805 22.226 -43.724 1.00 54.25 351 CYS A N 1
ATOM 2729 C CA . CYS A 1 351 ? 75.067 22.534 -44.953 1.00 54.25 351 CYS A CA 1
ATOM 2730 C C . CYS A 1 351 ? 75.692 23.696 -45.729 1.00 54.25 351 CYS A C 1
ATOM 2732 O O . CYS A 1 351 ? 75.716 23.663 -46.952 1.00 54.25 351 CYS A O 1
ATOM 2734 N N . LEU A 1 352 ? 76.261 24.697 -45.050 1.00 55.66 352 LEU A N 1
ATOM 2735 C CA . LEU A 1 352 ? 77.114 25.715 -45.675 1.00 55.66 352 LEU A CA 1
ATOM 2736 C C . LEU A 1 352 ? 78.340 25.084 -46.359 1.00 55.66 352 LEU A C 1
ATOM 2738 O O . LEU A 1 352 ? 78.875 25.676 -47.294 1.00 55.66 352 LEU A O 1
ATOM 2742 N N . CYS A 1 353 ? 78.738 23.877 -45.942 1.00 55.44 353 CYS A N 1
ATOM 2743 C CA . CYS A 1 353 ? 79.787 23.081 -46.574 1.00 55.44 353 CYS A CA 1
ATOM 2744 C C . CYS A 1 353 ? 79.266 22.002 -47.548 1.00 55.44 353 CYS A C 1
ATOM 2746 O O . CYS A 1 353 ? 80.050 21.576 -48.386 1.00 55.44 353 CYS A O 1
ATOM 2748 N N . ASN A 1 354 ? 77.998 21.575 -47.478 1.00 59.69 354 ASN A N 1
ATOM 2749 C CA . ASN A 1 354 ? 77.300 20.715 -48.451 1.00 59.69 354 ASN A CA 1
ATOM 2750 C C . ASN A 1 354 ? 75.798 20.646 -48.107 1.00 59.69 354 ASN A C 1
ATOM 2752 O O . ASN A 1 354 ? 75.400 19.919 -47.199 1.00 59.69 354 ASN A O 1
ATOM 2756 N N . VAL A 1 355 ? 74.937 21.385 -48.815 1.00 53.25 355 VAL A N 1
ATOM 2757 C CA . VAL A 1 355 ? 73.481 21.178 -48.721 1.00 53.25 355 VAL A CA 1
ATOM 2758 C C . VAL A 1 355 ? 73.144 19.897 -49.483 1.00 53.25 355 VAL A C 1
ATOM 2760 O O . VAL A 1 355 ? 73.022 19.912 -50.709 1.00 53.25 355 VAL A O 1
ATOM 2763 N N . ASP A 1 356 ? 72.991 18.784 -48.769 1.00 58.88 356 ASP A N 1
ATOM 2764 C CA . ASP A 1 356 ? 72.561 17.526 -49.368 1.00 58.88 356 ASP A CA 1
ATOM 2765 C C . ASP A 1 356 ? 71.078 17.600 -49.756 1.00 58.88 356 ASP A C 1
ATOM 2767 O O . ASP A 1 356 ? 70.160 17.481 -48.946 1.00 58.88 356 ASP A O 1
ATOM 2771 N N . ASN A 1 357 ? 70.855 17.717 -51.064 1.00 58.72 357 ASN A N 1
ATOM 2772 C CA . ASN A 1 357 ? 69.581 17.569 -51.777 1.00 58.72 357 ASN A CA 1
ATOM 2773 C C . ASN A 1 357 ? 68.791 16.290 -51.375 1.00 58.72 357 ASN A C 1
ATOM 2775 O O . ASN A 1 357 ? 67.597 16.178 -51.635 1.00 58.72 357 ASN A O 1
ATOM 2779 N N . SER A 1 358 ? 69.448 15.338 -50.703 1.00 60.66 358 SER A N 1
ATOM 2780 C CA . SER A 1 358 ? 68.917 14.052 -50.240 1.00 60.66 358 SER A CA 1
ATOM 2781 C C . SER A 1 358 ? 67.823 14.167 -49.164 1.00 60.66 358 SER A C 1
ATOM 2783 O O . SER A 1 358 ? 66.803 13.486 -49.263 1.00 60.66 358 SER A O 1
ATOM 2785 N N . GLU A 1 359 ? 67.959 15.053 -48.167 1.00 60.81 359 GLU A N 1
ATOM 2786 C CA . GLU A 1 359 ? 66.962 15.170 -47.080 1.00 60.81 359 GLU A CA 1
ATOM 2787 C C . GLU A 1 359 ? 65.640 15.782 -47.564 1.00 60.81 359 GLU A C 1
ATOM 2789 O O . GLU A 1 359 ? 64.547 15.354 -47.176 1.00 60.81 359 GLU A O 1
ATOM 2794 N N . ILE A 1 360 ? 65.738 16.759 -48.470 1.00 66.81 360 ILE A N 1
ATOM 2795 C CA . ILE A 1 360 ? 64.580 17.369 -49.127 1.00 66.81 360 ILE A CA 1
ATOM 2796 C C . ILE A 1 360 ? 63.853 16.315 -49.971 1.00 66.81 360 ILE A C 1
ATOM 2798 O O . ILE A 1 360 ? 62.622 16.253 -49.955 1.00 66.81 360 ILE A O 1
ATOM 2802 N N . GLU A 1 361 ? 64.594 15.461 -50.674 1.00 70.56 361 GLU A N 1
ATOM 2803 C CA . GLU A 1 361 ? 64.023 14.399 -51.500 1.00 70.56 361 GLU A CA 1
ATOM 2804 C C . GLU A 1 361 ? 63.344 13.308 -50.655 1.00 70.56 361 GLU A C 1
ATOM 2806 O O . GLU A 1 361 ? 62.239 12.875 -50.987 1.00 70.56 361 GLU A O 1
ATOM 2811 N N . LEU A 1 362 ? 63.925 12.931 -49.510 1.00 75.44 362 LEU A N 1
ATOM 2812 C CA . LEU A 1 362 ? 63.327 11.968 -48.578 1.00 75.44 362 LEU A CA 1
ATOM 2813 C C . LEU A 1 362 ? 62.013 12.498 -47.974 1.00 75.44 362 LEU A C 1
ATOM 2815 O O . LEU A 1 362 ? 61.015 11.780 -47.893 1.00 75.44 362 LEU A O 1
ATOM 2819 N N . SER A 1 363 ? 61.977 13.785 -47.616 1.00 76.44 363 SER A N 1
ATOM 2820 C CA . SER A 1 363 ? 60.766 14.455 -47.125 1.00 76.44 363 SER A CA 1
ATOM 2821 C C . SER A 1 363 ? 59.664 14.515 -48.191 1.00 76.44 363 SER A C 1
ATOM 2823 O O . SER A 1 363 ? 58.500 14.220 -47.902 1.00 76.44 363 SER A O 1
ATOM 2825 N N . LYS A 1 364 ? 60.019 14.797 -49.455 1.00 80.50 364 LYS A N 1
ATOM 2826 C CA . LYS A 1 364 ? 59.073 14.726 -50.584 1.00 80.50 364 LYS A CA 1
ATOM 2827 C C . LYS A 1 364 ? 58.518 13.312 -50.770 1.00 80.50 364 LYS A C 1
ATOM 2829 O O . LYS A 1 364 ? 57.320 13.170 -51.013 1.00 80.50 364 LYS A O 1
ATOM 2834 N N . GLN A 1 365 ? 59.351 12.278 -50.634 1.00 81.94 365 GLN A N 1
ATOM 2835 C CA . GLN A 1 365 ? 58.920 10.880 -50.737 1.00 81.94 365 GLN A CA 1
ATOM 2836 C C . GLN A 1 365 ? 57.959 10.489 -49.607 1.00 81.94 365 GLN A C 1
ATOM 2838 O O . GLN A 1 365 ? 56.912 9.901 -49.880 1.00 81.94 365 GLN A O 1
ATOM 2843 N N . HIS A 1 366 ? 58.250 10.875 -48.360 1.00 82.56 366 HIS A N 1
ATOM 2844 C CA . HIS A 1 366 ? 57.340 10.653 -47.231 1.00 82.56 366 HIS A CA 1
ATOM 2845 C C . HIS A 1 366 ? 56.012 11.393 -47.416 1.00 82.56 366 HIS A C 1
ATOM 2847 O O . HIS A 1 366 ? 54.948 10.789 -47.286 1.00 82.56 366 HIS A O 1
ATOM 2853 N N . HIS A 1 367 ? 56.051 12.669 -47.815 1.00 80.56 367 HIS A N 1
ATOM 2854 C CA . HIS A 1 367 ? 54.839 13.443 -48.077 1.00 80.56 367 HIS A CA 1
ATOM 2855 C C . HIS A 1 367 ? 53.995 12.834 -49.206 1.00 80.56 367 HIS A C 1
ATOM 2857 O O . HIS A 1 367 ? 52.770 12.766 -49.092 1.00 80.56 367 HIS A O 1
ATOM 2863 N N . ALA A 1 368 ? 54.633 12.346 -50.275 1.00 84.88 368 ALA A N 1
ATOM 2864 C CA . ALA A 1 368 ? 53.954 11.652 -51.365 1.00 84.88 368 ALA A CA 1
ATOM 2865 C C . ALA A 1 368 ? 53.308 10.333 -50.900 1.00 84.88 368 ALA A C 1
ATOM 2867 O O . ALA A 1 368 ? 52.162 10.055 -51.266 1.00 84.88 368 ALA A O 1
ATOM 2868 N N . GLY A 1 369 ? 53.998 9.554 -50.059 1.00 85.62 369 GLY A N 1
ATOM 2869 C CA . GLY A 1 369 ? 53.464 8.334 -49.445 1.00 85.62 369 GLY A CA 1
ATOM 2870 C C . GLY A 1 369 ? 52.252 8.606 -48.549 1.00 85.62 369 GLY A C 1
ATOM 2871 O O . GLY A 1 369 ? 51.211 7.957 -48.689 1.00 85.62 369 GLY A O 1
ATOM 2872 N N . ASP A 1 370 ? 52.331 9.634 -47.707 1.00 86.88 370 ASP A N 1
ATOM 2873 C CA . ASP A 1 370 ? 51.223 10.068 -46.853 1.00 86.88 370 ASP A CA 1
ATOM 2874 C C . ASP A 1 370 ? 50.023 10.555 -47.668 1.00 86.88 370 ASP A C 1
ATOM 2876 O O . ASP A 1 370 ? 48.871 10.266 -47.326 1.00 86.88 370 ASP A O 1
ATOM 2880 N N . LEU A 1 371 ? 50.266 11.268 -48.774 1.00 86.50 371 LEU A N 1
ATOM 2881 C CA . LEU A 1 371 ? 49.204 11.699 -49.683 1.00 86.50 371 LEU A CA 1
ATOM 2882 C C . LEU A 1 371 ? 48.488 10.494 -50.308 1.00 86.50 371 LEU A C 1
ATOM 2884 O O . LEU A 1 371 ? 47.259 10.479 -50.394 1.00 86.50 371 LEU A O 1
ATOM 2888 N N . GLN A 1 372 ? 49.234 9.460 -50.709 1.00 83.38 372 GLN A N 1
ATOM 2889 C CA . GLN A 1 372 ? 48.662 8.225 -51.249 1.00 83.38 372 GLN A CA 1
ATOM 2890 C C . GLN A 1 372 ? 47.846 7.462 -50.197 1.00 83.38 372 GLN A C 1
ATOM 2892 O O . GLN A 1 372 ? 46.735 7.011 -50.494 1.00 83.38 372 GLN A O 1
ATOM 2897 N N . ALA A 1 373 ? 48.335 7.369 -48.957 1.00 82.19 373 ALA A N 1
ATOM 2898 C CA . ALA A 1 373 ? 47.603 6.748 -47.855 1.00 82.19 373 ALA A CA 1
ATOM 2899 C C . ALA A 1 373 ? 46.311 7.514 -47.519 1.00 82.19 373 ALA A C 1
ATOM 2901 O O . ALA A 1 373 ? 45.247 6.903 -47.388 1.00 82.19 373 ALA A O 1
ATOM 2902 N N . LYS A 1 374 ? 46.362 8.852 -47.473 1.00 83.25 374 LYS A N 1
ATOM 2903 C CA . LYS A 1 374 ? 45.176 9.708 -47.297 1.00 83.25 374 LYS A CA 1
ATOM 2904 C C . LYS A 1 374 ? 44.173 9.526 -48.432 1.00 83.25 374 LYS A C 1
ATOM 2906 O O . LYS A 1 374 ? 42.988 9.348 -48.162 1.00 83.25 374 LYS A O 1
ATOM 2911 N N . ASN A 1 375 ? 44.633 9.481 -49.682 1.00 83.19 375 ASN A N 1
ATOM 2912 C CA . ASN A 1 375 ? 43.770 9.230 -50.838 1.00 83.19 375 ASN A CA 1
ATOM 2913 C C . ASN A 1 375 ? 43.112 7.841 -50.778 1.00 83.19 375 ASN A C 1
ATOM 2915 O O . ASN A 1 375 ? 41.934 7.704 -51.109 1.00 83.19 375 ASN A O 1
ATOM 2919 N N . ARG A 1 376 ? 43.829 6.815 -50.302 1.00 83.38 376 ARG A N 1
ATOM 2920 C CA . ARG A 1 376 ? 43.275 5.470 -50.081 1.00 83.38 376 ARG A CA 1
ATOM 2921 C C . ARG A 1 376 ? 42.209 5.460 -48.981 1.00 83.38 376 ARG A C 1
ATOM 2923 O O . ARG A 1 376 ? 41.157 4.853 -49.168 1.00 83.38 376 ARG A O 1
ATOM 2930 N N . LEU A 1 377 ? 42.460 6.130 -47.855 1.00 79.44 377 LEU A N 1
ATOM 2931 C CA . LEU A 1 377 ? 41.514 6.216 -46.736 1.00 79.44 377 LEU A CA 1
ATOM 2932 C C . LEU A 1 377 ? 40.275 7.048 -47.085 1.00 79.44 377 LEU A C 1
ATOM 2934 O O . LEU A 1 377 ? 39.167 6.674 -46.704 1.00 79.44 377 LEU A O 1
ATOM 2938 N N . SER A 1 378 ? 40.445 8.123 -47.857 1.00 80.44 378 SER A N 1
ATOM 2939 C CA . SER A 1 378 ? 39.348 8.984 -48.307 1.00 80.44 378 SER A CA 1
ATOM 2940 C C . SER A 1 378 ? 38.309 8.204 -49.123 1.00 80.44 378 SER A C 1
ATOM 2942 O O . SER A 1 378 ? 37.114 8.297 -48.857 1.00 80.44 378 SER A O 1
ATOM 2944 N N . ARG A 1 379 ? 38.752 7.305 -50.018 1.00 78.06 379 ARG A N 1
ATOM 2945 C CA . ARG A 1 379 ? 37.847 6.439 -50.804 1.00 78.06 379 ARG A CA 1
ATOM 2946 C C . ARG A 1 379 ? 37.017 5.477 -49.944 1.00 78.06 379 ARG A C 1
ATOM 2948 O O . ARG A 1 379 ? 35.897 5.137 -50.301 1.00 78.06 379 ARG A O 1
ATOM 2955 N N . MET A 1 380 ? 37.547 5.035 -48.804 1.00 77.31 380 MET A N 1
ATOM 2956 C CA . MET A 1 380 ? 36.834 4.149 -47.872 1.00 77.31 380 MET A CA 1
ATOM 2957 C C . MET A 1 380 ? 35.896 4.914 -46.927 1.00 77.31 380 MET A C 1
ATOM 2959 O O . MET A 1 380 ? 34.962 4.327 -46.375 1.00 77.31 380 MET A O 1
ATOM 2963 N N . LEU A 1 381 ? 36.136 6.214 -46.729 1.00 85.62 381 LEU A N 1
ATOM 2964 C CA . LEU A 1 381 ? 35.360 7.063 -45.830 1.00 85.62 381 LEU A CA 1
ATOM 2965 C C . LEU A 1 381 ? 33.928 7.255 -46.336 1.00 85.62 381 LEU A C 1
ATOM 2967 O O . LEU A 1 381 ? 32.992 7.150 -45.550 1.00 85.62 381 LEU A O 1
ATOM 2971 N N . GLU A 1 382 ? 33.745 7.449 -47.642 1.00 82.25 382 GLU A N 1
ATOM 2972 C CA . GLU A 1 382 ? 32.418 7.594 -48.252 1.00 82.25 382 GLU A CA 1
ATOM 2973 C C . GLU A 1 382 ? 31.566 6.332 -48.068 1.00 82.25 382 GLU A C 1
ATOM 2975 O O . GLU A 1 382 ? 30.421 6.413 -47.624 1.00 82.25 382 GLU A O 1
ATOM 2980 N N . HIS A 1 383 ? 32.138 5.146 -48.298 1.00 87.06 383 HIS A N 1
ATOM 2981 C CA . HIS A 1 383 ? 31.442 3.878 -48.068 1.00 87.06 383 HIS A CA 1
ATOM 2982 C C . HIS A 1 383 ? 31.115 3.641 -46.589 1.00 87.06 383 HIS A C 1
ATOM 2984 O O . HIS A 1 383 ? 30.019 3.171 -46.269 1.00 87.06 383 HIS A O 1
ATOM 2990 N N . LYS A 1 384 ? 32.034 3.992 -45.678 1.00 88.81 384 LYS A N 1
ATOM 2991 C CA . LYS A 1 384 ? 31.793 3.930 -44.230 1.00 88.81 384 LYS A CA 1
ATOM 2992 C C . LYS A 1 384 ? 30.651 4.863 -43.823 1.00 88.81 384 LYS A C 1
ATOM 2994 O O . LYS A 1 384 ? 29.752 4.427 -43.105 1.00 88.81 384 LYS A O 1
ATOM 2999 N N . ASN A 1 385 ? 30.658 6.100 -44.313 1.00 89.19 385 ASN A N 1
ATOM 3000 C CA . ASN A 1 385 ? 29.623 7.090 -44.030 1.00 89.19 385 ASN A CA 1
ATOM 3001 C C . ASN A 1 385 ? 28.267 6.637 -44.584 1.00 89.19 385 ASN A C 1
ATOM 3003 O O . ASN A 1 385 ? 27.290 6.625 -43.845 1.00 89.19 385 ASN A O 1
ATOM 3007 N N . ALA A 1 386 ? 28.216 6.143 -45.824 1.00 89.19 386 ALA A N 1
ATOM 3008 C CA . ALA A 1 386 ? 26.990 5.631 -46.440 1.00 89.19 386 ALA A CA 1
ATOM 3009 C C . ALA A 1 386 ? 26.424 4.387 -45.727 1.00 89.19 386 ALA A C 1
ATOM 3011 O O . ALA A 1 386 ? 25.217 4.134 -45.746 1.00 89.19 386 ALA A O 1
ATOM 3012 N N . PHE A 1 387 ? 27.277 3.560 -45.118 1.00 90.81 387 PHE A N 1
ATOM 3013 C CA . PHE A 1 387 ? 26.833 2.432 -44.297 1.00 90.81 387 PHE A CA 1
ATOM 3014 C C . PHE A 1 387 ? 26.310 2.893 -42.930 1.00 90.81 387 PHE A C 1
ATOM 3016 O O . PHE A 1 387 ? 25.232 2.472 -42.510 1.00 90.81 387 PHE A O 1
ATOM 3023 N N . GLN A 1 388 ? 27.032 3.796 -42.259 1.00 91.56 388 GLN A N 1
ATOM 3024 C CA . GLN A 1 388 ? 26.593 4.383 -40.992 1.00 91.56 388 GLN A CA 1
ATOM 3025 C C . GLN A 1 388 ? 25.270 5.138 -41.148 1.00 91.56 388 GLN A C 1
ATOM 3027 O O . GLN A 1 388 ? 24.369 4.962 -40.331 1.00 91.56 388 GLN A O 1
ATOM 3032 N N . GLU A 1 389 ? 25.117 5.915 -42.218 1.00 94.75 389 GLU A N 1
ATOM 3033 C CA . GLU A 1 389 ? 23.897 6.660 -42.507 1.00 94.75 389 GLU A CA 1
ATOM 3034 C C . GLU A 1 389 ? 22.703 5.727 -42.723 1.00 94.75 389 GLU A C 1
ATOM 3036 O O . GLU A 1 389 ? 21.652 5.952 -42.130 1.00 94.75 389 GLU A O 1
ATOM 3041 N N . ARG A 1 390 ? 22.872 4.618 -43.456 1.00 95.50 390 ARG A N 1
ATOM 3042 C CA . ARG A 1 390 ? 21.814 3.604 -43.614 1.00 95.50 390 ARG A CA 1
ATOM 3043 C C . ARG A 1 390 ? 21.378 2.992 -42.284 1.00 95.50 390 ARG A C 1
ATOM 3045 O O . ARG A 1 390 ? 20.180 2.855 -42.044 1.00 95.50 390 ARG A O 1
ATOM 3052 N N . ILE A 1 391 ? 22.323 2.674 -41.396 1.00 93.50 391 ILE A N 1
ATOM 3053 C CA . ILE A 1 391 ? 22.001 2.156 -40.056 1.00 93.50 391 ILE A CA 1
ATOM 3054 C C . ILE A 1 391 ? 21.222 3.196 -39.246 1.00 93.50 391 ILE A C 1
ATOM 3056 O O . ILE A 1 391 ? 20.232 2.861 -38.593 1.00 93.50 391 ILE A O 1
ATOM 3060 N N . VAL A 1 392 ? 21.663 4.455 -39.272 1.00 94.56 392 VAL A N 1
ATOM 3061 C CA . VAL A 1 392 ? 20.989 5.540 -38.550 1.00 94.56 392 VAL A CA 1
ATOM 3062 C C . VAL A 1 392 ? 19.586 5.760 -39.110 1.00 94.56 392 VAL A C 1
ATOM 3064 O O . VAL A 1 392 ? 18.638 5.812 -38.332 1.00 94.56 392 VAL A O 1
ATOM 3067 N N . GLN A 1 393 ? 19.426 5.808 -40.432 1.00 95.62 393 GLN A N 1
ATOM 3068 C CA . GLN A 1 393 ? 18.128 5.960 -41.089 1.00 95.62 393 GLN A CA 1
ATOM 3069 C C . GLN A 1 393 ? 17.167 4.822 -40.730 1.00 95.62 393 GLN A C 1
ATOM 3071 O O . GLN A 1 393 ? 16.014 5.092 -40.399 1.00 95.62 393 GLN A O 1
ATOM 3076 N N . GLN A 1 394 ? 17.633 3.569 -40.727 1.00 94.50 394 GLN A N 1
ATOM 3077 C CA . GLN A 1 394 ? 16.801 2.424 -40.352 1.00 94.50 394 GLN A CA 1
ATOM 3078 C C . GLN A 1 394 ? 16.373 2.482 -38.879 1.00 94.50 394 GLN A C 1
ATOM 3080 O O . GLN A 1 394 ? 15.206 2.274 -38.562 1.00 94.50 394 GLN A O 1
ATOM 3085 N N . ARG A 1 395 ? 17.283 2.835 -37.965 1.00 93.88 395 ARG A N 1
ATOM 3086 C CA . ARG A 1 395 ? 16.926 3.002 -36.547 1.00 93.88 395 ARG A CA 1
ATOM 3087 C C . ARG A 1 395 ? 15.928 4.141 -36.359 1.00 93.88 395 ARG A C 1
ATOM 3089 O O . ARG A 1 395 ? 14.939 3.979 -35.653 1.00 93.88 395 ARG A O 1
ATOM 3096 N N . VAL A 1 396 ? 16.161 5.287 -36.999 1.00 95.25 396 VAL A N 1
ATOM 3097 C CA . VAL A 1 396 ? 15.270 6.454 -36.917 1.00 95.25 396 VAL A CA 1
ATOM 3098 C C . VAL A 1 396 ? 13.882 6.132 -37.471 1.00 95.25 396 VAL A C 1
ATOM 3100 O O . VAL A 1 396 ? 12.891 6.537 -36.863 1.00 95.25 396 VAL A O 1
ATOM 3103 N N . SER A 1 397 ? 13.782 5.384 -38.572 1.00 95.25 397 SER A N 1
ATOM 3104 C CA . SER A 1 397 ? 12.489 4.994 -39.141 1.00 95.25 397 SER A CA 1
ATOM 3105 C C . SER A 1 397 ? 11.734 4.011 -38.242 1.00 95.25 397 SER A C 1
ATOM 3107 O O . SER A 1 397 ? 10.536 4.195 -38.019 1.00 95.25 397 SER A O 1
ATOM 3109 N N . GLU A 1 398 ? 12.421 3.034 -37.645 1.00 93.69 398 GLU A N 1
ATOM 3110 C CA . GLU A 1 398 ? 11.828 2.096 -36.685 1.00 93.69 398 GLU A CA 1
ATOM 3111 C C . GLU A 1 398 ? 11.338 2.801 -35.414 1.00 93.69 398 GLU A C 1
ATOM 3113 O O . GLU A 1 398 ? 10.182 2.623 -35.018 1.00 93.69 398 GLU A O 1
ATOM 3118 N N . PHE A 1 399 ? 12.164 3.664 -34.812 1.00 93.62 399 PHE A N 1
ATOM 3119 C CA . PHE A 1 399 ? 11.760 4.468 -33.653 1.00 93.62 399 PHE A CA 1
ATOM 3120 C C . PHE A 1 399 ? 10.620 5.430 -33.995 1.00 93.62 399 PHE A C 1
ATOM 3122 O O . PHE A 1 399 ? 9.701 5.610 -33.193 1.00 93.62 399 PHE A O 1
ATOM 3129 N N . GLY A 1 400 ? 10.655 6.032 -35.185 1.00 96.38 400 GLY A N 1
ATOM 3130 C CA . GLY A 1 400 ? 9.599 6.904 -35.687 1.00 96.38 400 GLY A CA 1
ATOM 3131 C C . GLY A 1 400 ? 8.266 6.170 -35.813 1.00 96.38 400 GLY A C 1
ATOM 3132 O O . GLY A 1 400 ? 7.251 6.662 -35.319 1.00 96.38 400 GLY A O 1
ATOM 3133 N N . ARG A 1 401 ? 8.275 4.962 -36.393 1.00 96.44 401 ARG A N 1
ATOM 3134 C CA . ARG A 1 401 ? 7.084 4.111 -36.508 1.00 96.44 401 ARG A CA 1
ATOM 3135 C C . ARG A 1 401 ? 6.531 3.733 -35.133 1.00 96.44 401 ARG A C 1
ATOM 3137 O O . ARG A 1 401 ? 5.362 3.988 -34.870 1.00 96.44 401 ARG A O 1
ATOM 3144 N N . GLN A 1 402 ? 7.374 3.225 -34.232 1.00 92.00 402 GLN A N 1
ATOM 3145 C CA . GLN A 1 402 ? 6.958 2.850 -32.872 1.00 92.00 402 GLN A CA 1
ATOM 3146 C C . GLN A 1 402 ? 6.423 4.040 -32.066 1.00 92.00 402 GLN A C 1
ATOM 3148 O O . GLN A 1 402 ? 5.501 3.904 -31.263 1.00 92.00 402 GLN A O 1
ATOM 3153 N N . LYS A 1 403 ? 7.006 5.230 -32.238 1.00 94.12 403 LYS A N 1
ATOM 3154 C CA . LYS A 1 403 ? 6.502 6.448 -31.600 1.00 94.12 403 LYS A CA 1
ATOM 3155 C C . LYS A 1 403 ? 5.123 6.817 -32.145 1.00 94.12 403 LYS A C 1
ATOM 3157 O O . LYS A 1 403 ? 4.227 7.063 -31.347 1.00 94.12 403 LYS A O 1
ATOM 3162 N N . LYS A 1 404 ? 4.946 6.790 -33.468 1.00 96.69 404 LYS A N 1
ATOM 3163 C CA . LYS A 1 404 ? 3.665 7.086 -34.117 1.00 96.69 404 LYS A CA 1
ATOM 3164 C C . LYS A 1 404 ? 2.562 6.127 -33.663 1.00 96.69 404 LYS A C 1
ATOM 3166 O O . LYS A 1 404 ? 1.499 6.592 -33.276 1.00 96.69 404 LYS A O 1
ATOM 3171 N N . GLU A 1 405 ? 2.841 4.826 -33.610 1.00 95.25 405 GLU A N 1
ATOM 3172 C CA . GLU A 1 405 ? 1.893 3.814 -33.114 1.00 95.25 405 GLU A CA 1
ATOM 3173 C C . GLU A 1 405 ? 1.475 4.079 -31.657 1.00 95.25 405 GLU A C 1
ATOM 3175 O O . GLU A 1 405 ? 0.292 4.013 -31.323 1.00 95.25 405 GLU A O 1
ATOM 3180 N N . ARG A 1 406 ? 2.426 4.437 -30.781 1.00 93.75 406 ARG A N 1
ATOM 3181 C CA . ARG A 1 406 ? 2.113 4.803 -29.389 1.00 93.75 406 ARG A CA 1
ATOM 3182 C C . ARG A 1 406 ? 1.281 6.077 -29.299 1.00 93.75 406 ARG A C 1
ATOM 3184 O O . ARG A 1 406 ? 0.316 6.106 -28.542 1.00 93.75 406 ARG A O 1
ATOM 3191 N N . ASP A 1 407 ? 1.639 7.112 -30.051 1.00 95.00 407 ASP A N 1
ATOM 3192 C CA . ASP A 1 407 ? 0.928 8.393 -30.044 1.00 95.00 407 ASP A CA 1
ATOM 3193 C C . ASP A 1 407 ? -0.503 8.235 -30.595 1.00 95.00 407 ASP A C 1
ATOM 3195 O O . ASP A 1 407 ? -1.449 8.818 -30.055 1.00 95.00 407 ASP A O 1
ATOM 3199 N N . GLU A 1 408 ? -0.692 7.392 -31.614 1.00 97.31 408 GLU A N 1
ATOM 3200 C CA . GLU A 1 408 ? -2.005 7.016 -32.149 1.00 97.31 408 GLU A CA 1
ATOM 3201 C C . GLU A 1 408 ? -2.828 6.229 -31.124 1.00 97.31 408 GLU A C 1
ATOM 3203 O O . GLU A 1 408 ? -3.985 6.576 -30.879 1.00 97.31 408 GLU A O 1
ATOM 3208 N N . TRP A 1 409 ? -2.233 5.235 -30.458 1.00 93.56 409 TRP A N 1
ATOM 3209 C CA . TRP A 1 409 ? -2.901 4.476 -29.398 1.00 93.56 409 TRP A CA 1
ATOM 3210 C C . TRP A 1 409 ? -3.326 5.371 -28.223 1.00 93.56 409 TRP A C 1
ATOM 3212 O O . TRP A 1 409 ? -4.468 5.307 -27.764 1.00 93.56 409 TRP A O 1
ATOM 3222 N N . ILE A 1 410 ? -2.445 6.274 -27.777 1.00 92.12 410 ILE A N 1
ATOM 3223 C CA . ILE A 1 410 ? -2.760 7.266 -26.739 1.00 92.12 410 ILE A CA 1
ATOM 3224 C C . ILE A 1 410 ? -3.906 8.172 -27.203 1.00 92.12 410 ILE A C 1
ATOM 3226 O O . ILE A 1 410 ? -4.841 8.432 -26.442 1.00 92.12 410 ILE A O 1
ATOM 3230 N N . SER A 1 411 ? -3.872 8.633 -28.454 1.00 96.00 411 SER A N 1
ATOM 3231 C CA . SER A 1 411 ? -4.914 9.497 -29.018 1.00 96.00 411 SER A CA 1
ATOM 3232 C C . SER A 1 411 ? -6.273 8.794 -29.079 1.00 96.00 411 SER A C 1
ATOM 3234 O O . SER A 1 411 ? -7.285 9.400 -28.720 1.00 96.00 411 SER A O 1
ATOM 3236 N N . GLN A 1 412 ? -6.301 7.512 -29.458 1.00 96.06 412 GLN A N 1
ATOM 3237 C CA . GLN A 1 412 ? -7.504 6.672 -29.442 1.00 96.06 412 GLN A CA 1
ATOM 3238 C C . GLN A 1 412 ? -8.044 6.468 -28.021 1.00 96.06 412 GLN A C 1
ATOM 3240 O O . GLN A 1 412 ? -9.246 6.582 -27.785 1.00 96.06 412 GLN A O 1
ATOM 3245 N N . LEU A 1 413 ? -7.170 6.232 -27.040 1.00 94.25 413 LEU A N 1
ATOM 3246 C CA . LEU A 1 413 ? -7.586 6.103 -25.644 1.00 94.25 413 LEU A CA 1
ATOM 3247 C C . LEU A 1 413 ? -8.210 7.408 -25.122 1.00 94.25 413 LEU A C 1
ATOM 3249 O O . LEU A 1 413 ? -9.239 7.394 -24.440 1.00 94.25 413 LEU A O 1
ATOM 3253 N N . ILE A 1 414 ? -7.610 8.552 -25.462 1.00 93.62 414 ILE A N 1
ATOM 3254 C CA . ILE A 1 414 ? -8.133 9.871 -25.091 1.00 93.62 414 ILE A CA 1
ATOM 3255 C C . ILE A 1 414 ? -9.491 10.127 -25.756 1.00 93.62 414 ILE A C 1
ATOM 3257 O O . ILE A 1 414 ? -10.391 10.644 -25.086 1.00 93.62 414 ILE A O 1
ATOM 3261 N N . SER A 1 415 ? -9.663 9.790 -27.040 1.00 94.25 415 SER A N 1
ATOM 3262 C CA . SER A 1 415 ? -10.940 9.973 -27.740 1.00 94.25 415 SER A CA 1
ATOM 3263 C C . SER A 1 415 ? -12.035 9.060 -27.178 1.00 94.25 415 SER A C 1
ATOM 3265 O O . SER A 1 415 ? -13.128 9.561 -26.909 1.00 94.25 415 SER A O 1
ATOM 3267 N N . SER A 1 416 ? -11.727 7.793 -26.863 1.00 93.31 416 SER A N 1
ATOM 3268 C CA . SER A 1 416 ? -12.653 6.869 -26.183 1.00 93.31 416 SER A CA 1
ATOM 3269 C C . SER A 1 416 ? -13.126 7.438 -24.848 1.00 93.31 416 SER A C 1
ATOM 3271 O O . SER A 1 416 ? -14.322 7.619 -24.631 1.00 93.31 416 SER A O 1
ATOM 3273 N N . ARG A 1 417 ? -12.196 7.869 -23.984 1.00 93.81 417 ARG A N 1
ATOM 3274 C CA . ARG A 1 417 ? -12.540 8.466 -22.680 1.00 93.81 417 ARG A CA 1
ATOM 3275 C C . ARG A 1 417 ? -13.309 9.782 -22.800 1.00 93.81 417 ARG A C 1
ATOM 3277 O O . ARG A 1 417 ? -14.051 10.162 -21.893 1.00 93.81 417 ARG A O 1
ATOM 3284 N N . LYS A 1 418 ? -13.104 10.558 -23.871 1.00 94.81 418 LYS A N 1
ATOM 3285 C CA . LYS A 1 418 ? -13.925 11.750 -24.150 1.00 94.81 418 LYS A CA 1
ATOM 3286 C C . LYS A 1 418 ? -15.355 11.344 -24.513 1.00 94.81 418 LYS A C 1
ATOM 3288 O O . LYS A 1 418 ? -16.278 11.904 -23.927 1.00 94.81 418 LYS A O 1
ATOM 3293 N N . LEU A 1 419 ? -15.522 10.353 -25.389 1.00 96.25 419 LEU A N 1
ATOM 3294 C CA . LEU A 1 419 ? -16.830 9.841 -25.796 1.00 96.25 419 LEU A CA 1
ATOM 3295 C C . LEU A 1 419 ? -17.595 9.211 -24.624 1.00 96.25 419 LEU A C 1
ATOM 3297 O O . LEU A 1 419 ? -18.779 9.486 -24.448 1.00 96.25 419 LEU A O 1
ATOM 3301 N N . GLU A 1 420 ? -16.923 8.428 -23.781 1.00 90.94 420 GLU A N 1
ATOM 3302 C CA . GLU A 1 420 ? -17.499 7.855 -22.558 1.00 90.94 420 GLU A CA 1
ATOM 3303 C C . GLU A 1 420 ? -18.017 8.951 -21.624 1.00 90.94 420 GLU A C 1
ATOM 3305 O O . GLU A 1 420 ? -19.178 8.926 -21.218 1.00 90.94 420 GLU A O 1
ATOM 3310 N N . ARG A 1 421 ? -17.198 9.975 -21.343 1.00 92.31 421 ARG A N 1
ATOM 3311 C CA . ARG A 1 421 ? -17.615 11.117 -20.513 1.00 92.31 421 ARG A CA 1
ATOM 3312 C C . ARG A 1 421 ? -18.793 11.871 -21.115 1.00 92.31 421 ARG A C 1
ATOM 3314 O O . ARG A 1 421 ? -19.673 12.303 -20.376 1.00 92.31 421 ARG A O 1
ATOM 3321 N N . GLU A 1 422 ? -18.827 12.047 -22.431 1.00 95.25 422 GLU A N 1
ATOM 3322 C CA . GLU A 1 422 ? -19.952 12.697 -23.102 1.00 95.25 422 GLU A CA 1
ATOM 3323 C C . GLU A 1 422 ? -21.228 11.845 -23.035 1.00 95.25 422 GLU A C 1
ATOM 3325 O O . GLU A 1 422 ? -22.310 12.372 -22.773 1.00 95.25 422 GLU A O 1
ATOM 3330 N N . THR A 1 423 ? -21.098 10.528 -23.193 1.00 93.31 423 THR A N 1
ATOM 3331 C CA . THR A 1 423 ? -22.203 9.568 -23.073 1.00 93.31 423 THR A CA 1
ATOM 3332 C C . THR A 1 423 ? -22.774 9.575 -21.660 1.00 93.31 423 THR A C 1
ATOM 3334 O O . THR A 1 423 ? -23.985 9.714 -21.495 1.00 93.31 423 THR A O 1
ATOM 3337 N N . ILE A 1 424 ? -21.910 9.529 -20.641 1.00 91.38 424 ILE A N 1
ATOM 3338 C CA . ILE A 1 424 ? -22.306 9.635 -19.233 1.00 91.38 424 ILE A CA 1
ATOM 3339 C C . ILE A 1 424 ? -23.014 10.969 -18.984 1.00 91.38 424 ILE A C 1
ATOM 3341 O O . ILE A 1 424 ? -24.109 10.973 -18.437 1.00 91.38 424 ILE A O 1
ATOM 3345 N N . ARG A 1 425 ? -22.460 12.101 -19.445 1.00 92.38 425 ARG A N 1
ATOM 3346 C CA . ARG A 1 425 ? -23.105 13.421 -19.296 1.00 92.38 425 ARG A CA 1
ATOM 3347 C C . ARG A 1 425 ? -24.509 13.451 -19.900 1.00 92.38 425 ARG A C 1
ATOM 3349 O O . ARG A 1 425 ? -25.434 13.935 -19.249 1.00 92.38 425 ARG A O 1
ATOM 3356 N N . LYS A 1 426 ? -24.679 12.925 -21.118 1.00 96.25 426 LYS A N 1
ATOM 3357 C CA . LYS A 1 426 ? -25.988 12.841 -21.786 1.00 96.25 426 LYS A CA 1
ATOM 3358 C C . LYS A 1 426 ? -26.946 11.952 -20.997 1.00 96.25 426 LYS A C 1
ATOM 3360 O O . LYS A 1 426 ? -28.074 12.357 -20.738 1.00 96.25 426 LYS A O 1
ATOM 3365 N N . PHE A 1 427 ? -26.495 10.776 -20.569 1.00 91.62 427 PHE A N 1
ATOM 3366 C CA . PHE A 1 427 ? -27.317 9.835 -19.812 1.00 91.62 427 PHE A CA 1
ATOM 3367 C C . PHE A 1 427 ? -27.758 10.407 -18.458 1.00 91.62 427 PHE A C 1
ATOM 3369 O O . PHE A 1 427 ? -28.943 10.366 -18.132 1.00 91.62 427 PHE A O 1
ATOM 3376 N N . THR A 1 428 ? -26.843 11.036 -17.718 1.00 93.00 428 THR A N 1
ATOM 3377 C CA . THR A 1 428 ? -27.145 11.725 -16.456 1.00 93.00 428 THR A CA 1
ATOM 3378 C C . THR A 1 428 ? -28.161 12.848 -16.657 1.00 93.00 428 THR A C 1
ATOM 3380 O O . THR A 1 428 ? -29.086 12.976 -15.859 1.00 93.00 428 THR A O 1
ATOM 3383 N N . TYR A 1 429 ? -28.049 13.635 -17.734 1.00 91.94 429 TYR A N 1
ATOM 3384 C CA . TYR A 1 429 ? -29.041 14.665 -18.058 1.00 91.94 429 TYR A CA 1
ATOM 3385 C C . TYR A 1 429 ? -30.443 14.070 -18.268 1.00 91.94 429 TYR A C 1
ATOM 3387 O O . TYR A 1 429 ? -31.406 14.555 -17.673 1.00 91.94 429 TYR A O 1
ATOM 3395 N N . TYR A 1 430 ? -30.560 12.991 -19.050 1.00 93.12 430 TYR A N 1
ATOM 3396 C CA . TYR A 1 430 ? -31.846 12.327 -19.284 1.00 93.12 430 TYR A CA 1
ATOM 3397 C C . TYR A 1 430 ? -32.441 11.728 -18.008 1.00 93.12 430 TYR A C 1
ATOM 3399 O O . TYR A 1 430 ? -33.632 11.907 -17.748 1.00 93.12 430 TYR A O 1
ATOM 3407 N N . LEU A 1 431 ? -31.624 11.061 -17.189 1.00 90.88 431 LEU A N 1
ATOM 3408 C CA . LEU A 1 431 ? -32.074 10.518 -15.908 1.00 90.88 431 LEU A CA 1
ATOM 3409 C C . LEU A 1 431 ? -32.546 11.623 -14.962 1.00 90.88 431 LEU A C 1
ATOM 3411 O O . LEU A 1 431 ? -33.618 11.498 -14.377 1.00 90.88 431 LEU A O 1
ATOM 3415 N N . ASN A 1 432 ? -31.795 12.721 -14.847 1.00 90.69 432 ASN A N 1
ATOM 3416 C CA . ASN A 1 432 ? -32.182 13.863 -14.018 1.00 90.69 432 ASN A CA 1
ATOM 3417 C C . ASN A 1 432 ? -33.491 14.504 -14.497 1.00 90.69 432 ASN A C 1
ATOM 3419 O O . ASN A 1 432 ? -34.327 14.895 -13.685 1.00 90.69 432 ASN A O 1
ATOM 3423 N N . LEU A 1 433 ? -33.708 14.581 -15.811 1.00 93.50 433 LEU A N 1
ATOM 3424 C CA . LEU A 1 433 ? -34.967 15.070 -16.365 1.00 93.50 433 LEU A CA 1
ATOM 3425 C C . LEU A 1 433 ? -36.145 14.161 -15.975 1.00 93.50 433 LEU A C 1
ATOM 3427 O O . LEU A 1 433 ? -37.201 14.650 -15.569 1.00 93.50 433 LEU A O 1
ATOM 3431 N N . GLU A 1 434 ? -35.975 12.841 -16.073 1.00 90.88 434 GLU A N 1
ATOM 3432 C CA . GLU A 1 434 ? -37.042 11.887 -15.761 1.00 90.88 434 GLU A CA 1
ATOM 3433 C C . GLU A 1 434 ? -37.326 11.806 -14.254 1.00 90.88 434 GLU A C 1
ATOM 3435 O O . GLU A 1 434 ? -38.491 11.748 -13.850 1.00 90.88 434 GLU A O 1
ATOM 3440 N N . THR A 1 435 ? -36.299 11.909 -13.404 1.00 86.88 435 THR A N 1
ATOM 3441 C CA . THR A 1 435 ? -36.491 12.013 -11.950 1.00 86.88 435 THR A CA 1
ATOM 3442 C C . THR A 1 435 ? -37.231 13.296 -11.582 1.00 86.88 435 THR A C 1
ATOM 3444 O O . THR A 1 435 ? -38.186 13.232 -10.806 1.00 86.88 435 THR A O 1
ATOM 3447 N N . MET A 1 436 ? -36.898 14.444 -12.188 1.00 89.00 436 MET A N 1
ATOM 3448 C CA . MET A 1 436 ? -37.652 15.691 -11.989 1.00 89.00 436 MET A CA 1
ATOM 3449 C C . MET A 1 436 ? -39.124 15.534 -12.398 1.00 89.00 436 MET A C 1
ATOM 3451 O O . MET A 1 436 ? -40.014 15.907 -11.632 1.00 89.00 436 MET A O 1
ATOM 3455 N N . ARG A 1 437 ? -39.408 14.917 -13.554 1.00 91.50 437 ARG A N 1
ATOM 3456 C CA . ARG A 1 437 ? -40.785 14.629 -14.004 1.00 91.50 437 ARG A CA 1
ATOM 3457 C C . ARG A 1 437 ? -41.540 13.718 -13.040 1.00 91.50 437 ARG A C 1
ATOM 3459 O O . ARG A 1 437 ? -42.725 13.933 -12.788 1.00 91.50 437 ARG A O 1
ATOM 3466 N N . MET A 1 438 ? -40.889 12.684 -12.510 1.00 83.75 438 MET A N 1
ATOM 3467 C CA . MET A 1 438 ? -41.487 11.802 -11.505 1.00 83.75 438 MET A CA 1
ATOM 3468 C C . MET A 1 438 ? -41.791 12.546 -10.201 1.00 83.75 438 MET A C 1
ATOM 3470 O O . MET A 1 438 ? -42.881 12.381 -9.655 1.00 83.75 438 MET A O 1
ATOM 3474 N N . VAL A 1 439 ? -40.872 13.396 -9.732 1.00 86.44 439 VAL A N 1
ATOM 3475 C CA . VAL A 1 439 ? -41.059 14.211 -8.522 1.00 86.44 439 VAL A CA 1
ATOM 3476 C C . VAL A 1 439 ? -42.222 15.189 -8.688 1.00 86.44 439 VAL A C 1
ATOM 3478 O O . VAL A 1 439 ? -43.032 15.314 -7.770 1.00 86.44 439 VAL A O 1
ATOM 3481 N N . ILE A 1 440 ? -42.347 15.844 -9.847 1.00 88.75 440 ILE A N 1
ATOM 3482 C CA . ILE A 1 440 ? -43.477 16.739 -10.148 1.00 88.75 440 ILE A CA 1
ATOM 3483 C C . ILE A 1 440 ? -44.796 15.958 -10.111 1.00 88.75 440 ILE A C 1
ATOM 3485 O O . ILE A 1 440 ? -45.681 16.313 -9.337 1.00 88.75 440 ILE A O 1
ATOM 3489 N N . ARG A 1 441 ? -44.886 14.824 -10.824 1.00 88.81 441 ARG A N 1
ATOM 3490 C CA . ARG A 1 441 ? -46.077 13.950 -10.798 1.00 88.81 441 ARG A CA 1
ATOM 3491 C C . ARG A 1 441 ? -46.432 13.466 -9.390 1.00 88.81 441 ARG A C 1
ATOM 3493 O O . ARG A 1 441 ? -47.607 13.297 -9.073 1.00 88.81 441 ARG A O 1
ATOM 3500 N N . PHE A 1 442 ? -45.435 13.199 -8.545 1.00 81.62 442 PHE A N 1
ATOM 3501 C CA . PHE A 1 442 ? -45.670 12.806 -7.155 1.00 81.62 442 PHE A CA 1
ATOM 3502 C C . PHE A 1 442 ? -46.241 13.965 -6.329 1.00 81.62 442 PHE A C 1
ATOM 3504 O O . PHE A 1 442 ? -47.207 13.756 -5.598 1.00 81.62 442 PHE A O 1
ATOM 3511 N N . ARG A 1 443 ? -45.706 15.186 -6.484 1.00 81.94 443 ARG A N 1
ATOM 3512 C CA . ARG A 1 443 ? -46.248 16.386 -5.821 1.00 81.94 443 ARG A CA 1
ATOM 3513 C C . ARG A 1 443 ? -47.675 16.691 -6.265 1.00 81.94 443 ARG A C 1
ATOM 3515 O O . ARG A 1 443 ? -48.503 16.966 -5.410 1.00 81.94 443 ARG A O 1
ATOM 3522 N N . GLU A 1 444 ? -47.982 16.580 -7.556 1.00 85.44 444 GLU A N 1
ATOM 3523 C CA . GLU A 1 444 ? -49.345 16.772 -8.077 1.00 85.44 444 GLU A CA 1
ATOM 3524 C C . GLU A 1 444 ? -50.333 15.750 -7.494 1.00 85.44 444 GLU A C 1
ATOM 3526 O O . GLU A 1 444 ? -51.434 16.113 -7.092 1.00 85.44 444 GLU A O 1
ATOM 3531 N N . LYS A 1 445 ? -49.933 14.475 -7.377 1.00 82.06 445 LYS A N 1
ATOM 3532 C CA . LYS A 1 445 ? -50.756 13.429 -6.741 1.00 82.06 445 LYS A CA 1
ATOM 3533 C C . LYS A 1 445 ? -50.953 13.649 -5.241 1.00 82.06 445 LYS A C 1
ATOM 3535 O O . LYS A 1 445 ? -52.020 13.326 -4.725 1.00 82.06 445 LYS A O 1
ATOM 3540 N N . GLU A 1 446 ? -49.938 14.141 -4.535 1.00 76.12 446 GLU A N 1
ATOM 3541 C CA . GLU A 1 446 ? -50.056 14.530 -3.125 1.00 76.12 446 GLU A CA 1
ATOM 3542 C C . GLU A 1 446 ? -50.986 15.741 -2.966 1.00 76.12 446 GLU A C 1
ATOM 3544 O O . GLU A 1 446 ? -51.857 15.717 -2.102 1.00 76.12 446 GLU A O 1
ATOM 3549 N N . GLU A 1 447 ? -50.869 16.754 -3.830 1.00 79.44 447 GLU A N 1
ATOM 3550 C CA . GLU A 1 447 ? -51.743 17.934 -3.825 1.00 79.44 447 GLU A CA 1
ATOM 3551 C C . GLU A 1 447 ? -53.201 17.561 -4.124 1.00 79.44 447 GLU A C 1
ATOM 3553 O O . GLU A 1 447 ? -54.098 17.977 -3.399 1.00 79.44 447 GLU A O 1
ATOM 3558 N N . ALA A 1 448 ? -53.443 16.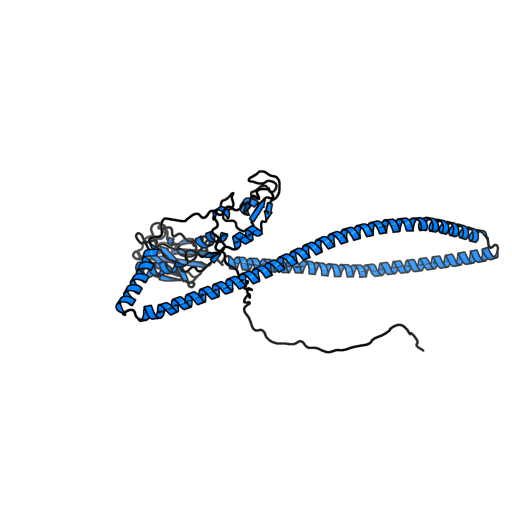685 -5.106 1.00 78.12 448 ALA A N 1
ATOM 3559 C CA . ALA A 1 448 ? -54.778 16.179 -5.431 1.00 78.12 448 ALA A CA 1
ATOM 3560 C C . ALA A 1 448 ? -55.413 15.344 -4.298 1.00 78.12 448 ALA A C 1
ATOM 3562 O O . ALA A 1 448 ? -56.635 15.278 -4.197 1.00 78.12 448 ALA A O 1
ATOM 3563 N N . ARG A 1 449 ? -54.609 14.735 -3.411 1.00 68.56 449 ARG A N 1
ATOM 3564 C CA . ARG A 1 449 ? -55.096 13.997 -2.226 1.00 68.56 449 ARG A CA 1
ATOM 3565 C C . ARG A 1 449 ? -55.418 14.887 -1.024 1.00 68.56 449 ARG A C 1
ATOM 3567 O O . ARG A 1 449 ? -56.091 14.422 -0.103 1.00 68.56 449 ARG A O 1
ATOM 3574 N N . LYS A 1 450 ? -54.928 16.131 -0.980 1.00 66.25 450 LYS A N 1
ATOM 3575 C CA . LYS A 1 450 ? -55.199 17.065 0.127 1.00 66.25 450 LYS A CA 1
ATOM 3576 C C . LYS A 1 450 ? -56.688 17.403 0.298 1.00 66.25 450 LYS A C 1
ATOM 3578 O O . LYS A 1 450 ? -57.133 17.319 1.441 1.00 66.25 450 LYS A O 1
ATOM 3583 N N . PRO A 1 451 ? -57.472 17.718 -0.754 1.00 66.06 451 PRO A N 1
ATOM 3584 C CA . PRO A 1 451 ? -58.908 17.965 -0.597 1.00 66.06 451 PRO A CA 1
ATOM 3585 C C . PRO A 1 451 ? -59.676 16.708 -0.151 1.00 66.06 451 PRO A C 1
ATOM 3587 O O . PRO A 1 451 ? -60.453 16.784 0.793 1.00 66.06 451 PRO A O 1
ATOM 3590 N N . GLU A 1 452 ? -59.356 15.518 -0.682 1.00 59.53 452 GLU A N 1
ATOM 3591 C CA . GLU A 1 452 ? -59.967 14.255 -0.218 1.00 59.53 452 GLU A CA 1
ATOM 3592 C C . GLU A 1 452 ? -59.700 13.959 1.271 1.00 59.53 452 GLU A C 1
ATOM 3594 O O . GLU A 1 452 ? -60.524 13.333 1.937 1.00 59.53 452 GLU A O 1
ATOM 3599 N N . MET A 1 453 ? -58.544 14.375 1.808 1.00 52.62 453 MET A N 1
ATOM 3600 C CA . MET A 1 453 ? -58.222 14.256 3.237 1.00 52.62 453 MET A CA 1
ATOM 3601 C C . MET A 1 453 ? -58.812 15.372 4.106 1.00 52.62 453 MET A C 1
ATOM 3603 O O . MET A 1 453 ? -59.014 15.128 5.296 1.00 52.62 453 MET A O 1
ATOM 3607 N N . ALA A 1 454 ? -59.070 16.556 3.547 1.00 59.97 454 ALA A N 1
ATOM 3608 C CA . ALA A 1 454 ? -59.678 17.684 4.251 1.00 59.97 454 ALA A CA 1
ATOM 3609 C C . ALA A 1 454 ? -61.199 17.515 4.425 1.00 59.97 454 ALA A C 1
ATOM 3611 O O . ALA A 1 454 ? -61.733 17.919 5.455 1.00 59.97 454 ALA A O 1
ATOM 3612 N N . ASP A 1 455 ? -61.864 16.833 3.487 1.00 59.12 455 ASP A N 1
ATOM 3613 C CA . ASP A 1 455 ? -63.315 16.585 3.515 1.00 59.12 455 ASP A CA 1
ATOM 3614 C C . ASP A 1 455 ? -63.720 15.316 4.304 1.00 59.12 455 ASP A C 1
ATOM 3616 O O . ASP A 1 455 ? -64.899 14.970 4.401 1.00 59.12 455 ASP A O 1
ATOM 3620 N N . LEU A 1 456 ? -62.761 14.594 4.902 1.00 59.16 456 LEU A N 1
ATOM 3621 C CA . LEU A 1 456 ? -63.025 13.415 5.740 1.00 59.16 456 LEU A CA 1
ATOM 3622 C C . LEU A 1 456 ? -63.414 13.838 7.174 1.00 59.16 456 LEU A C 1
ATOM 3624 O O . LEU A 1 456 ? -62.597 14.460 7.858 1.00 59.16 456 LEU A O 1
ATOM 3628 N N . PRO A 1 457 ? -64.594 13.435 7.698 1.00 61.03 457 PRO A N 1
ATOM 3629 C CA . PRO A 1 457 ? -64.987 13.734 9.074 1.00 61.03 457 PRO A CA 1
ATOM 3630 C C . PRO A 1 457 ? -63.916 13.278 10.076 1.00 61.03 457 PRO A C 1
ATOM 3632 O O . PRO A 1 457 ? -63.380 12.171 9.960 1.00 61.03 457 PRO A O 1
ATOM 3635 N N . CYS A 1 458 ? -63.616 14.118 11.076 1.00 56.56 458 CYS A N 1
ATOM 3636 C CA . CYS A 1 458 ? -62.509 13.950 12.034 1.00 56.56 458 CYS A CA 1
ATOM 3637 C C . CYS A 1 458 ? -62.426 12.536 12.654 1.00 56.56 458 CYS A C 1
ATOM 3639 O O . CYS A 1 458 ? -61.331 12.005 12.853 1.00 56.56 458 CYS A O 1
ATOM 3641 N N . SER A 1 459 ? -63.563 11.868 12.876 1.00 52.28 459 SER A N 1
ATOM 3642 C CA . SER A 1 459 ? -63.623 10.492 13.389 1.00 52.28 459 SER A CA 1
ATOM 3643 C C . SER A 1 459 ? -62.963 9.458 12.460 1.00 52.28 459 SER A C 1
ATOM 3645 O O . SER A 1 459 ? -62.198 8.612 12.925 1.00 52.28 459 SER A O 1
ATOM 3647 N N . ILE A 1 460 ? -63.166 9.562 11.142 1.00 58.97 460 ILE A N 1
ATOM 3648 C CA . ILE A 1 460 ? -62.649 8.608 10.143 1.00 58.97 460 ILE A CA 1
ATOM 3649 C C . ILE A 1 460 ? -61.152 8.845 9.877 1.00 58.97 460 ILE A C 1
ATOM 3651 O O . ILE A 1 460 ? -60.400 7.899 9.616 1.00 58.97 460 ILE A O 1
ATOM 3655 N N . TYR A 1 461 ? -60.687 10.095 9.987 1.00 55.56 461 TYR A N 1
ATOM 3656 C CA . TYR A 1 461 ? -59.271 10.458 9.851 1.00 55.56 461 TYR A CA 1
ATOM 3657 C C . TYR A 1 461 ? -58.395 9.782 10.920 1.00 55.56 461 TYR A C 1
ATOM 3659 O O . TYR A 1 461 ? -57.386 9.142 10.592 1.00 55.56 461 TYR A O 1
ATOM 3667 N N . TRP A 1 462 ? -58.800 9.848 12.195 1.00 53.19 462 TRP A N 1
ATOM 3668 C CA . TRP A 1 462 ? -58.079 9.195 13.294 1.00 53.19 462 TRP A CA 1
ATOM 3669 C C . TRP A 1 462 ? -58.123 7.668 13.194 1.00 53.19 462 TRP A C 1
ATOM 3671 O O . TRP A 1 462 ? -57.119 7.010 13.472 1.00 53.19 462 TRP A O 1
ATOM 3681 N N . GLU A 1 463 ? -59.227 7.095 12.718 1.00 56.25 463 GLU A N 1
ATOM 3682 C CA . GLU A 1 463 ? -59.383 5.647 12.566 1.00 56.25 463 GLU A CA 1
ATOM 3683 C C . GLU A 1 463 ? -58.552 5.076 11.399 1.00 56.25 463 GLU A C 1
ATOM 3685 O O . GLU A 1 463 ? -57.844 4.075 11.569 1.00 56.25 463 GLU A O 1
ATOM 3690 N N . LYS A 1 464 ? -58.500 5.763 10.244 1.00 58.00 464 LYS A N 1
ATOM 3691 C CA . LYS A 1 464 ? -57.593 5.415 9.128 1.00 58.00 464 LYS A CA 1
ATOM 3692 C C . LYS A 1 464 ? -56.118 5.586 9.512 1.00 58.00 464 LYS A C 1
ATOM 3694 O O . LYS A 1 464 ? -55.290 4.744 9.150 1.00 58.00 464 LYS A O 1
ATOM 3699 N N . ARG A 1 465 ? -55.767 6.625 10.282 1.00 54.81 465 ARG A N 1
ATOM 3700 C CA . ARG A 1 465 ? -54.397 6.846 10.793 1.00 54.81 465 ARG A CA 1
ATOM 3701 C C . ARG A 1 465 ? -53.993 5.789 11.830 1.00 54.81 465 ARG A C 1
ATOM 3703 O O . ARG A 1 465 ? -52.844 5.341 11.822 1.00 54.81 465 ARG A O 1
ATOM 3710 N N . ARG A 1 466 ? -54.937 5.326 12.660 1.00 54.41 466 ARG A N 1
ATOM 3711 C CA . ARG A 1 466 ? -54.750 4.221 13.617 1.00 54.41 466 ARG A CA 1
ATOM 3712 C C . ARG A 1 466 ? -54.592 2.870 12.897 1.00 54.41 466 ARG A C 1
ATOM 3714 O O . ARG A 1 466 ? -53.667 2.134 13.231 1.00 54.41 466 ARG A O 1
ATOM 3721 N N . ARG A 1 467 ? -55.363 2.590 11.832 1.00 55.16 467 ARG A N 1
ATOM 3722 C CA . ARG A 1 467 ? -55.182 1.393 10.973 1.00 55.16 467 ARG A CA 1
ATOM 3723 C C . ARG A 1 467 ? -53.847 1.379 10.214 1.00 55.16 467 ARG A C 1
ATOM 3725 O O . ARG A 1 467 ? -53.204 0.334 10.167 1.00 55.16 467 ARG A O 1
ATOM 3732 N N . ARG A 1 468 ? -53.370 2.516 9.682 1.00 55.44 468 ARG A N 1
ATOM 3733 C CA . ARG A 1 468 ? -52.046 2.597 9.016 1.00 55.44 468 ARG A CA 1
ATOM 3734 C C . ARG A 1 468 ? -50.878 2.372 9.987 1.00 55.44 468 ARG A C 1
ATOM 3736 O O . ARG A 1 468 ? -49.929 1.679 9.634 1.00 55.44 468 ARG A O 1
ATOM 3743 N N . ARG A 1 469 ? -50.963 2.881 11.224 1.00 50.75 469 ARG A N 1
ATOM 3744 C CA . ARG A 1 469 ? -49.970 2.592 12.282 1.00 50.75 469 ARG A CA 1
ATOM 3745 C C . ARG A 1 469 ? -50.061 1.154 12.815 1.00 50.75 469 ARG A C 1
ATOM 3747 O O . ARG A 1 469 ? -49.032 0.585 13.159 1.00 50.75 469 ARG A O 1
ATOM 3754 N N . GLY A 1 470 ? -51.252 0.551 12.830 1.00 50.56 470 GLY A N 1
ATOM 3755 C CA . GLY A 1 470 ? -51.442 -0.868 13.163 1.00 50.56 470 GLY A CA 1
ATOM 3756 C C . GLY A 1 470 ? -50.886 -1.825 12.099 1.00 50.56 470 GLY A C 1
ATOM 3757 O O . GLY A 1 470 ? -50.230 -2.805 12.437 1.00 50.56 470 GLY A O 1
ATOM 3758 N N . SER A 1 471 ? -51.058 -1.507 10.811 1.00 45.78 471 SER A N 1
ATOM 3759 C CA . SER A 1 471 ? -50.532 -2.308 9.693 1.00 45.78 471 SER A CA 1
ATOM 3760 C C . SER A 1 471 ? -49.000 -2.263 9.584 1.00 45.78 471 SER A C 1
ATOM 3762 O O . SER A 1 471 ? -48.392 -3.280 9.263 1.00 45.78 471 SER A O 1
ATOM 3764 N N . ALA A 1 472 ? -48.354 -1.149 9.954 1.00 45.84 472 ALA A N 1
ATOM 3765 C CA . ALA A 1 472 ? -46.890 -1.076 10.037 1.00 45.84 472 ALA A CA 1
ATOM 3766 C C . ALA A 1 472 ? -46.293 -1.993 11.128 1.00 45.84 472 ALA A C 1
ATOM 3768 O O . ALA A 1 472 ? -45.162 -2.447 10.983 1.00 45.84 472 ALA A O 1
ATOM 3769 N N . ARG A 1 473 ? -47.055 -2.322 12.186 1.00 44.19 473 ARG A N 1
ATOM 3770 C CA . ARG A 1 473 ? -46.670 -3.339 13.185 1.00 44.19 473 ARG A CA 1
ATOM 3771 C C . ARG A 1 473 ? -46.966 -4.774 12.727 1.00 44.19 473 ARG A C 1
ATOM 3773 O O . ARG A 1 473 ? -46.225 -5.674 13.097 1.00 44.19 473 ARG A O 1
ATOM 3780 N N . ALA A 1 474 ? -47.992 -4.993 11.900 1.00 42.47 474 ALA A N 1
ATOM 3781 C CA . ALA A 1 474 ? -48.335 -6.322 11.378 1.00 42.47 474 ALA A CA 1
ATOM 3782 C C . ALA A 1 474 ? -47.433 -6.777 10.208 1.00 42.47 474 ALA A C 1
ATOM 3784 O O . ALA A 1 474 ? -47.093 -7.955 10.120 1.00 42.47 474 ALA A O 1
ATOM 3785 N N . SER A 1 475 ? -46.965 -5.858 9.353 1.00 41.31 475 SER A N 1
ATOM 3786 C CA . SER A 1 475 ? -46.059 -6.187 8.234 1.00 41.31 475 SER A CA 1
ATOM 3787 C C . SER A 1 475 ? -44.616 -6.506 8.653 1.00 41.31 475 SER A C 1
ATOM 3789 O O . SER A 1 475 ? -43.845 -6.982 7.825 1.00 41.31 475 SER A O 1
ATOM 3791 N N . ALA A 1 476 ? -44.243 -6.277 9.917 1.00 39.12 476 ALA A N 1
ATOM 3792 C CA . ALA A 1 476 ? -42.939 -6.671 10.457 1.00 39.12 476 ALA A CA 1
ATOM 3793 C C . ALA A 1 476 ? -42.907 -8.123 10.981 1.00 39.12 476 ALA A C 1
ATOM 3795 O O . ALA A 1 476 ? -41.828 -8.636 11.253 1.00 39.12 476 ALA A O 1
ATOM 3796 N N . ILE A 1 477 ? -44.062 -8.796 11.109 1.00 43.03 477 ILE A N 1
ATOM 3797 C CA . ILE A 1 477 ? -44.162 -10.148 11.700 1.00 43.03 477 ILE A CA 1
ATOM 3798 C C . ILE A 1 477 ? -44.523 -11.231 10.662 1.00 43.03 477 ILE A C 1
ATOM 3800 O O . ILE A 1 477 ? -44.344 -12.416 10.926 1.00 43.03 477 ILE A O 1
ATOM 3804 N N . VAL A 1 478 ? -44.926 -10.873 9.435 1.00 44.28 478 VAL A N 1
ATOM 3805 C CA . VAL A 1 478 ? -45.205 -11.854 8.365 1.00 44.28 478 VAL A CA 1
ATOM 3806 C C . VAL A 1 478 ? -44.510 -11.462 7.059 1.00 44.28 478 VAL A C 1
ATOM 3808 O O . VAL A 1 478 ? -45.127 -10.947 6.133 1.00 44.28 478 VAL A O 1
ATOM 3811 N N . ARG A 1 479 ? -43.204 -11.728 6.971 1.00 40.47 479 ARG A N 1
ATOM 3812 C CA . ARG A 1 479 ? -42.500 -11.976 5.697 1.00 40.47 479 ARG A CA 1
ATOM 3813 C C . ARG A 1 479 ? -41.490 -13.109 5.874 1.00 40.47 479 ARG A C 1
ATOM 3815 O O . ARG A 1 479 ? -40.290 -12.942 5.703 1.00 40.47 479 ARG A O 1
ATOM 3822 N N . CYS A 1 480 ? -42.023 -14.283 6.194 1.00 38.53 480 CYS A N 1
ATOM 3823 C CA . CYS A 1 480 ? -41.400 -15.558 5.869 1.00 38.53 480 CYS A CA 1
ATOM 3824 C C . CYS A 1 480 ? -42.260 -16.230 4.786 1.00 38.53 480 CYS A C 1
ATOM 3826 O O . CYS A 1 480 ? -43.435 -16.486 5.027 1.00 38.53 480 CYS A O 1
ATOM 3828 N N . ARG A 1 481 ? -41.616 -16.544 3.650 1.00 34.81 481 ARG A N 1
ATOM 3829 C CA . ARG A 1 481 ? -42.045 -17.362 2.488 1.00 34.81 481 ARG A CA 1
ATOM 3830 C C . ARG A 1 481 ? -42.915 -16.729 1.376 1.00 34.81 481 ARG A C 1
ATOM 3832 O O . ARG A 1 481 ? -43.950 -16.140 1.653 1.00 34.81 481 ARG A O 1
ATOM 3839 N N . ALA A 1 482 ? -42.466 -17.030 0.140 1.00 34.00 482 ALA A N 1
ATOM 3840 C CA . ALA A 1 482 ? -43.120 -16.980 -1.187 1.00 34.00 482 ALA A CA 1
ATOM 3841 C C . ALA A 1 482 ? -43.388 -15.570 -1.773 1.00 34.00 482 ALA A C 1
ATOM 3843 O O . ALA A 1 482 ? -43.864 -14.696 -1.064 1.00 34.00 482 ALA A O 1
ATOM 3844 N N . ASP A 1 483 ? -43.086 -15.192 -3.022 1.00 31.83 483 ASP A N 1
ATOM 3845 C CA . ASP A 1 483 ? -42.627 -15.860 -4.250 1.00 31.83 483 ASP A CA 1
ATOM 3846 C C . ASP A 1 483 ? -41.803 -14.853 -5.085 1.00 31.83 483 ASP A C 1
ATOM 3848 O O . ASP A 1 483 ? -42.127 -13.664 -5.129 1.00 31.83 483 ASP A O 1
ATOM 3852 N N . VAL A 1 484 ? -40.746 -15.310 -5.766 1.00 32.84 484 VAL A N 1
ATOM 3853 C CA . VAL A 1 484 ? -39.969 -14.507 -6.730 1.00 32.84 484 VAL A CA 1
ATOM 3854 C C . VAL A 1 484 ? -40.232 -15.063 -8.131 1.00 32.84 484 VAL A C 1
ATOM 3856 O O . VAL A 1 484 ? -39.879 -16.217 -8.373 1.00 32.84 484 VAL A O 1
ATOM 3859 N N . PRO A 1 485 ? -40.792 -14.291 -9.081 1.00 32.41 485 PRO A N 1
ATOM 3860 C CA . PRO A 1 485 ? -40.783 -14.694 -10.477 1.00 32.41 485 PRO A CA 1
ATOM 3861 C C . PRO A 1 485 ? -39.363 -14.532 -11.036 1.00 32.41 485 PRO A C 1
ATOM 3863 O O . PRO A 1 485 ? -38.790 -13.442 -11.075 1.00 32.41 485 PRO A O 1
ATOM 3866 N N . SER A 1 486 ? -38.789 -15.657 -11.444 1.00 31.64 486 SER A N 1
ATOM 3867 C CA . SER A 1 486 ? -37.519 -15.781 -12.143 1.00 31.64 486 SER A CA 1
ATOM 3868 C C . SER A 1 486 ? -37.628 -15.213 -13.560 1.00 31.64 486 SER A C 1
ATOM 3870 O O . SER A 1 486 ? -38.209 -15.827 -14.450 1.00 31.64 486 SER A O 1
ATOM 3872 N N . VAL A 1 487 ? -37.015 -14.053 -13.799 1.00 30.83 487 VAL A N 1
ATOM 3873 C CA . VAL A 1 487 ? -36.740 -13.574 -15.160 1.00 30.83 487 VAL A CA 1
ATOM 3874 C C . VAL A 1 487 ? -35.297 -13.936 -15.500 1.00 30.83 487 VAL A C 1
ATOM 3876 O O . VAL A 1 487 ? -34.350 -13.263 -15.101 1.00 30.83 487 VAL A O 1
ATOM 3879 N N . PHE A 1 488 ? -35.138 -15.051 -16.213 1.00 29.98 488 PHE A N 1
ATOM 3880 C CA . PHE A 1 488 ? -33.900 -15.431 -16.886 1.00 29.98 488 PHE A CA 1
ATOM 3881 C C . PHE A 1 488 ? -33.689 -14.513 -18.095 1.00 29.98 488 PHE A C 1
ATOM 3883 O O . PHE A 1 488 ? -34.450 -14.581 -19.058 1.00 29.98 488 PHE A O 1
ATOM 3890 N N . ILE A 1 489 ? -32.626 -13.710 -18.088 1.00 31.92 489 ILE A N 1
ATOM 3891 C CA . ILE A 1 489 ? -32.080 -13.119 -19.314 1.00 31.92 489 ILE A CA 1
ATOM 3892 C C . ILE A 1 489 ? -30.833 -13.928 -19.675 1.00 31.92 489 ILE A C 1
ATOM 3894 O O . ILE A 1 489 ? -29.780 -13.790 -19.059 1.00 31.92 489 ILE A O 1
ATOM 3898 N N . LYS A 1 490 ? -30.985 -14.819 -20.661 1.00 31.25 490 LYS A N 1
ATOM 3899 C CA . LYS A 1 490 ? -29.874 -15.424 -21.405 1.00 31.25 490 LYS A CA 1
ATOM 3900 C C . LYS A 1 490 ? -29.264 -14.338 -22.290 1.00 31.25 490 LYS A C 1
ATOM 3902 O O . LYS A 1 490 ? -29.961 -13.816 -23.156 1.00 31.25 490 LYS A O 1
ATOM 3907 N N . LEU A 1 491 ? -27.979 -14.056 -22.122 1.00 30.97 491 LEU A N 1
ATOM 3908 C CA . LEU A 1 491 ? -27.178 -13.406 -23.155 1.00 30.97 491 LEU A CA 1
ATOM 3909 C C . LEU A 1 491 ? -26.260 -14.467 -23.768 1.00 30.97 491 LEU A C 1
ATOM 3911 O O . LEU A 1 491 ? -25.597 -15.208 -23.042 1.00 30.97 491 LEU A O 1
ATOM 3915 N N . LYS A 1 492 ? -26.368 -14.588 -25.093 1.00 33.47 492 LYS A N 1
ATOM 3916 C CA . LYS A 1 492 ? -25.471 -15.339 -25.974 1.00 33.47 492 LYS A CA 1
ATOM 3917 C C . LYS A 1 492 ? -24.144 -14.613 -26.117 1.00 33.47 492 LYS A C 1
ATOM 3919 O O . LYS A 1 492 ? -24.177 -13.363 -26.050 1.00 33.47 492 LYS A O 1
#

Organism: Panicum miliaceum (NCBI:txid4540)

Radius of gyration: 46.28 Å; chains: 1; bounding box: 145×83×119 Å

Sequence (492 aa):
MRKRKQQSSAKKAMSGVKQRAAEVGATGGLDMAVEAAESRVELTVRIDMAKLHCPRCNHPFKPPIFQFLCDAGHLACSNCHGQLPKDKCYACGQDGAFRRNTTLEDVVNWPRILCPFDVYGCRISVPYHEFGDHQRECPCAPCGCSESGCSFVGSPPMLRVHLREAQGWPVDKIRYSRPHDLSLPESQRRRLLLAEDGCLFLVVAVGAPGEANAAAGPQYTCRMRAMGHKAVEAAKAQSVTMEMEVPSWAVPLVVHPKMLRGTSTIHLSVCIDEELTKGATMELALSEQLKERQEMEKNPQKLAKAMDYLERAKREEEAPLIEKAFQKQVEEEKILHEQEQLVRSLLFFCCLCNVDNSEIELSKQHHAGDLQAKNRLSRMLEHKNAFQERIVQQRVSEFGRQKKERDEWISQLISSRKLERETIRKFTYYLNLETMRMVIRFREKEEARKPEMADLPCSIYWEKRRRRRGSARASAIVRCRADVPSVFIKLK

Foldseek 3Di:
DDDDDDDDDDDDDDDDDDDDDDDDDDDDDDPDPPPPDDPDDDDDDDDDQQVQAQPPPRAGAAPQKKFWPDPVGHIGHPVVCVVDDQQADPPPRDGGGIDGDVVSNVVQQPDWDAQPLVVQPGRDTHGPNCNVQCQLAPQSHWWFDLDDPGPDIGHLVVVVVCCCPVVVAAEDEDEAQDKDKDKAFLVHQKHWYAYPVRWIEIEGEDDDDDDTRHHDDFFKKKKKKWWADDDPPDPDTDIDIDIDGDGTGDGYPYDDPVSVPDDRITIMIMHIHGDDPPVVVVVVVVVVVVVVVVVVVVVVVVVVVVVVVVVVVVCVVCVVVVVVVVVVVVVVVVVVVVVVVVVVVVVVVVVVVPVPPVVVVVVVVVVVVVVVVVVVVVVVVVVVVVVVVVVVVVVCVVVVVVVVVVVVVVVVVVVVVVVVVVVVVVVVVVVVVVVVVVVVVVVVVVVVCVVVLVPDPPVVNVVVVVVVVVVVVVVVPDDDDDDDDDDDDDDD

pLDDT: mean 71.62, std 21.28, range [22.48, 97.31]

InterPro domains:
  IPR013010 Zinc finger, SIAH-type [PS51081] (110-168)
  IPR013083 Zinc finger, RING/FYVE/PHD-type [G3DSA:3.30.40.10] (107-163)
  IPR044286 E3 ubiquitin-protein ligase SINA-like, plant [PTHR46632] (13-274)